Protein 6HHM (pdb70)

B-factor: mean 22.9, std 10.53, range [8.53, 79.62]

Sequence (459 aa):
SQPNVLVFYVDDLRAELGCYGSKTAITPNIDKLATEGVQFNKAYVQQAICAPSRMSTLTGLRPETLGIYSIFTPLRSVHKDVVSVPQLFKENGYKTVSIGKVYHHGTDDKNNQWTNYFTKEPNTYNKPENIALLEQFKKEGKKANGPAFENNADVADEAYKDGRAAKYAVETLKKLKNDKFIMFVGFSKPHLPFNAPKKYWDLYDKNNFEIPERKKPENMYRLALTNNWGELKGYHGIPNDVEEYLDDNLTRDLIHGYHASISYVDAQVGKVMEALEALGLRKNTTVIFMSDHGYKIGEYGAWCKHSNEEIDVRVPLIVSRETSYKGRVAGKTSDALVENVDIFPTLVELCGLEGPKTDGKSILQVIDRPNTPWDQVATAVYARGKNIMGCCTATDGEWRYTEWRDAKTQDILGAELYEHKNSLLSFKNLSGNTKYKKKEEARMKGLLETQFPRNQGPFLQHDTP

Structure (mmCIF, N/CA/C/O backbone):
data_6HHM
#
_entry.id   6HHM
#
_cell.length_a   47.733
_cell.length_b   66.153
_cell.length_c   141.798
_cell.angle_alpha   90.00
_cell.angle_b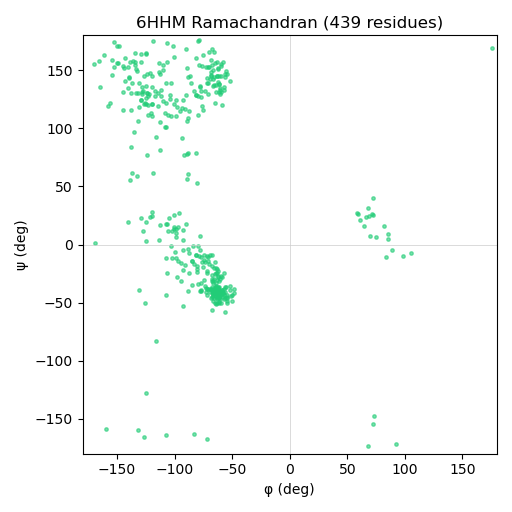eta   90.00
_cell.angle_gamma   90.00
#
_symmetry.space_group_name_H-M   'P 21 21 21'
#
loop_
_entity.id
_entity.type
_entity.pdbx_description
1 polymer Arylsulfatase
2 non-polymer 'CALCIUM ION'
3 water water
#
loop_
_atom_site.group_PDB
_atom_site.id
_atom_site.type_symbol
_atom_site.label_atom_id
_atom_site.label_alt_id
_atom_site.label_comp_id
_atom_site.label_asym_id
_atom_site.label_entity_id
_atom_site.label_seq_id
_atom_site.pdbx_PDB_ins_code
_atom_site.Cartn_x
_atom_site.Cartn_y
_atom_site.Cartn_z
_atom_site.occupancy
_atom_site.B_iso_or_equiv
_atom_site.auth_seq_id
_atom_site.auth_comp_id
_atom_site.auth_asym_id
_atom_site.auth_atom_id
_atom_site.pdbx_PDB_model_num
ATOM 1 N N . SER A 1 15 ? -8.651 -19.721 1.232 1.00 47.67 25 SER A N 1
ATOM 2 C CA . SER A 1 15 ? -9.541 -19.303 0.157 1.00 47.14 25 SER A CA 1
ATOM 3 C C . SER A 1 15 ? -8.914 -18.172 -0.657 1.00 42.18 25 SER A C 1
ATOM 4 O O . SER A 1 15 ? -8.896 -17.009 -0.236 1.00 43.59 25 SER A O 1
ATOM 11 N N . GLN A 1 16 ? -8.367 -18.528 -1.818 1.00 36.84 26 GLN A N 1
ATOM 12 C CA . GLN A 1 16 ? -7.959 -17.541 -2.803 1.00 32.70 26 GLN A CA 1
ATOM 13 C C . GLN A 1 16 ? -9.073 -17.438 -3.824 1.00 28.02 26 GLN A C 1
ATOM 14 O O . GLN A 1 16 ? -9.393 -18.451 -4.469 1.00 32.34 26 GLN A O 1
ATOM 28 N N . PRO A 1 17 ? -9.703 -16.290 -3.997 1.00 26.15 27 PRO A N 1
ATOM 29 C CA . PRO A 1 17 ? -10.771 -16.191 -4.993 1.00 23.39 27 PRO A CA 1
ATOM 30 C C . PRO A 1 17 ? -10.228 -15.995 -6.401 1.00 20.49 27 PRO A C 1
ATOM 31 O O . PRO A 1 17 ? -9.090 -15.565 -6.627 1.00 22.98 27 PRO A O 1
ATOM 42 N N . ASN A 1 18 ? -11.089 -16.306 -7.359 1.00 20.43 28 ASN A N 1
ATOM 43 C CA . ASN A 1 18 ? -10.898 -15.837 -8.715 1.00 20.16 28 ASN A CA 1
ATOM 44 C C . ASN A 1 18 ? -11.256 -14.357 -8.787 1.00 20.04 28 ASN A C 1
ATOM 45 O O . ASN A 1 18 ? -11.951 -13.811 -7.907 1.00 19.23 28 ASN A O 1
ATOM 56 N N . VAL A 1 19 ? -10.801 -13.703 -9.856 1.00 19.26 29 VAL A N 1
ATOM 57 C CA . VAL A 1 19 ? -11.103 -12.300 -10.084 1.00 17.51 29 VAL A CA 1
ATOM 58 C C . VAL A 1 19 ? -11.583 -12.128 -11.513 1.00 15.94 29 VAL A C 1
ATOM 59 O O . VAL A 1 19 ? -10.910 -12.574 -12.445 1.00 16.93 29 VAL A O 1
ATOM 72 N N . LEU A 1 20 ? -12.714 -11.446 -11.683 1.00 16.34 30 LEU A N 1
ATOM 73 C CA . LEU A 1 20 ? -13.229 -11.059 -12.988 1.00 15.21 30 LEU A CA 1
ATOM 74 C C . LEU A 1 20 ? -13.309 -9.545 -13.012 1.00 14.43 30 LEU A C 1
ATOM 75 O O . LEU A 1 20 ? -13.979 -8.955 -12.157 1.00 15.63 30 LEU A O 1
ATOM 91 N N . VAL A 1 21 ? -12.599 -8.922 -13.948 1.00 15.02 31 VAL A N 1
ATOM 92 C CA . VAL A 1 21 ? -12.570 -7.474 -14.089 1.00 14.49 31 VAL A CA 1
ATOM 93 C C . VAL A 1 21 ? -13.212 -7.104 -15.413 1.00 13.79 31 VAL A C 1
ATOM 94 O O . VAL A 1 21 ? -12.690 -7.465 -16.479 1.00 15.25 31 VAL A O 1
ATOM 107 N N . PHE A 1 22 ? -14.292 -6.325 -15.365 1.00 13.82 32 PHE A N 1
ATOM 108 C CA . PHE A 1 22 ? -14.823 -5.638 -16.536 1.00 13.77 32 PHE A CA 1
ATOM 109 C C . PHE A 1 22 ? -14.087 -4.318 -16.631 1.00 12.85 32 PHE A C 1
ATOM 110 O O . PHE A 1 22 ? -14.182 -3.495 -15.724 1.00 14.12 32 PHE A O 1
ATOM 127 N N . TYR A 1 23 ? -13.308 -4.159 -17.687 1.00 12.63 33 TYR A N 1
ATOM 128 C CA . TYR A 1 23 ? -12.499 -2.965 -17.876 1.00 12.63 33 TYR A CA 1
ATOM 129 C C . TYR A 1 23 ? -13.075 -2.239 -19.066 1.00 12.71 33 TYR A C 1
ATOM 130 O O . TYR A 1 23 ? -12.911 -2.699 -20.193 1.00 14.68 33 TYR A O 1
ATOM 148 N N . VAL A 1 24 ? -13.792 -1.138 -18.842 1.00 12.08 34 VAL A N 1
ATOM 149 C CA . VAL A 1 24 ? -14.557 -0.495 -19.902 1.00 12.68 34 VAL A CA 1
ATOM 150 C C . VAL A 1 24 ? -13.815 0.756 -20.353 1.00 12.40 34 VAL A C 1
ATOM 151 O O . VAL A 1 24 ? -13.438 1.606 -19.540 1.00 13.75 34 VAL A O 1
ATOM 164 N N . ASP A 1 25 ? -13.608 0.865 -21.660 1.00 12.15 35 ASP A N 1
ATOM 165 C CA . ASP A 1 25 ? -12.816 1.961 -22.221 1.00 11.10 35 ASP A CA 1
ATOM 166 C C . ASP A 1 25 ? -13.648 3.231 -22.348 1.00 11.41 35 ASP A C 1
ATOM 167 O O . ASP A 1 25 ? -14.760 3.219 -22.906 1.00 11.86 35 ASP A O 1
ATOM 176 N N . ASP A 1 26 ? -13.111 4.323 -21.813 1.00 10.80 36 ASP A N 1
ATOM 177 C CA . ASP A 1 26 ? -13.618 5.670 -22.066 1.00 10.61 36 ASP A CA 1
ATOM 178 C C . ASP A 1 26 ? -14.963 5.914 -21.386 1.00 11.11 36 ASP A C 1
ATOM 179 O O . ASP A 1 26 ? -15.740 6.774 -21.818 1.00 11.45 36 ASP A O 1
ATOM 188 N N . LEU A 1 27 ? -15.224 5.187 -20.292 1.00 11.23 37 LEU A N 1
ATOM 189 C CA . LEU A 1 27 ? -16.491 5.243 -19.572 1.00 11.39 37 LEU A CA 1
ATOM 190 C C . LEU A 1 27 ? -16.392 6.164 -18.350 1.00 11.07 37 LEU A C 1
ATOM 191 O O . LEU A 1 27 ? -15.756 5.832 -17.344 1.00 11.22 37 LEU A O 1
ATOM 207 N N . ARG A 1 28 ? -17.060 7.297 -18.407 1.00 11.67 38 ARG A N 1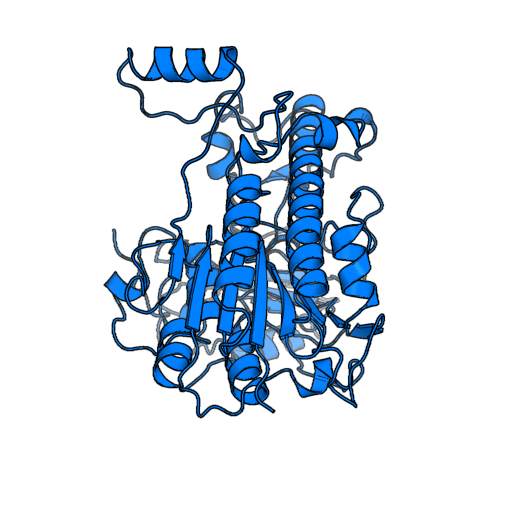
ATOM 208 C CA . ARG A 1 28 ? -17.339 8.033 -17.176 1.00 12.03 38 ARG A CA 1
ATOM 209 C C . ARG A 1 28 ? -18.511 7.363 -16.465 1.00 11.82 38 ARG A C 1
ATOM 210 O O . ARG A 1 28 ? -19.063 6.392 -16.963 1.00 12.54 38 ARG A O 1
ATOM 231 N N . ALA A 1 29 ? -18.864 7.844 -15.276 1.00 12.47 39 ALA A N 1
ATOM 232 C CA . ALA A 1 29 ? -19.891 7.182 -14.471 1.00 12.83 39 ALA A CA 1
ATOM 233 C C . ALA A 1 29 ? -21.302 7.543 -14.937 1.00 13.42 39 ALA A C 1
ATOM 234 O O . ALA A 1 29 ? -22.178 7.884 -14.131 1.00 14.50 39 ALA A O 1
ATOM 241 N N . GLU A 1 30 ? -21.570 7.369 -16.241 1.00 13.29 40 GLU A N 1
ATOM 242 C CA . GLU A 1 30 ? -22.876 7.661 -16.844 1.00 13.21 40 GLU A CA 1
ATOM 243 C C . GLU A 1 30 ? -23.679 6.372 -16.785 1.00 13.48 40 GLU A C 1
ATOM 244 O O . GLU A 1 30 ? -23.862 5.649 -17.773 1.00 14.46 40 GLU A O 1
ATOM 256 N N . LEU A 1 31 ? -24.170 6.097 -15.573 1.00 13.78 41 LEU A N 1
ATOM 257 C CA . LEU A 1 31 ? -24.767 4.829 -15.177 1.00 13.74 41 LEU A CA 1
ATOM 258 C C . LEU A 1 31 ? -25.924 5.117 -14.238 1.00 14.63 41 LEU A C 1
ATOM 259 O O . LEU A 1 31 ? -25.842 6.036 -13.418 1.00 14.32 41 LEU A O 1
ATOM 275 N N . GLY A 1 32 ? -27.021 4.358 -14.373 1.00 14.87 42 GLY A N 1
ATOM 276 C CA . GLY A 1 32 ? -28.165 4.564 -13.480 1.00 15.78 42 GLY A CA 1
ATOM 277 C C . GLY A 1 32 ? -27.777 4.562 -12.017 1.00 15.31 42 GLY A C 1
ATOM 278 O O . GLY A 1 32 ? -28.209 5.418 -11.246 1.00 16.25 42 GLY A O 1
ATOM 282 N N . CYS A 1 33 ? -26.940 3.619 -11.610 1.00 14.73 43 CYS A N 1
ATOM 283 C CA . CYS A 1 33 ? -26.579 3.508 -10.203 1.00 15.64 43 CYS A CA 1
ATOM 284 C C . CYS A 1 33 ? -25.741 4.679 -9.705 1.00 15.27 43 CYS A C 1
ATOM 285 O O . CYS A 1 33 ? -25.660 4.871 -8.487 1.00 16.47 43 CYS A O 1
ATOM 293 N N . TYR A 1 34 ? -25.127 5.443 -10.599 1.00 14.13 44 TYR A N 1
ATOM 294 C CA . TYR A 1 34 ? -24.411 6.651 -10.247 1.00 14.42 44 TYR A CA 1
ATOM 295 C C . TYR A 1 34 ? -25.301 7.877 -10.345 1.00 15.94 44 TYR A C 1
ATOM 296 O O . TYR A 1 34 ? -24.821 9.004 -10.239 1.00 17.85 44 TYR A O 1
ATOM 314 N N . GLY A 1 35 ? -26.602 7.673 -10.467 1.00 15.90 45 GLY A N 1
ATOM 315 C CA . GLY A 1 35 ? -27.541 8.780 -10.499 1.00 17.10 45 GLY A CA 1
ATOM 316 C C . GLY A 1 35 ? -27.761 9.396 -11.856 1.00 17.14 45 GLY A C 1
ATOM 317 O O . GLY A 1 35 ? -28.467 10.407 -11.958 1.00 19.01 45 GLY A O 1
ATOM 321 N N . SER A 1 36 ? -27.248 8.793 -12.924 1.00 16.95 46 SER A N 1
ATOM 322 C CA . SER A 1 36 ? -27.556 9.310 -14.238 1.00 15.40 46 SER A CA 1
ATOM 323 C C . SER A 1 36 ? -29.061 9.232 -14.458 1.00 16.51 46 SER A C 1
ATOM 324 O O . SER A 1 36 ? -29.665 8.178 -14.260 1.00 16.98 46 SER A O 1
ATOM 332 N N . LYS A 1 37 ? -29.654 10.322 -14.911 1.00 15.86 47 LYS A N 1
ATOM 333 C CA . LYS A 1 37 ? -31.067 10.309 -15.246 1.00 16.74 47 LYS A CA 1
ATOM 334 C C . LYS 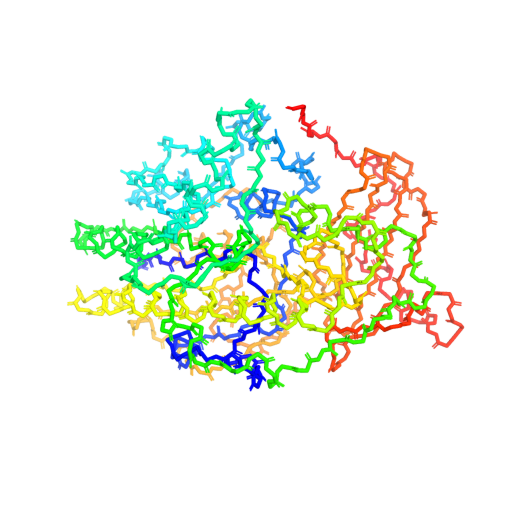A 1 37 ? -31.302 9.890 -16.677 1.00 16.42 47 LYS A C 1
ATOM 335 O O . LYS A 1 37 ? -32.469 9.780 -17.102 1.00 16.85 47 LYS A O 1
ATOM 354 N N . THR A 1 38 ? -30.220 9.672 -17.429 1.00 16.10 48 THR A N 1
ATOM 355 C CA . THR A 1 38 ? -30.348 9.296 -18.835 1.00 16.16 48 THR A CA 1
ATOM 356 C C . THR A 1 38 ? -30.007 7.843 -19.096 1.00 15.71 48 THR A C 1
ATOM 357 O O . THR A 1 38 ? -30.694 7.192 -19.873 1.00 17.37 48 THR A O 1
ATOM 368 N N . ALA A 1 39 ? -28.928 7.330 -18.504 1.00 16.04 49 ALA A N 1
ATOM 369 C CA . ALA A 1 39 ? -28.401 6.032 -18.921 1.00 14.90 49 ALA A CA 1
ATOM 370 C C . ALA A 1 39 ? -29.300 4.886 -18.473 1.00 15.49 49 ALA A C 1
ATOM 371 O O . ALA A 1 39 ? -29.749 4.839 -17.326 1.00 18.32 49 ALA A O 1
ATOM 378 N N . ILE A 1 40 ? -29.472 3.914 -19.355 1.00 15.50 50 ILE A N 1
ATOM 379 C CA . ILE A 1 40 ? -30.248 2.705 -19.090 1.00 16.19 50 ILE A CA 1
ATOM 380 C C . ILE A 1 40 ? -29.256 1.544 -18.953 1.00 15.88 50 ILE A C 1
ATOM 381 O O . ILE A 1 40 ? -28.716 1.040 -19.951 1.00 15.30 50 ILE A O 1
ATOM 397 N N . THR A 1 41 ? -28.970 1.154 -17.714 1.00 15.22 51 THR A N 1
ATOM 398 C CA . THR A 1 41 ? -27.861 0.247 -17.410 1.00 15.73 51 THR A CA 1
ATOM 399 C C . THR A 1 41 ? -28.277 -0.799 -16.385 1.00 15.79 51 THR A C 1
ATOM 400 O O . THR A 1 41 ? -27.749 -0.836 -15.272 1.00 16.01 51 THR A O 1
ATOM 411 N N . PRO A 1 42 ? -29.270 -1.633 -16.719 1.00 17.07 52 PRO A N 1
ATOM 412 C CA . PRO A 1 42 ? -29.812 -2.556 -15.698 1.00 18.75 52 PRO A CA 1
ATOM 413 C C . PRO A 1 42 ? -28.790 -3.553 -15.156 1.00 16.25 52 PRO A C 1
ATOM 414 O O . PRO A 1 42 ? -28.802 -3.881 -13.961 1.00 17.86 52 PRO A O 1
ATOM 425 N N . ASN A 1 43 ? -27.877 -4.049 -16.003 1.00 16.74 53 ASN A N 1
ATOM 426 C CA . ASN A 1 43 ? -26.981 -5.101 -15.539 1.00 17.85 53 ASN A CA 1
ATOM 427 C C . ASN A 1 43 ? -25.872 -4.555 -14.657 1.00 16.49 53 ASN A C 1
ATOM 428 O O . ASN A 1 43 ? -25.525 -5.158 -13.626 1.00 17.41 53 ASN A O 1
ATOM 439 N N . ILE A 1 44 ? -25.329 -3.397 -15.021 1.00 15.40 54 ILE A N 1
ATOM 440 C CA . ILE A 1 44 ? -24.333 -2.774 -14.168 1.00 15.21 54 ILE A CA 1
ATOM 441 C C . ILE A 1 44 ? -24.972 -2.310 -12.873 1.00 15.27 54 ILE A C 1
ATOM 442 O O . ILE A 1 44 ? -24.390 -2.452 -11.791 1.00 16.26 54 ILE A O 1
ATOM 458 N N . ASP A 1 45 ? -26.202 -1.788 -12.949 1.00 15.48 55 ASP A N 1
ATOM 459 C CA . ASP A 1 45 ? -26.904 -1.389 -11.735 1.00 16.28 55 ASP A CA 1
ATOM 460 C C . ASP A 1 45 ? -27.092 -2.592 -10.815 1.00 16.67 55 ASP A C 1
ATOM 461 O O . ASP A 1 45 ? -26.966 -2.479 -9.587 1.00 18.72 55 ASP A O 1
ATOM 470 N N . LYS A 1 46 ? -27.430 -3.747 -11.375 1.00 18.19 56 LYS A N 1
ATOM 471 C CA . LYS A 1 46 ? -27.593 -4.942 -10.550 1.00 18.87 56 LYS A CA 1
ATOM 472 C C . LYS A 1 46 ? -26.283 -5.312 -9.873 1.00 18.01 56 LYS A C 1
ATOM 473 O O . LYS A 1 46 ? -26.249 -5.648 -8.675 1.00 18.70 56 LYS A O 1
ATOM 492 N N . LEU A 1 47 ? -25.189 -5.254 -10.621 1.00 18.05 57 LEU A N 1
ATOM 493 C CA . LEU A 1 47 ? -23.897 -5.504 -9.995 1.00 18.07 57 LEU A CA 1
ATOM 494 C C . LEU A 1 47 ? -23.647 -4.558 -8.821 1.00 17.26 57 LEU A C 1
ATOM 495 O O . LEU A 1 47 ? -23.173 -4.990 -7.764 1.00 17.69 57 LEU A O 1
ATOM 511 N N . ALA A 1 48 ? -24.007 -3.284 -8.964 1.00 17.04 58 ALA A N 1
ATOM 512 C CA . ALA A 1 48 ? -23.846 -2.358 -7.843 1.00 17.19 58 ALA A CA 1
ATOM 513 C C . ALA A 1 48 ? -24.695 -2.770 -6.637 1.00 18.44 58 ALA A C 1
ATOM 514 O O . ALA A 1 48 ? -24.245 -2.644 -5.498 1.00 18.21 58 ALA A O 1
ATOM 521 N N . THR A 1 49 ? -25.916 -3.279 -6.860 1.00 17.35 59 THR A N 1
ATOM 522 C CA . THR A 1 49 ? -26.740 -3.759 -5.746 1.00 18.95 59 THR A CA 1
ATOM 523 C C . THR A 1 49 ? -26.118 -4.960 -5.063 1.00 19.25 59 THR A C 1
ATOM 524 O O . THR A 1 49 ? -26.497 -5.264 -3.926 1.00 20.94 59 THR A O 1
ATOM 535 N N . GLU A 1 50 ? -25.139 -5.592 -5.697 1.00 18.49 60 GLU A N 1
ATOM 536 C CA . GLU A 1 50 ? -24.439 -6.749 -5.149 1.00 18.47 60 GLU A CA 1
ATOM 537 C C . GLU A 1 50 ? -23.026 -6.437 -4.643 1.00 20.30 60 GLU A C 1
ATOM 538 O O . GLU A 1 50 ? -22.253 -7.369 -4.379 1.00 20.03 60 GLU A O 1
ATOM 550 N N . GLY A 1 51 ? -22.657 -5.171 -4.513 1.00 17.95 61 GLY A N 1
ATOM 551 C CA . GLY A 1 51 ? -21.302 -4.834 -4.132 1.00 17.68 61 GLY A CA 1
ATOM 552 C C . GLY A 1 51 ? -21.223 -3.437 -3.580 1.00 17.13 61 GLY A C 1
ATOM 553 O O . GLY A 1 51 ? -22.216 -2.879 -3.109 1.00 17.97 61 GLY A O 1
ATOM 557 N N . VAL A 1 52 ? -20.020 -2.891 -3.629 1.00 16.62 62 VAL A N 1
ATOM 558 C CA . VAL A 1 52 ? -19.708 -1.574 -3.117 1.00 16.00 62 VAL A CA 1
ATOM 559 C C . VAL A 1 52 ? -19.390 -0.684 -4.307 1.00 14.14 62 VAL A C 1
ATOM 560 O O . VAL A 1 52 ? -18.514 -1.004 -5.135 1.00 15.25 62 VAL A O 1
ATOM 573 N N . GLN A 1 53 ? -20.065 0.446 -4.368 1.00 14.56 63 GLN A N 1
ATOM 574 C CA . GLN A 1 53 ? -19.896 1.429 -5.424 1.00 14.05 63 GLN A CA 1
ATOM 575 C C . GLN A 1 53 ? -19.083 2.586 -4.876 1.00 13.87 63 GLN A C 1
ATOM 576 O O . GLN A 1 53 ? -19.466 3.192 -3.868 1.00 14.66 63 GLN A O 1
ATOM 590 N N . PHE A 1 54 ? -17.990 2.895 -5.557 1.00 13.29 64 PHE A N 1
ATOM 591 C CA . PHE A 1 54 ? -17.101 3.978 -5.174 1.00 12.90 64 PHE A CA 1
ATOM 592 C C . PHE A 1 54 ? -17.464 5.229 -5.944 1.00 12.78 64 PHE A C 1
ATOM 593 O O . PHE A 1 54 ? -17.344 5.281 -7.185 1.00 12.97 64 PHE A O 1
ATOM 610 N N . ASN A 1 55 ? -17.926 6.246 -5.216 1.00 12.81 65 ASN A N 1
ATOM 611 C CA . ASN A 1 55 ? -18.343 7.499 -5.817 1.00 12.99 65 ASN A CA 1
ATOM 612 C C . ASN A 1 55 ? -17.221 8.510 -5.996 1.00 13.13 65 ASN A C 1
ATOM 613 O O . ASN A 1 55 ? -17.448 9.521 -6.667 1.00 13.65 65 ASN A O 1
ATOM 624 N N . LYS A 1 56 ? -16.031 8.233 -5.462 1.00 12.58 66 LYS A N 1
ATOM 625 C CA . LYS A 1 56 ? -14.872 9.120 -5.587 1.00 12.60 66 LYS A CA 1
ATOM 626 C C . LYS A 1 56 ? -13.650 8.306 -5.989 1.00 12.06 66 LYS A C 1
ATOM 627 O O . LYS A 1 56 ? -12.627 8.304 -5.288 1.00 12.93 66 LYS A O 1
ATOM 646 N N . ALA A 1 57 ? -13.756 7.628 -7.138 1.00 12.01 67 ALA A N 1
ATOM 647 C CA . ALA A 1 57 ? -12.644 6.895 -7.732 1.00 12.17 67 ALA A CA 1
ATOM 648 C C . ALA A 1 57 ? -12.068 7.683 -8.895 1.00 11.15 67 ALA A C 1
ATOM 649 O O . ALA A 1 57 ? -12.811 8.249 -9.711 1.00 11.57 67 ALA A O 1
ATOM 656 N N . TYR A 1 58 ? -10.728 7.690 -8.990 1.00 11.64 68 TYR A N 1
ATOM 657 C CA . TYR A 1 58 ? -10.009 8.550 -9.921 1.00 11.20 68 TYR A CA 1
ATOM 658 C C . TYR A 1 58 ? -8.837 7.854 -10.590 1.00 11.71 68 TYR A C 1
ATOM 659 O O . TYR A 1 58 ? -8.103 7.071 -9.966 1.00 12.45 68 TYR A O 1
ATOM 677 N N . VAL A 1 59 ? -8.633 8.188 -11.858 1.00 11.03 69 VAL A N 1
ATOM 678 C CA . VAL A 1 59 ? -7.521 7.669 -12.638 1.00 10.76 69 VAL A CA 1
ATOM 679 C C . VAL A 1 59 ? -6.303 8.562 -12.517 1.00 11.53 69 VAL A C 1
ATOM 680 O O . VAL A 1 59 ? -6.375 9.699 -12.051 1.00 11.48 69 VAL A O 1
ATOM 693 N N . GLN A 1 60 ? -5.159 8.048 -12.989 1.00 11.30 70 GLN A N 1
ATOM 694 C CA . GLN A 1 60 ? -3.874 8.730 -12.822 1.00 11.26 70 GLN A CA 1
ATOM 695 C C . GLN A 1 60 ? -3.433 9.521 -14.049 1.00 11.52 70 GLN A C 1
ATOM 696 O O . GLN A 1 60 ? -2.515 10.337 -13.939 1.00 11.90 70 GLN A O 1
ATOM 710 N N . GLN A 1 61 ? -4.088 9.329 -15.189 1.00 11.16 71 GLN A N 1
ATOM 711 C CA . GLN A 1 61 ? -3.974 10.164 -16.371 1.00 11.30 71 GLN A CA 1
ATOM 712 C C . GLN A 1 61 ? -5.164 9.798 -17.271 1.00 10.71 71 GLN A C 1
ATOM 713 O O . GLN A 1 61 ? -5.433 8.620 -17.489 1.00 11.83 71 GLN A O 1
ATOM 727 N N . ALA A 1 62 ? -5.813 10.813 -17.821 1.00 11.04 72 ALA A N 1
ATOM 728 C CA . ALA A 1 62 ? -7.025 10.604 -18.616 1.00 11.54 72 ALA A CA 1
ATOM 729 C C . ALA A 1 62 ? -6.722 10.352 -20.098 1.00 11.87 72 ALA A C 1
ATOM 730 O O . ALA A 1 62 ? -7.136 11.092 -20.994 1.00 12.67 72 ALA A O 1
ATOM 737 N N . ILE A 1 63 ? -5.976 9.274 -20.348 1.00 12.49 73 ILE A N 1
ATOM 738 C CA . ILE A 1 63 ? -5.791 8.732 -21.691 1.00 11.98 73 ILE A CA 1
ATOM 739 C C . ILE A 1 63 ? -5.483 7.258 -21.554 1.00 12.54 73 ILE A C 1
ATOM 740 O O . ILE A 1 63 ? -4.984 6.811 -20.514 1.00 14.28 73 ILE A O 1
ATOM 756 N N . CYS A 1 64 ? -5.713 6.488 -22.631 1.00 12.92 74 CYS A N 1
ATOM 757 C CA . CYS A 1 64 ? -5.813 5.048 -22.464 1.00 13.85 74 CYS A CA 1
ATOM 758 C C . CYS A 1 64 ? -4.502 4.409 -22.055 1.00 12.17 74 CYS A C 1
ATOM 759 O O . CYS A 1 64 ? -4.455 3.671 -21.071 1.00 13.14 74 CYS A O 1
ATOM 766 N N . ALA A 1 65 ? -3.422 4.610 -22.846 1.00 12.99 75 ALA A N 1
ATOM 767 C CA . ALA A 1 65 ? -2.221 3.802 -22.635 1.00 12.79 75 ALA A CA 1
ATOM 768 C C . ALA A 1 65 ? -1.596 4.060 -21.275 1.00 12.45 75 ALA A C 1
ATOM 769 O O . ALA A 1 65 ? -1.348 3.081 -20.553 1.00 12.75 75 ALA A O 1
ATOM 776 N N . PRO A 1 66 ? -1.336 5.300 -20.871 1.00 12.38 76 PRO A N 1
ATOM 777 C CA . PRO A 1 66 ? -0.743 5.513 -19.538 1.00 12.63 76 PRO A CA 1
ATOM 778 C C . PRO A 1 66 ? -1.654 5.018 -18.429 1.00 11.96 76 PRO A C 1
ATOM 779 O O . PRO A 1 66 ? -1.182 4.428 -17.447 1.00 12.74 76 PRO A O 1
ATOM 790 N N . SER A 1 67 ? -2.968 5.255 -18.535 1.00 11.63 77 SER A N 1
ATOM 791 C CA . SER A 1 67 ? -3.865 4.843 -17.466 1.00 11.89 77 SER A CA 1
ATOM 792 C C . SER A 1 67 ? -3.825 3.346 -17.281 1.00 12.25 77 SER A C 1
ATOM 793 O O . SER A 1 67 ? -3.762 2.830 -16.151 1.00 11.86 77 SER A O 1
ATOM 801 N N . ARG A 1 68 ? -3.872 2.609 -18.394 1.00 12.07 78 ARG A N 1
ATOM 802 C CA . ARG A 1 68 ? -3.945 1.165 -18.308 1.00 12.00 78 ARG A CA 1
ATOM 803 C C . ARG A 1 68 ? -2.630 0.568 -17.841 1.00 12.17 78 ARG A C 1
ATOM 804 O O . ARG A 1 68 ? -2.638 -0.347 -17.010 1.00 12.31 78 ARG A O 1
ATOM 825 N N . MET A 1 69 ? -1.486 1.036 -18.368 1.00 12.28 79 MET A N 1
ATOM 826 C CA . MET A 1 69 ? -0.221 0.468 -17.880 1.00 12.66 79 MET A CA 1
ATOM 827 C C . MET A 1 69 ? 0.019 0.861 -16.427 1.00 13.07 79 MET A C 1
ATOM 828 O O . MET A 1 69 ? 0.615 0.095 -15.669 1.00 13.56 79 MET A O 1
ATOM 842 N N . SER A 1 70 ? -0.443 2.037 -16.013 1.00 12.82 80 SER A N 1
ATOM 843 C CA . SER A 1 70 ? -0.334 2.401 -14.608 1.00 12.45 80 SER A CA 1
ATOM 844 C C . SER A 1 70 ? -1.150 1.451 -13.742 1.00 12.59 80 SER A C 1
ATOM 845 O O . SER A 1 70 ? -0.664 0.933 -12.726 1.00 13.82 80 SER A O 1
ATOM 853 N N . THR A 1 71 ? -2.387 1.164 -14.154 1.00 12.39 81 THR A N 1
ATOM 854 C CA . THR A 1 71 ? -3.220 0.259 -13.389 1.00 12.28 81 THR A CA 1
ATOM 855 C C . THR A 1 71 ? -2.631 -1.140 -13.364 1.00 13.45 81 THR A C 1
ATOM 856 O O . THR A 1 71 ? -2.654 -1.816 -12.341 1.00 14.21 81 THR A O 1
ATOM 867 N N . LEU A 1 72 ? -2.122 -1.613 -14.508 1.00 13.13 82 LEU A N 1
ATOM 868 C CA . LEU A 1 72 ? -1.628 -2.975 -14.615 1.00 13.92 82 LEU A CA 1
ATOM 869 C C . LEU A 1 72 ? -0.261 -3.173 -13.962 1.00 14.43 82 LEU A C 1
ATOM 870 O O . LEU A 1 72 ? 0.132 -4.318 -13.727 1.00 15.70 82 LEU A O 1
ATOM 886 N N . THR A 1 73 ? 0.460 -2.091 -13.661 1.00 13.97 83 THR A N 1
ATOM 887 C CA . THR A 1 73 ? 1.711 -2.171 -12.924 1.00 14.25 83 THR A CA 1
ATOM 888 C C . THR A 1 73 ? 1.596 -1.654 -11.497 1.00 14.60 83 THR A C 1
ATOM 889 O O . THR A 1 73 ? 2.532 -1.867 -10.708 1.00 14.66 83 THR A O 1
ATOM 900 N N . GLY A 1 74 ? 0.503 -0.983 -11.132 1.00 14.13 84 GLY A N 1
ATOM 901 C CA . GLY A 1 74 ? 0.447 -0.385 -9.811 1.00 14.32 84 GLY A CA 1
ATOM 902 C C . GLY A 1 74 ? 1.431 0.729 -9.605 1.00 13.94 84 GLY A C 1
ATOM 903 O O . GLY A 1 74 ? 1.749 1.037 -8.450 1.00 14.18 84 GLY A O 1
ATOM 907 N N . LEU A 1 75 ? 1.879 1.362 -10.675 1.00 14.28 85 LEU A N 1
ATOM 908 C CA . LEU A 1 75 ? 2.813 2.482 -10.646 1.00 14.19 85 LEU A CA 1
ATOM 909 C C . LEU A 1 75 ? 2.171 3.656 -11.368 1.00 13.22 85 LEU A C 1
ATOM 910 O O . LEU A 1 75 ? 1.429 3.456 -12.333 1.00 13.74 85 LEU A O 1
ATOM 926 N N . ARG A 1 76 ? 2.453 4.853 -10.935 1.00 13.19 86 ARG A N 1
ATOM 927 C CA . ARG A 1 76 ? 1.878 6.033 -11.567 1.00 13.37 86 ARG A CA 1
ATOM 928 C C . ARG A 1 76 ? 2.565 6.366 -12.898 1.00 13.54 86 ARG A C 1
ATOM 929 O O . ARG A 1 76 ? 3.755 6.061 -13.102 1.00 13.67 86 ARG A O 1
ATOM 950 N N . PRO A 1 77 ? 1.857 7.040 -13.819 1.00 13.13 87 PRO A N 1
ATOM 951 C CA . PRO A 1 77 ? 2.496 7.473 -15.080 1.00 13.70 87 PRO A CA 1
ATOM 952 C C . PRO A 1 77 ? 3.783 8.241 -14.880 1.00 14.80 87 PRO A C 1
ATOM 953 O O . PRO A 1 77 ? 4.744 8.031 -15.635 1.00 15.26 87 PRO A O 1
ATOM 964 N N . GLU A 1 78 ? 3.864 9.105 -13.877 1.00 14.79 88 GLU A N 1
ATOM 965 C CA . GLU A 1 78 ? 5.082 9.867 -13.648 1.00 15.97 88 GLU A CA 1
ATOM 966 C C . GLU A 1 78 ? 6.211 9.025 -13.063 1.00 16.35 88 GLU A C 1
ATOM 967 O O . GLU A 1 78 ? 7.375 9.447 -13.107 1.00 17.12 88 GLU A O 1
ATOM 979 N N . THR A 1 79 ? 5.924 7.834 -12.550 1.00 15.44 89 THR A N 1
ATOM 980 C CA . THR A 1 79 ? 6.983 6.889 -12.222 1.00 16.52 89 THR A CA 1
ATOM 981 C C . THR A 1 79 ? 7.510 6.224 -13.483 1.00 15.48 89 THR A C 1
ATOM 982 O O . THR A 1 79 ? 8.711 5.972 -13.605 1.00 16.75 89 THR A O 1
ATOM 993 N N . LEU A 1 80 ? 6.626 5.901 -14.418 1.00 15.52 90 LEU A N 1
ATOM 994 C CA . LEU A 1 80 ? 7.028 5.267 -15.679 1.00 16.62 90 LEU A CA 1
ATOM 995 C C . LEU A 1 80 ? 7.564 6.249 -16.718 1.00 16.49 90 LEU A C 1
ATOM 996 O O . LEU A 1 80 ? 8.255 5.824 -17.653 1.00 17.58 90 LEU A O 1
ATOM 1012 N N . GLY A 1 81 ? 7.244 7.522 -16.609 1.00 16.34 91 GLY A N 1
ATOM 1013 C CA . GLY A 1 81 ? 7.589 8.530 -17.582 1.00 16.18 91 GLY A CA 1
ATOM 1014 C C . GLY A 1 81 ? 6.871 8.404 -18.914 1.00 16.35 91 GLY A C 1
ATOM 1015 O O . GLY A 1 81 ? 7.368 8.908 -19.919 1.00 17.88 91 GLY A O 1
ATOM 1019 N N . ILE A 1 82 ? 5.692 7.779 -18.951 1.00 15.28 92 ILE A N 1
ATOM 1020 C CA . ILE A 1 82 ? 4.954 7.555 -20.192 1.00 16.52 92 ILE A CA 1
ATOM 1021 C C . ILE A 1 82 ? 3.606 8.249 -20.061 1.00 14.77 92 ILE A C 1
ATOM 1022 O O . ILE A 1 82 ? 2.774 7.884 -19.206 1.00 15.87 92 ILE A O 1
ATOM 1038 N N . TYR A 1 83 ? 3.417 9.284 -20.866 1.00 14.61 93 TYR A N 1
ATOM 1039 C CA . TYR A 1 83 ? 2.251 10.150 -20.794 1.00 15.06 93 TYR A CA 1
ATOM 1040 C C . TYR A 1 83 ? 1.508 10.260 -22.110 1.00 16.26 93 TYR A C 1
ATOM 1041 O O . TYR A 1 83 ? 0.556 11.038 -22.202 1.00 17.48 93 TYR A O 1
ATOM 1059 N N . SER A 1 84 ? 1.931 9.538 -23.151 1.00 16.16 94 SER A N 1
ATOM 1060 C CA . SER A 1 84 ? 1.228 9.562 -24.431 1.00 17.46 94 SER A CA 1
ATOM 1061 C C . SER A 1 84 ? 0.903 8.138 -24.839 1.00 17.56 94 SER A C 1
ATOM 1062 O O . SER A 1 84 ? 0.945 7.201 -24.026 1.00 19.26 94 SER A O 1
ATOM 1070 N N . ILE A 1 85 ? 0.540 7.975 -26.112 1.00 19.63 95 ILE A N 1
ATOM 1071 C CA . ILE A 1 85 ? -0.193 6.800 -26.603 1.00 20.31 95 ILE A CA 1
ATOM 1072 C C . ILE A 1 85 ? 0.604 5.936 -27.563 1.00 20.83 95 ILE A C 1
ATOM 1073 O O . ILE A 1 85 ? 0.075 4.933 -28.060 1.00 21.88 95 ILE A O 1
ATOM 1089 N N . PHE A 1 86 ? 1.866 6.256 -27.810 1.00 20.10 96 PHE A N 1
ATOM 1090 C CA . PHE A 1 86 ? 2.633 5.600 -28.853 1.00 20.38 96 PHE A CA 1
ATOM 1091 C C . PHE A 1 86 ? 3.767 4.755 -28.298 1.00 19.17 96 PHE A C 1
ATOM 1092 O O . PHE A 1 86 ? 4.685 4.390 -29.051 1.00 22.62 96 PHE A O 1
ATOM 1109 N N . THR A 1 87 ? 3.725 4.433 -27.006 1.00 20.72 97 THR A N 1
ATOM 1110 C CA . THR A 1 87 ? 4.847 3.788 -26.327 1.00 18.97 97 THR A CA 1
ATOM 1111 C C . THR A 1 87 ? 4.338 2.645 -25.447 1.00 18.83 97 THR A C 1
ATOM 1112 O O . THR A 1 87 ? 3.911 2.854 -24.297 1.00 19.34 97 THR A O 1
ATOM 1123 N N . PRO A 1 88 ? 4.384 1.419 -25.940 1.00 19.25 98 PRO A N 1
ATOM 1124 C CA . PRO A 1 88 ? 4.030 0.270 -25.097 1.00 18.86 98 PRO A CA 1
ATOM 1125 C C . PRO A 1 88 ? 4.886 0.239 -23.840 1.00 18.46 98 PRO A C 1
ATOM 1126 O O . PRO A 1 88 ? 6.064 0.614 -23.867 1.00 20.55 98 PRO A O 1
ATOM 1137 N N . LEU A 1 89 ? 4.299 -0.233 -22.733 1.00 18.25 99 LEU A N 1
ATOM 1138 C CA . LEU A 1 89 ? 5.048 -0.341 -21.485 1.00 17.66 99 LEU A CA 1
ATOM 1139 C C . LEU A 1 89 ? 6.364 -1.063 -21.727 1.00 19.52 99 LEU A C 1
ATOM 1140 O O . LEU A 1 89 ? 7.431 -0.616 -21.288 1.00 19.23 99 LEU A O 1
ATOM 1156 N N . ARG A 1 90 ? 6.288 -2.196 -22.404 1.00 19.51 100 ARG A N 1
ATOM 1157 C CA . ARG A 1 90 ? 7.435 -3.060 -22.564 1.00 20.38 100 ARG A CA 1
ATOM 1158 C C . ARG A 1 90 ? 8.402 -2.589 -23.653 1.00 20.02 100 ARG A C 1
ATOM 1159 O O . ARG A 1 90 ? 9.417 -3.244 -23.902 1.00 24.27 100 ARG A O 1
ATOM 1180 N N . SER A 1 91 ? 8.108 -1.491 -24.340 1.00 22.04 101 SER A N 1
ATOM 1181 C CA . SER A 1 91 ? 9.106 -0.915 -25.230 1.00 22.29 101 SER A CA 1
ATOM 1182 C C . SER A 1 91 ? 10.118 -0.056 -24.481 1.00 20.62 101 SER A C 1
ATOM 1183 O O . SER A 1 91 ? 11.104 0.381 -25.081 1.00 24.97 101 SER A O 1
ATOM 1191 N N . VAL A 1 92 ? 9.878 0.219 -23.194 1.00 23.86 102 VAL A N 1
ATOM 1192 C CA . VAL A 1 92 ? 10.771 1.005 -22.350 1.00 21.51 102 VAL A CA 1
ATOM 1193 C C . VAL A 1 92 ? 11.138 0.233 -21.086 1.00 19.74 102 VAL A C 1
ATOM 1194 O O . VAL A 1 92 ? 12.312 0.186 -20.720 1.00 23.09 102 VAL A O 1
ATOM 1207 N N . HIS A 1 93 ? 10.133 -0.314 -20.373 1.00 21.30 103 HIS A N 1
ATOM 1208 C CA . HIS A 1 93 ? 10.280 -0.887 -19.017 1.00 20.96 103 HIS A CA 1
ATOM 1209 C C . HIS A 1 93 ? 9.976 -2.376 -19.053 1.00 22.86 103 HIS A C 1
ATOM 1210 O O . HIS A 1 93 ? 8.828 -2.805 -18.907 1.00 24.36 103 HIS A O 1
ATOM 1224 N N . LYS A 1 94 ? 11.005 -3.189 -19.240 1.00 24.21 104 LYS A N 1
ATOM 1225 C CA . LYS A 1 94 ? 10.768 -4.614 -19.425 1.00 25.39 104 LYS A CA 1
ATOM 1226 C C . LYS A 1 94 ? 10.647 -5.378 -18.117 1.00 26.71 104 LYS A C 1
ATOM 1227 O O . LYS A 1 94 ? 10.144 -6.505 -18.133 1.00 28.88 104 LYS A O 1
ATOM 1246 N N . ASP A 1 95 ? 11.038 -4.777 -16.987 1.00 25.53 105 ASP A N 1
ATOM 1247 C CA . ASP A 1 95 ? 11.170 -5.499 -15.731 1.00 25.13 105 ASP A CA 1
ATOM 1248 C C . ASP A 1 95 ? 10.099 -5.224 -14.682 1.00 27.44 105 ASP A C 1
ATOM 1249 O O . ASP A 1 95 ? 9.886 -6.081 -13.815 1.00 29.42 105 ASP A O 1
ATOM 1258 N N . VAL A 1 96 ? 9.438 -4.069 -14.711 1.00 22.50 106 VAL A N 1
ATOM 1259 C CA . VAL A 1 96 ? 8.423 -3.807 -13.696 1.00 22.25 106 VAL A CA 1
ATOM 1260 C C . VAL A 1 96 ? 7.387 -4.907 -13.746 1.00 20.59 106 VAL A C 1
ATOM 1261 O O . VAL A 1 96 ? 6.908 -5.288 -14.823 1.00 22.71 106 VAL A O 1
ATOM 1274 N N . VAL A 1 97 ? 7.015 -5.398 -12.578 1.00 20.75 107 VAL A N 1
ATOM 1275 C CA . VAL A 1 97 ? 6.118 -6.543 -12.460 1.00 20.10 107 VAL A CA 1
ATOM 1276 C C . VAL A 1 97 ? 4.665 -6.097 -12.614 1.00 18.91 107 VAL A C 1
ATOM 1277 O O . VAL A 1 97 ? 4.194 -5.193 -11.919 1.00 20.31 107 VAL A O 1
ATOM 1290 N N . SER A 1 98 ? 3.934 -6.766 -13.501 1.00 18.53 108 SER A N 1
ATOM 1291 C CA . SER A 1 98 ? 2.553 -6.425 -13.794 1.00 17.58 108 SER A CA 1
ATOM 1292 C C . SER A 1 98 ? 1.590 -7.441 -13.193 1.00 15.56 108 SER A C 1
ATOM 1293 O O . SER A 1 98 ? 1.960 -8.525 -12.741 1.00 17.06 108 SER A O 1
ATOM 1301 N N . VAL A 1 99 ? 0.296 -7.109 -13.301 1.00 15.79 109 VAL A N 1
ATOM 1302 C CA . VAL A 1 99 ? -0.777 -7.990 -12.826 1.00 15.80 109 VAL A CA 1
ATOM 1303 C C . VAL A 1 99 ? -0.682 -9.371 -13.470 1.00 17.24 109 VAL A C 1
ATOM 1304 O O . VAL A 1 99 ? -0.649 -10.379 -12.752 1.00 18.30 109 VAL A O 1
ATOM 1317 N N . PRO A 1 100 ? -0.716 -9.502 -14.806 1.00 16.78 110 PRO A N 1
ATOM 1318 C CA . PRO A 1 100 ? -0.666 -10.863 -15.366 1.00 17.28 110 PRO A CA 1
ATOM 1319 C C . PRO A 1 100 ? 0.620 -11.584 -15.015 1.00 18.94 110 PRO A C 1
ATOM 1320 O O . PRO A 1 100 ? 0.582 -12.789 -14.776 1.00 19.20 110 PRO A O 1
ATOM 1331 N N . GLN A 1 101 ? 1.755 -10.887 -14.991 1.00 18.76 111 GLN A N 1
ATOM 1332 C CA . GLN A 1 101 ? 3.017 -11.551 -14.663 1.00 19.19 111 GLN A CA 1
ATOM 1333 C C . GLN A 1 101 ? 2.965 -12.140 -13.256 1.00 19.12 111 GLN A C 1
ATOM 1334 O O . GLN A 1 101 ? 3.283 -13.316 -13.027 1.00 21.19 111 GLN A O 1
ATOM 1348 N N . LEU A 1 102 ? 2.534 -11.323 -12.296 1.00 19.59 112 LEU A N 1
ATOM 1349 C CA . LEU A 1 102 ? 2.524 -11.769 -10.908 1.00 19.31 112 LEU A CA 1
ATOM 1350 C C . LEU A 1 102 ? 1.515 -12.899 -10.721 1.00 19.76 112 LEU A C 1
ATOM 1351 O O . LEU A 1 102 ? 1.815 -13.925 -10.081 1.00 21.40 112 LEU A O 1
ATOM 1367 N N . PHE A 1 103 ? 0.326 -12.748 -11.303 1.00 19.09 113 PHE A N 1
ATOM 1368 C CA . PHE A 1 103 ? -0.680 -13.787 -11.125 1.00 19.09 113 PHE A CA 1
ATOM 1369 C C . PHE A 1 103 ? -0.263 -15.092 -11.806 1.00 19.94 113 PHE A C 1
ATOM 1370 O O . PHE A 1 103 ? -0.448 -16.175 -11.242 1.00 19.97 113 PHE A O 1
ATOM 1387 N N . LYS A 1 104 ? 0.312 -15.027 -13.009 1.00 19.34 114 LYS A N 1
ATOM 1388 C CA . LYS A 1 104 ? 0.735 -16.251 -13.686 1.00 21.96 114 LYS A CA 1
ATOM 1389 C C . LYS A 1 104 ? 1.808 -16.961 -12.875 1.00 22.62 114 LYS A C 1
ATOM 1390 O O . LYS A 1 104 ? 1.779 -18.187 -12.756 1.00 23.70 114 LYS A O 1
ATOM 1409 N N . GLU A 1 105 ? 2.761 -16.199 -12.313 1.00 21.96 115 GLU A N 1
ATOM 1410 C CA . GLU A 1 105 ? 3.829 -16.793 -11.496 1.00 25.29 115 GLU A CA 1
ATOM 1411 C C . GLU A 1 105 ? 3.285 -17.445 -10.240 1.00 23.52 115 GLU A C 1
ATOM 1412 O O . GLU A 1 105 ? 3.969 -18.284 -9.629 1.00 25.33 115 GLU A O 1
ATOM 1424 N N . ASN A 1 106 ? 2.118 -16.986 -9.788 1.00 23.64 116 ASN A N 1
ATOM 1425 C CA . ASN A 1 106 ? 1.477 -17.515 -8.590 1.00 24.21 116 ASN A CA 1
ATOM 1426 C C . ASN A 1 106 ? 0.362 -18.505 -8.897 1.00 25.14 116 ASN A C 1
ATOM 1427 O O . ASN A 1 106 ? -0.554 -18.681 -8.087 1.00 29.07 116 ASN A O 1
ATOM 1438 N N . GLY A 1 107 ? 0.416 -19.162 -10.050 1.00 24.27 117 GLY A N 1
ATOM 1439 C CA . GLY A 1 107 ? -0.445 -20.291 -10.288 1.00 22.97 117 GLY A CA 1
ATOM 1440 C C . GLY A 1 107 ? -1.830 -19.988 -10.808 1.00 24.96 117 GLY A C 1
ATOM 1441 O O . GLY A 1 107 ? -2.635 -20.921 -10.948 1.00 25.79 117 GLY A O 1
ATOM 1445 N N . TYR A 1 108 ? -2.138 -18.740 -11.098 1.00 22.29 118 TYR A N 1
ATOM 1446 C CA . TYR A 1 108 ? -3.429 -18.393 -11.678 1.00 21.30 118 TYR A CA 1
ATOM 1447 C C . TYR A 1 108 ? -3.380 -18.508 -13.196 1.00 22.40 118 TYR A C 1
ATOM 1448 O O . TYR A 1 108 ? -2.376 -18.186 -13.832 1.00 22.44 118 TYR A O 1
ATOM 1466 N N . LYS A 1 109 ? -4.495 -18.924 -13.776 1.00 21.97 119 LYS A N 1
ATOM 1467 C CA . LYS A 1 109 ? -4.733 -18.660 -15.188 1.00 21.04 119 LYS A CA 1
ATOM 1468 C C . LYS A 1 109 ? -4.957 -17.157 -15.344 1.00 19.70 119 LYS A C 1
ATOM 1469 O O . LYS A 1 109 ? -5.532 -16.509 -14.469 1.00 20.68 119 LYS A O 1
ATOM 1488 N N . THR A 1 110 ? -4.450 -16.590 -16.435 1.00 19.59 120 THR A N 1
ATOM 1489 C CA . THR A 1 110 ? -4.494 -15.151 -16.675 1.00 18.12 120 THR A CA 1
ATOM 1490 C C . THR A 1 110 ? -5.118 -14.917 -18.045 1.00 16.82 120 THR A C 1
ATOM 1491 O O . THR A 1 110 ? -4.611 -15.407 -19.072 1.00 18.39 120 THR A O 1
ATOM 1502 N N . VAL A 1 111 ? -6.222 -14.187 -18.074 1.00 15.86 121 VAL A N 1
ATOM 1503 C CA . VAL A 1 111 ? -7.020 -14.073 -19.276 1.00 16.12 121 VAL A CA 1
ATOM 1504 C C . VAL A 1 111 ? -7.135 -12.613 -19.645 1.00 15.62 121 VAL A C 1
ATOM 1505 O O . VAL A 1 111 ? -7.551 -11.786 -18.824 1.00 16.12 121 VAL A O 1
ATOM 1518 N N . SER A 1 112 ? -6.832 -12.310 -20.910 1.00 16.14 122 SER A N 1
ATOM 1519 C CA . SER A 1 112 ? -7.018 -10.977 -21.470 1.00 14.47 122 SER A CA 1
ATOM 1520 C C . SER A 1 112 ? -7.913 -11.119 -22.687 1.00 14.36 122 SER A C 1
ATOM 1521 O O . SER A 1 112 ? -7.550 -11.805 -23.645 1.00 15.45 122 SER A O 1
ATOM 1529 N N . ILE A 1 113 ? -9.061 -10.448 -22.643 1.00 13.88 123 ILE A N 1
ATOM 1530 C CA . ILE A 1 113 ? -10.030 -10.407 -23.718 1.00 13.73 123 ILE A CA 1
ATOM 1531 C C . ILE A 1 113 ? -10.269 -8.948 -24.024 1.00 13.44 123 ILE A C 1
ATOM 1532 O O . ILE A 1 113 ? -10.446 -8.136 -23.117 1.00 14.06 123 ILE A O 1
ATOM 1548 N N . GLY A 1 114 ? -10.314 -8.623 -25.314 1.00 14.31 124 GLY A N 1
ATOM 1549 C CA . GLY A 1 114 ? -10.641 -7.240 -25.630 1.00 14.41 124 GLY A CA 1
ATOM 1550 C C . GLY A 1 114 ? -9.499 -6.285 -25.312 1.00 13.58 124 GLY A C 1
ATOM 1551 O O . GLY A 1 114 ? -8.330 -6.654 -25.311 1.00 14.38 124 GLY A O 1
ATOM 1555 N N . LYS A 1 115 ? -9.824 -5.028 -25.053 1.00 13.02 125 LYS A N 1
ATOM 1556 C CA . LYS A 1 115 ? -8.819 -4.005 -24.798 1.00 12.84 125 LYS A CA 1
ATOM 1557 C C . LYS A 1 115 ? -8.485 -3.964 -23.311 1.00 11.97 125 LYS A C 1
ATOM 1558 O O . LYS A 1 115 ? -9.308 -3.544 -22.479 1.00 12.53 125 LYS A O 1
ATOM 1577 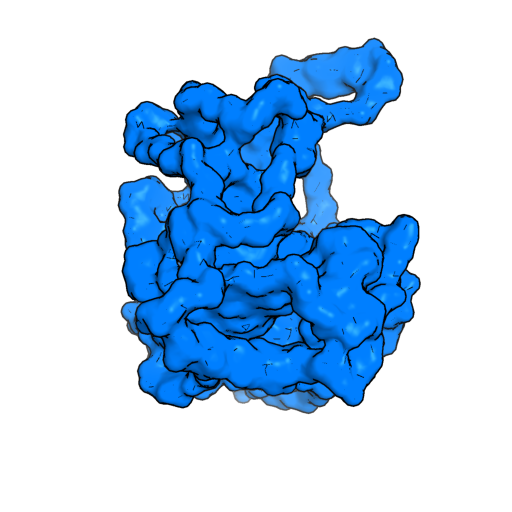N N . VAL A 1 116 ? -7.278 -4.437 -22.974 1.00 12.20 126 VAL A N 1
ATOM 1578 C CA . VAL A 1 116 ? -6.779 -4.476 -21.596 1.00 12.48 126 VAL A CA 1
ATOM 1579 C C . VAL A 1 116 ? -5.571 -3.547 -21.543 1.00 12.66 126 VAL A C 1
ATOM 1580 O O . VAL A 1 116 ? -5.734 -2.366 -21.242 1.00 13.17 126 VAL A O 1
ATOM 1593 N N . TYR A 1 117 ? -4.380 -4.001 -21.934 1.00 13.01 127 TYR A N 1
ATOM 1594 C CA . TYR A 1 117 ? -3.348 -3.031 -22.295 1.00 13.05 127 TYR A CA 1
ATOM 1595 C C . TYR A 1 117 ? -3.764 -2.319 -23.581 1.00 14.45 127 TYR A C 1
ATOM 1596 O O . TYR A 1 117 ? -4.374 -2.916 -24.476 1.00 15.00 127 TYR A O 1
ATOM 1614 N N . HIS A 1 118 ? -3.433 -1.032 -23.699 1.00 14.02 128 HIS A N 1
ATOM 1615 C CA . HIS A 1 118 ? -3.731 -0.322 -24.949 1.00 14.98 128 HIS A CA 1
ATOM 1616 C C . HIS A 1 118 ? -2.994 -0.939 -26.111 1.00 17.25 128 HIS A C 1
ATOM 1617 O O . HIS A 1 118 ? -3.528 -1.000 -27.227 1.00 18.16 128 HIS A O 1
ATOM 1631 N N . HIS A 1 119 ? -1.770 -1.405 -25.875 1.00 16.00 129 HIS A N 1
ATOM 1632 C CA . HIS A 1 119 ? -0.933 -2.072 -26.875 1.00 17.79 129 HIS A CA 1
ATOM 1633 C C . HIS A 1 119 ? -0.946 -3.554 -26.532 1.00 18.72 129 HIS A C 1
ATOM 1634 O O . HIS A 1 119 ? -0.403 -3.964 -25.506 1.00 18.62 129 HIS A O 1
ATOM 1648 N N . GLY A 1 120 ? -1.574 -4.359 -27.388 1.00 19.52 130 GLY A N 1
ATOM 1649 C CA . GLY A 1 120 ? -1.751 -5.766 -27.097 1.00 18.93 130 GLY A CA 1
ATOM 1650 C C . GLY A 1 120 ? -0.466 -6.540 -26.987 1.00 18.82 130 GLY A C 1
ATOM 1651 O O . GLY A 1 120 ? -0.461 -7.641 -26.423 1.00 19.22 130 GLY A O 1
ATOM 1655 N N . THR A 1 121 ? 0.623 -6.023 -27.561 1.00 18.56 131 THR A N 1
ATOM 1656 C CA . THR A 1 121 ? 1.910 -6.681 -27.404 1.00 19.13 131 THR A CA 1
ATOM 1657 C C . THR A 1 121 ? 2.393 -6.674 -25.957 1.00 18.87 131 THR A C 1
ATOM 1658 O O . THR A 1 121 ? 3.155 -7.552 -25.564 1.00 19.67 131 THR A O 1
ATOM 1669 N N . ASP A 1 122 ? 1.960 -5.723 -25.132 1.00 17.49 132 ASP A N 1
ATOM 1670 C CA . ASP A 1 122 ? 2.473 -5.649 -23.765 1.00 17.63 132 ASP A CA 1
ATOM 1671 C C . ASP A 1 122 ? 2.053 -6.878 -22.965 1.00 17.04 132 ASP A C 1
ATOM 1672 O O . ASP A 1 122 ? 0.861 -7.141 -22.782 1.00 18.36 132 ASP A O 1
ATOM 1681 N N . ASP A 1 123 ? 3.032 -7.610 -22.441 1.00 18.84 133 ASP A N 1
ATOM 1682 C CA . ASP A 1 123 ? 2.791 -8.797 -21.617 1.00 18.12 133 ASP A CA 1
ATOM 1683 C C . ASP A 1 123 ? 2.008 -9.882 -22.349 1.00 23.16 133 ASP A C 1
ATOM 1684 O O . ASP A 1 123 ? 1.360 -10.724 -21.723 1.00 20.04 133 ASP A O 1
ATOM 1693 N N . LYS A 1 124 ? 2.086 -9.922 -23.680 1.00 21.18 134 LYS A N 1
ATOM 1694 C CA . LYS A 1 124 ? 1.290 -10.906 -24.397 1.00 24.45 134 LYS A CA 1
ATOM 1695 C C . LYS A 1 124 ? 1.567 -12.315 -23.888 1.00 23.56 134 LYS A C 1
ATOM 1696 O O . LYS A 1 124 ? 0.641 -13.125 -23.769 1.00 24.15 134 LYS A O 1
ATOM 1715 N N A ASN A 1 125 ? 2.834 -12.619 -23.573 0.45 23.57 135 ASN A N 1
ATOM 1716 N N B ASN A 1 125 ? 2.828 -12.628 -23.583 0.55 23.58 135 ASN A N 1
ATOM 1717 C CA A ASN A 1 125 ? 3.241 -13.941 -23.106 0.45 27.57 135 ASN A CA 1
ATOM 1718 C CA B ASN A 1 125 ? 3.193 -13.965 -23.124 0.55 27.57 135 ASN A CA 1
ATOM 1719 C C A ASN A 1 125 ? 2.870 -14.214 -21.657 0.45 25.60 135 ASN A C 1
ATOM 1720 C C B ASN A 1 125 ? 2.890 -14.209 -21.652 0.55 25.60 135 ASN A C 1
ATOM 1721 O O A ASN A 1 125 ? 3.073 -15.337 -21.190 0.45 26.45 135 ASN A O 1
ATOM 1722 O O B ASN A 1 125 ? 3.156 -15.309 -21.164 0.55 26.45 135 ASN A O 1
ATOM 1743 N N . GLN A 1 126 ? 2.365 -13.226 -20.931 1.00 22.87 136 GLN A N 1
ATOM 1744 C CA . GLN A 1 126 ? 1.994 -13.422 -19.534 1.00 21.72 136 GLN A CA 1
ATOM 1745 C C . GLN A 1 126 ? 0.548 -13.845 -19.388 1.00 20.18 136 GLN A C 1
ATOM 1746 O O . GLN A 1 126 ? 0.094 -14.067 -18.259 1.00 20.83 136 GLN A O 1
ATOM 1760 N N . TRP A 1 127 ? -0.191 -13.932 -20.497 1.00 19.99 137 TRP A N 1
ATOM 1761 C CA . TRP A 1 127 ? -1.585 -14.355 -20.486 1.00 18.66 137 TRP A CA 1
ATOM 1762 C C . TRP A 1 127 ? -1.624 -15.820 -20.865 1.00 20.17 137 TRP A C 1
ATOM 1763 O O . TRP A 1 127 ? -1.097 -16.194 -21.917 1.00 22.88 137 TRP A O 1
ATOM 1784 N N . THR A 1 128 ? -2.219 -16.661 -20.015 1.00 19.47 138 THR A N 1
ATOM 1785 C CA . THR A 1 128 ? -2.433 -18.052 -20.401 1.00 20.74 138 THR A CA 1
ATOM 1786 C C . THR A 1 128 ? -3.527 -18.174 -21.447 1.00 20.23 138 THR A C 1
ATOM 1787 O O . THR A 1 128 ? -3.553 -19.157 -22.195 1.00 21.18 138 THR A O 1
ATOM 1798 N N . ASN A 1 129 ? -4.446 -17.210 -21.498 1.00 19.47 139 ASN A N 1
ATOM 1799 C CA . ASN A 1 129 ? -5.543 -17.237 -22.453 1.00 19.47 139 ASN A CA 1
ATOM 1800 C C . ASN A 1 129 ? -5.710 -15.823 -22.991 1.00 19.66 139 ASN A C 1
ATOM 1801 O O . ASN A 1 129 ? -6.013 -14.911 -22.225 1.00 19.50 139 ASN A O 1
ATOM 1812 N N . TYR A 1 130 ? -5.478 -15.633 -24.282 1.00 18.64 140 TYR A N 1
ATOM 1813 C CA . TYR A 1 130 ? -5.381 -14.305 -24.865 1.00 18.46 140 TYR A CA 1
ATOM 1814 C C . TYR A 1 130 ? -6.293 -14.227 -26.081 1.00 18.53 140 TYR A C 1
ATOM 1815 O O . TYR A 1 130 ? -6.146 -15.021 -27.007 1.00 20.17 140 TYR A O 1
ATOM 1833 N N . PHE A 1 131 ? -7.205 -13.255 -26.087 1.00 16.92 141 PHE A N 1
ATOM 1834 C CA . PHE A 1 131 ? -8.044 -12.946 -27.236 1.00 17.02 141 PHE A CA 1
ATOM 1835 C C . PHE A 1 131 ? -7.791 -11.477 -27.544 1.00 16.68 141 PHE A C 1
ATOM 1836 O O . PHE A 1 131 ? -8.165 -10.592 -26.760 1.00 16.19 141 PHE A O 1
ATOM 1853 N N . THR A 1 132 ? -7.150 -11.222 -28.685 1.00 17.42 142 THR A N 1
ATOM 1854 C CA . THR A 1 132 ? -6.738 -9.865 -29.007 1.00 17.53 142 THR A CA 1
ATOM 1855 C C . THR A 1 132 ? -7.921 -8.917 -29.084 1.00 16.32 142 THR A C 1
ATOM 1856 O O . THR A 1 132 ? -9.009 -9.272 -29.550 1.00 17.05 142 THR A O 1
ATOM 1867 N N . LYS A 1 133 ? -7.691 -7.688 -28.664 1.00 15.98 143 LYS A N 1
ATOM 1868 C CA . LYS A 1 133 ? -8.580 -6.606 -29.040 1.00 16.91 143 LYS A CA 1
ATOM 1869 C C . LYS A 1 133 ? -8.696 -6.590 -30.559 1.00 16.19 143 LYS A C 1
ATOM 1870 O O . LYS A 1 133 ? -7.738 -6.887 -31.283 1.00 16.77 143 LYS A O 1
ATOM 1889 N N . GLU A 1 134 ? -9.865 -6.220 -31.054 1.00 16.07 144 GLU A N 1
ATOM 1890 C CA . GLU A 1 134 ? -10.199 -6.305 -32.458 1.00 16.82 144 GLU A CA 1
ATOM 1891 C C . GLU A 1 134 ? -10.379 -4.921 -33.045 1.00 17.58 144 GLU A C 1
ATOM 1892 O O . GLU A 1 134 ? -10.680 -3.965 -32.326 1.00 18.45 144 GLU A O 1
ATOM 1904 N N . PRO A 1 135 ? -10.205 -4.776 -34.364 1.00 17.45 145 PRO A N 1
ATOM 1905 C CA . PRO A 1 135 ? -10.431 -3.486 -35.013 1.00 17.39 145 PRO A CA 1
ATOM 1906 C C . PRO A 1 135 ? -11.896 -3.088 -34.945 1.00 18.38 145 PRO A C 1
ATOM 1907 O O . PRO A 1 135 ? -12.788 -3.889 -34.672 1.00 19.14 145 PRO A O 1
ATOM 1918 N N . ASN A 1 136 ? -12.135 -1.827 -35.242 1.00 18.14 146 ASN A N 1
ATOM 1919 C CA . ASN A 1 136 ? -13.506 -1.350 -35.368 1.00 18.13 146 ASN A CA 1
ATOM 1920 C C . ASN A 1 136 ? -14.204 -1.990 -36.567 1.00 18.60 146 ASN A C 1
ATOM 1921 O O . ASN A 1 136 ? -13.570 -2.334 -37.560 1.00 19.09 146 ASN A O 1
ATOM 1932 N N . THR A 1 137 ? -15.527 -2.142 -36.457 1.00 19.99 147 THR A N 1
ATOM 1933 C CA . THR A 1 137 ? -16.366 -2.658 -37.535 1.00 22.11 147 THR A CA 1
ATOM 1934 C C . THR A 1 137 ? -17.460 -1.652 -37.834 1.00 19.48 147 THR A C 1
ATOM 1935 O O . THR A 1 137 ? -18.138 -1.179 -36.917 1.00 18.79 147 THR A O 1
ATOM 1946 N N . TYR A 1 138 ? -17.616 -1.335 -39.109 1.00 17.84 148 TYR A N 1
ATOM 1947 C CA . TYR A 1 138 ? -18.785 -0.632 -39.629 1.00 18.51 148 TYR A CA 1
ATOM 1948 C C . TYR A 1 138 ? -19.613 -1.642 -40.411 1.00 19.47 148 TYR A C 1
ATOM 1949 O O . TYR A 1 138 ? -19.130 -2.243 -41.376 1.00 21.86 148 TYR A O 1
ATOM 1967 N N . ASN A 1 139 ? -20.863 -1.820 -40.004 1.00 19.44 149 ASN A N 1
ATOM 1968 C CA . ASN A 1 139 ? -21.748 -2.812 -40.603 1.00 19.79 149 ASN A CA 1
ATOM 1969 C C . ASN A 1 139 ? -22.760 -2.235 -41.567 1.00 22.70 149 ASN A C 1
ATOM 1970 O O . ASN A 1 139 ? -23.435 -3.006 -42.262 1.00 24.13 149 ASN A O 1
ATOM 1981 N N . LYS A 1 140 ? -22.920 -0.942 -41.617 1.00 22.79 150 LYS A N 1
ATOM 1982 C CA . LYS A 1 140 ? -23.864 -0.388 -42.577 1.00 24.08 150 LYS A CA 1
ATOM 1983 C C . LYS A 1 140 ? -23.220 -0.344 -43.956 1.00 27.98 150 LYS A C 1
ATOM 1984 O O . LYS A 1 140 ? -22.108 0.177 -44.097 1.00 26.57 150 LYS A O 1
ATOM 2003 N N . PRO A 1 141 ? -23.875 -0.904 -44.992 1.00 29.25 151 PRO A N 1
ATOM 2004 C CA . PRO A 1 141 ? -23.289 -0.858 -46.347 1.00 30.25 151 PRO A CA 1
ATOM 2005 C C . PRO A 1 141 ? -22.793 0.518 -46.775 1.00 30.27 151 PRO A C 1
ATOM 2006 O O . PRO A 1 141 ? -21.749 0.603 -47.433 1.00 31.65 151 PRO A O 1
ATOM 2017 N N . GLU A 1 142 ? -23.503 1.593 -46.429 1.00 29.19 152 GLU A N 1
ATOM 2018 C CA . GLU A 1 142 ? -23.028 2.938 -46.748 1.00 31.73 152 GLU A CA 1
ATOM 2019 C C . GLU A 1 142 ? -21.654 3.228 -46.141 1.00 32.31 152 GLU A C 1
ATOM 2020 O O . GLU A 1 142 ? -20.794 3.853 -46.775 1.00 32.04 152 GLU A O 1
ATOM 2032 N N . ASN A 1 143 ? -21.433 2.819 -44.898 1.00 27.14 153 ASN A N 1
ATOM 2033 C CA . ASN A 1 143 ? -20.140 3.089 -44.275 1.00 27.42 153 ASN A CA 1
ATOM 2034 C C . ASN A 1 143 ? -19.064 2.191 -44.876 1.00 30.06 153 ASN A C 1
ATOM 2035 O O . ASN A 1 143 ? -17.926 2.629 -45.080 1.00 28.25 153 ASN A O 1
ATOM 2046 N N . ILE A 1 144 ? -19.424 0.941 -45.186 1.00 29.03 154 ILE A N 1
ATOM 2047 C CA . ILE A 1 144 ? -18.534 0.018 -45.888 1.00 32.81 154 ILE A CA 1
ATOM 2048 C C . ILE A 1 144 ? -18.122 0.606 -47.237 1.00 32.30 154 ILE A C 1
ATOM 2049 O O . ILE A 1 144 ? -16.953 0.544 -47.633 1.00 38.24 154 ILE A O 1
ATOM 2065 N N . ALA A 1 145 ? -19.057 1.263 -47.905 1.00 31.01 155 ALA A N 1
ATOM 2066 C CA . ALA A 1 145 ? -18.792 1.851 -49.217 1.00 37.03 155 ALA A CA 1
ATOM 2067 C C . ALA A 1 145 ? -17.911 3.080 -49.095 1.00 39.13 155 ALA A C 1
ATOM 2068 O O . ALA A 1 145 ? -17.023 3.303 -49.924 1.00 41.46 155 ALA A O 1
ATOM 2075 N N . LEU A 1 146 ? -18.166 3.913 -48.085 1.00 37.05 156 LEU A N 1
ATOM 2076 C CA . LEU A 1 146 ? -17.285 5.041 -47.823 1.00 35.45 156 LEU A CA 1
ATOM 2077 C C . LEU A 1 146 ? -15.852 4.562 -47.663 1.00 36.37 156 LEU A C 1
ATOM 2078 O O . LEU A 1 146 ? -14.924 5.110 -48.274 1.00 40.68 156 LEU A O 1
ATOM 2094 N N . LEU A 1 147 ? -15.652 3.531 -46.839 1.00 34.02 157 LEU A N 1
ATOM 2095 C CA . LEU A 1 147 ? -14.304 3.040 -46.590 1.00 37.54 157 LEU A CA 1
ATOM 2096 C C . LEU A 1 147 ? -13.713 2.420 -47.849 1.00 43.85 157 LEU A C 1
ATOM 2097 O O . LEU A 1 147 ? -12.499 2.507 -48.074 1.00 45.10 157 LEU A O 1
ATOM 2113 N N . GLU A 1 148 ? -14.561 1.828 -48.690 1.00 42.25 158 GLU A N 1
ATOM 2114 C CA . GLU A 1 148 ? -14.085 1.263 -49.949 1.00 48.87 158 GLU A CA 1
ATOM 2115 C C . GLU A 1 148 ? -13.626 2.368 -50.888 1.00 51.48 158 GLU A C 1
ATOM 2116 O O . GLU A 1 148 ? -12.599 2.232 -51.568 1.00 53.21 158 GLU A O 1
ATOM 2128 N N . GLN A 1 149 ? -14.379 3.469 -50.936 1.00 51.20 159 GLN A N 1
ATOM 2129 C CA . GLN A 1 149 ? -14.020 4.602 -51.778 1.00 52.00 159 GLN A CA 1
ATOM 2130 C C . GLN A 1 149 ? -12.759 5.276 -51.268 1.00 52.02 159 GLN A C 1
ATOM 2131 O O . GLN A 1 149 ? -12.004 5.853 -52.060 1.00 50.17 159 GLN A O 1
ATOM 2145 N N . PHE A 1 150 ? -12.523 5.212 -49.952 1.00 49.83 160 PHE A N 1
ATOM 2146 C CA . PHE A 1 150 ? -11.237 5.621 -49.389 1.00 53.35 160 PHE A CA 1
ATOM 2147 C C . PHE A 1 150 ? -10.106 4.730 -49.892 1.00 57.25 160 PHE A C 1
ATOM 2148 O O . PHE A 1 150 ? -9.062 5.226 -50.330 1.00 60.07 160 PHE A O 1
ATOM 2165 N N . LYS A 1 151 ? -10.283 3.406 -49.798 1.00 58.75 161 LYS A N 1
ATOM 2166 C CA . LYS A 1 151 ? -9.209 2.487 -50.173 1.00 59.96 161 LYS A CA 1
ATOM 2167 C C . LYS A 1 151 ? -8.862 2.633 -51.650 1.00 59.98 161 LYS A C 1
ATOM 2168 O O . LYS A 1 151 ? -7.682 2.605 -52.027 1.00 59.99 161 LYS A O 1
ATOM 2187 N N . LYS A 1 152 ? -9.880 2.799 -52.497 1.00 59.33 162 LYS A N 1
ATOM 2188 C CA . LYS A 1 152 ? -9.690 3.125 -53.913 1.00 59.98 162 LYS A CA 1
ATOM 2189 C C . LYS A 1 152 ? -9.647 4.642 -54.107 1.00 59.99 162 LYS A C 1
ATOM 2190 O O . LYS A 1 152 ? -10.421 5.236 -54.855 1.00 60.00 162 LYS A O 1
ATOM 2209 N N . GLU A 1 153 ? -8.713 5.253 -53.383 1.00 59.99 163 GLU A N 1
ATOM 2210 C CA . GLU A 1 153 ? -8.428 6.684 -53.414 1.00 59.99 163 GLU A CA 1
ATOM 2211 C C . GLU A 1 153 ? -7.128 6.923 -52.656 1.00 59.99 163 GLU A C 1
ATOM 2212 O O . GLU A 1 153 ? -6.678 8.065 -52.525 1.00 60.00 163 GLU A O 1
ATOM 2224 N N . GLY A 1 154 ? -6.521 5.840 -52.161 1.00 59.99 164 GLY A N 1
ATOM 2225 C CA . GLY A 1 154 ? -5.308 5.883 -51.379 1.00 59.99 164 GLY A CA 1
ATOM 2226 C C . GLY A 1 154 ? -5.424 6.480 -49.997 1.00 59.99 164 GLY A C 1
ATOM 2227 O O . GLY A 1 154 ? -4.391 6.665 -49.344 1.00 60.00 164 GLY A O 1
ATOM 2231 N N . LYS A 1 155 ? -6.626 6.787 -49.507 1.00 59.99 165 LYS A N 1
ATOM 2232 C CA . LYS A 1 155 ? -6.731 7.428 -48.201 1.00 59.99 165 LYS A CA 1
ATOM 2233 C C . LYS A 1 155 ? -6.851 6.385 -47.100 1.00 59.99 165 LYS A C 1
ATOM 2234 O O . LYS A 1 155 ? -7.688 5.481 -47.180 1.00 59.99 165 LYS A O 1
ATOM 2253 N N . LYS A 1 156 ? -5.999 6.513 -46.085 1.00 59.99 166 LYS A N 1
ATOM 2254 C CA . LYS A 1 156 ? -6.282 5.997 -44.749 1.00 59.99 166 LYS A CA 1
ATOM 2255 C C . LYS A 1 156 ? -7.008 7.102 -43.975 1.00 59.70 166 LYS A C 1
ATOM 2256 O O . LYS A 1 156 ? -6.394 8.104 -43.586 1.00 59.99 166 LYS A O 1
ATOM 2275 N N . ALA A 1 157 ? -8.319 6.936 -43.773 1.00 51.63 167 ALA A N 1
ATOM 2276 C CA . ALA A 1 157 ? -9.128 7.891 -43.020 1.00 47.35 167 ALA A CA 1
ATOM 2277 C C . ALA A 1 157 ? -10.187 7.140 -42.218 1.00 41.52 167 ALA A C 1
ATOM 2278 O O . ALA A 1 157 ? -10.597 6.039 -42.591 1.00 39.46 167 ALA A O 1
ATOM 2285 N N . ASN A 1 158 ? -10.608 7.723 -41.091 1.00 36.16 168 ASN A N 1
ATOM 2286 C CA . ASN A 1 158 ? -11.655 7.096 -40.286 1.00 33.00 168 ASN A CA 1
ATOM 2287 C C . ASN A 1 158 ? -13.026 7.168 -40.982 1.00 24.98 168 ASN A C 1
ATOM 2288 O O . ASN A 1 158 ? -13.303 8.075 -41.760 1.00 25.93 168 ASN A O 1
ATOM 2299 N N . GLY A 1 159 ? -13.898 6.201 -40.677 1.00 21.00 169 GLY A N 1
ATOM 2300 C CA . GLY A 1 159 ? -15.323 6.303 -40.960 1.00 19.32 169 GLY A CA 1
ATOM 2301 C C . GLY A 1 159 ? -16.007 7.296 -40.036 1.00 16.36 169 GLY A C 1
ATOM 2302 O O . GLY A 1 159 ? -15.346 8.072 -39.349 1.00 16.17 169 GLY A O 1
ATOM 2306 N N . PRO A 1 160 ? -17.345 7.305 -39.999 1.00 16.13 170 PRO A N 1
ATOM 2307 C CA . PRO A 1 160 ? -18.064 8.258 -39.141 1.00 16.11 170 PRO A CA 1
ATOM 2308 C C . PRO A 1 160 ? -17.854 7.957 -37.661 1.00 13.94 170 PRO A C 1
ATOM 2309 O O . PRO A 1 160 ? -17.389 6.890 -37.255 1.00 14.52 170 PRO A O 1
ATOM 2320 N N . ALA A 1 161 ? -18.271 8.915 -36.851 1.00 14.42 171 ALA A N 1
ATOM 2321 C CA . ALA A 1 161 ? -18.037 8.830 -35.406 1.00 14.20 171 ALA A CA 1
ATOM 2322 C C . ALA A 1 161 ? -18.979 7.903 -34.662 1.00 13.04 171 ALA A C 1
ATOM 2323 O O . ALA A 1 161 ? -18.797 7.727 -33.452 1.00 13.75 171 ALA A O 1
ATOM 2330 N N . PHE A 1 162 ? -19.972 7.339 -35.335 1.00 14.21 172 PHE A N 1
ATOM 2331 C CA . PHE A 1 162 ? -20.972 6.504 -34.691 1.00 14.32 172 PHE A CA 1
ATOM 2332 C C . PHE A 1 162 ? -21.654 5.677 -35.768 1.00 15.68 172 PHE A C 1
ATOM 2333 O O . PHE A 1 162 ? -21.531 5.960 -36.961 1.00 15.97 172 PHE A O 1
ATOM 2350 N N . GLU A 1 163 ? -22.343 4.626 -35.332 1.00 14.67 173 GLU A N 1
ATOM 2351 C CA . GLU A 1 163 ? -23.095 3.782 -36.244 1.00 14.43 173 GLU A CA 1
ATOM 2352 C C . GLU A 1 163 ? -24.168 3.058 -35.449 1.00 15.04 173 GLU A C 1
ATOM 2353 O O . GLU A 1 163 ? -23.919 2.607 -34.321 1.00 14.46 173 GLU A O 1
ATOM 2365 N N A ASN A 1 164 ? -25.331 2.828 -36.085 0.53 15.72 174 ASN A N 1
ATOM 2366 N N B ASN A 1 164 ? -25.348 3.010 -36.042 0.47 15.35 174 ASN A N 1
ATOM 2367 C CA A ASN A 1 164 ? -26.497 2.200 -35.438 0.53 15.66 174 ASN A CA 1
ATOM 2368 C CA B ASN A 1 164 ? -26.503 2.275 -35.541 0.47 15.28 174 ASN A CA 1
ATOM 2369 C C A ASN A 1 164 ? -27.095 1.062 -36.273 0.53 17.34 174 ASN A C 1
ATOM 2370 C C B ASN A 1 164 ? -26.817 1.367 -36.718 0.47 15.46 174 ASN A C 1
ATOM 2371 O O A ASN A 1 164 ? -28.289 0.951 -36.457 0.53 17.27 174 ASN A O 1
ATOM 2372 O O B ASN A 1 164 ? -27.317 1.862 -37.742 0.47 16.43 174 ASN A O 1
ATOM 2393 N N . ALA A 1 165 ? -26.310 0.112 -36.656 1.00 17.94 175 ALA A N 1
ATOM 2394 C CA . ALA A 1 165 ? -26.748 -0.942 -37.558 1.00 18.41 175 ALA A CA 1
ATOM 2395 C C . ALA A 1 165 ? -27.702 -1.896 -36.856 1.00 15.84 175 ALA A C 1
ATOM 2396 O O . ALA A 1 165 ? -27.568 -2.184 -35.661 1.00 15.42 175 ALA A O 1
ATOM 2404 N N . ASP A 1 166 ? -28.655 -2.421 -37.627 1.00 15.86 176 ASP A N 1
ATOM 2405 C CA . ASP A 1 166 ? -29.707 -3.291 -37.094 1.00 15.89 176 ASP A CA 1
ATOM 2406 C C . ASP A 1 166 ? -29.218 -4.736 -37.151 1.00 14.80 176 ASP A C 1
ATOM 2407 O O . ASP A 1 166 ? -29.556 -5.516 -38.051 1.00 15.41 176 ASP A O 1
ATOM 2416 N N . VAL A 1 167 ? -28.353 -5.056 -36.177 1.00 15.02 177 VAL A N 1
ATOM 2417 C CA . VAL A 1 167 ? -27.518 -6.241 -36.229 1.00 14.47 177 VAL A CA 1
ATOM 2418 C C . VAL A 1 167 ? -27.449 -6.917 -34.859 1.00 13.97 177 VAL A C 1
ATOM 2419 O O . VAL A 1 167 ? -27.630 -6.288 -33.817 1.00 14.96 177 VAL A O 1
ATOM 2432 N N . ALA A 1 168 ? -27.142 -8.209 -34.878 1.00 15.03 178 ALA A N 1
ATOM 2433 C CA . ALA A 1 168 ? -26.875 -8.964 -33.665 1.00 14.71 178 ALA A CA 1
ATOM 2434 C C . ALA A 1 168 ? -25.691 -8.377 -32.894 1.00 14.36 178 ALA A C 1
ATOM 2435 O O . ALA A 1 168 ? -24.774 -7.758 -33.449 1.00 15.44 178 ALA A O 1
ATOM 2442 N N . ASP A 1 169 ? -25.689 -8.642 -31.589 1.00 14.77 179 ASP A N 1
ATOM 2443 C CA . ASP A 1 169 ? -24.663 -8.097 -30.707 1.00 15.54 179 ASP A CA 1
ATOM 2444 C C . ASP A 1 169 ? -23.251 -8.457 -31.156 1.00 15.27 179 ASP A C 1
ATOM 2445 O O . ASP A 1 169 ? -22.315 -7.667 -30.960 1.00 15.99 179 ASP A O 1
ATOM 2454 N N . GLU A 1 170 ? -23.052 -9.665 -31.691 1.00 15.72 180 GLU A N 1
ATOM 2455 C CA . GLU A 1 170 ? -21.706 -10.086 -32.068 1.00 16.14 180 GLU A CA 1
ATOM 2456 C C . GLU A 1 170 ? -21.233 -9.482 -33.370 1.00 15.22 180 GLU A C 1
ATOM 2457 O O . GLU A 1 170 ? -20.125 -9.824 -33.809 1.00 15.78 180 GLU A O 1
ATOM 2469 N N . ALA A 1 171 ? -21.987 -8.554 -33.954 1.00 14.72 181 ALA A N 1
ATOM 2470 C CA . ALA A 1 171 ? -21.548 -7.831 -35.135 1.00 14.95 181 ALA A CA 1
ATOM 2471 C C . ALA A 1 171 ? -20.575 -6.705 -34.814 1.00 15.11 181 ALA A C 1
ATOM 2472 O O . ALA A 1 171 ? -19.995 -6.131 -35.740 1.00 16.54 181 ALA A O 1
ATOM 2479 N N . TYR A 1 172 ? -20.394 -6.385 -33.541 1.00 14.85 182 TYR A N 1
ATOM 2480 C CA . TYR A 1 172 ? -19.370 -5.444 -33.092 1.00 13.33 182 TYR A CA 1
ATOM 2481 C C . TYR A 1 172 ? -18.510 -6.137 -32.038 1.00 14.13 182 TYR A C 1
ATOM 2482 O O . TYR A 1 172 ? -18.845 -7.218 -31.548 1.00 14.76 182 TYR A O 1
ATOM 2500 N N . LYS A 1 173 ? -17.327 -5.557 -31.763 1.00 13.49 183 LYS A N 1
ATOM 2501 C CA . LYS A 1 173 ? -16.300 -6.304 -31.043 1.00 13.91 183 LYS A CA 1
ATOM 2502 C C . LYS A 1 173 ? -16.679 -6.654 -29.612 1.00 13.23 183 LYS A C 1
ATOM 2503 O O . LYS A 1 173 ? -16.197 -7.669 -29.092 1.00 14.34 183 LYS A O 1
ATOM 2522 N N . ASP A 1 174 ? -17.510 -5.839 -28.943 1.00 13.08 184 ASP A N 1
ATOM 2523 C CA . ASP A 1 174 ? -17.791 -6.139 -27.541 1.00 13.52 184 ASP A CA 1
ATOM 2524 C C . ASP A 1 174 ? -18.720 -7.320 -27.372 1.00 13.42 184 ASP A C 1
ATOM 2525 O O . ASP A 1 174 ? -18.609 -8.047 -26.386 1.00 14.40 184 ASP A O 1
ATOM 2534 N N . GLY A 1 175 ? -19.634 -7.555 -28.320 1.00 14.06 185 GLY A N 1
ATOM 2535 C CA . GLY A 1 175 ? -20.433 -8.769 -28.236 1.00 14.98 185 GLY A CA 1
ATOM 2536 C C . GLY A 1 175 ? -19.554 -9.995 -28.399 1.00 14.53 185 GLY A C 1
ATOM 2537 O O . GLY A 1 175 ? -19.760 -11.033 -27.763 1.00 15.45 185 GLY A O 1
ATOM 2541 N N . ARG A 1 176 ? -18.549 -9.886 -29.261 1.00 14.45 186 ARG A N 1
ATOM 2542 C CA . ARG A 1 176 ? -17.589 -10.978 -29.422 1.00 15.01 186 ARG A CA 1
ATOM 2543 C C . ARG A 1 176 ? -16.764 -11.176 -28.153 1.00 15.30 186 ARG A C 1
ATOM 2544 O O . ARG A 1 176 ? -16.541 -12.307 -27.723 1.00 16.51 186 ARG A O 1
ATOM 2565 N N . ALA A 1 177 ? -16.329 -10.089 -27.530 1.00 14.51 187 ALA A N 1
ATOM 2566 C CA . ALA A 1 177 ? -15.598 -10.216 -26.281 1.00 14.49 187 ALA A CA 1
ATOM 2567 C C . ALA A 1 177 ? -16.428 -10.924 -25.225 1.00 15.00 187 ALA A C 1
ATOM 2568 O O . ALA A 1 177 ? -15.900 -11.761 -24.483 1.00 15.85 187 ALA A O 1
ATOM 2575 N N . ALA A 1 178 ? -17.730 -10.609 -25.144 1.00 15.33 188 ALA A N 1
ATOM 2576 C CA . ALA A 1 178 ? -18.570 -11.309 -24.181 1.00 15.94 188 ALA A CA 1
ATOM 2577 C C . ALA A 1 178 ? -18.607 -12.800 -24.478 1.00 17.04 188 ALA A C 1
ATOM 2578 O O . ALA A 1 178 ? -18.549 -13.625 -23.556 1.00 17.68 188 ALA A O 1
ATOM 2585 N N . LYS A 1 179 ? -18.743 -13.162 -25.764 1.00 16.91 189 LYS A N 1
ATOM 2586 C CA . LYS A 1 179 ? -18.723 -14.570 -26.150 1.00 19.07 189 LYS A CA 1
ATOM 2587 C C . LYS A 1 179 ? -17.418 -15.241 -25.715 1.00 17.76 189 LYS A C 1
ATOM 2588 O O . LYS A 1 179 ? -17.423 -16.345 -25.166 1.00 18.74 189 LYS A O 1
ATOM 2607 N N . TYR A 1 180 ? -16.281 -14.590 -25.948 1.00 17.34 190 TYR A N 1
ATOM 2608 C CA . TYR A 1 180 ? -15.020 -15.204 -25.545 1.00 17.28 190 TYR A CA 1
ATOM 2609 C C . TYR A 1 180 ? -14.956 -15.373 -24.037 1.00 17.47 190 TYR A C 1
ATOM 2610 O O . TYR A 1 180 ? -14.439 -16.374 -23.533 1.00 18.51 190 TYR A O 1
ATOM 2628 N N . ALA A 1 181 ? -15.477 -14.395 -23.297 1.00 16.72 191 ALA A N 1
ATOM 2629 C CA . ALA A 1 181 ? -15.455 -14.489 -21.837 1.00 16.48 191 ALA A CA 1
ATOM 2630 C C . ALA A 1 181 ? -16.311 -15.655 -21.348 1.00 17.81 191 ALA A C 1
ATOM 2631 O O . ALA A 1 181 ? -15.892 -16.440 -20.488 1.00 18.01 191 ALA A O 1
ATOM 2638 N N . VAL A 1 182 ? -17.513 -15.806 -21.910 1.00 17.72 192 VAL A N 1
ATOM 2639 C CA . VAL A 1 182 ? -18.414 -16.892 -21.517 1.00 19.68 192 VAL A CA 1
ATOM 2640 C C . VAL A 1 182 ? -17.766 -18.243 -21.802 1.00 20.00 192 VAL A C 1
ATOM 2641 O O . VAL A 1 182 ? -17.767 -19.163 -20.960 1.00 20.87 192 VAL A O 1
ATOM 2654 N N . GLU A 1 183 ? -17.184 -18.379 -22.997 1.00 20.01 193 GLU A N 1
ATOM 2655 C CA . GLU A 1 183 ? -16.550 -19.645 -23.352 1.00 21.75 193 GLU A CA 1
ATOM 2656 C C . GLU A 1 183 ? -15.361 -19.958 -22.446 1.00 20.70 193 GLU A C 1
ATOM 2657 O O . GLU A 1 183 ? -15.126 -21.122 -22.069 1.00 22.67 193 GLU A O 1
ATOM 2669 N N . THR A 1 184 ? -14.577 -18.930 -22.113 1.00 20.18 194 THR A N 1
ATOM 2670 C CA . THR A 1 184 ? -13.368 -19.143 -21.320 1.00 20.14 194 THR A CA 1
ATOM 2671 C C . THR A 1 184 ? -13.703 -19.439 -19.865 1.00 20.89 194 THR A C 1
ATOM 2672 O O . THR A 1 184 ? -13.030 -20.258 -19.229 1.00 21.30 194 THR A O 1
ATOM 2683 N N . LEU A 1 185 ? -14.749 -18.803 -19.330 1.00 20.14 195 LEU A N 1
ATOM 2684 C CA . LEU A 1 185 ? -15.221 -19.156 -17.993 1.00 21.45 195 LEU A CA 1
ATOM 2685 C C . LEU A 1 185 ? -15.593 -20.630 -17.922 1.00 21.99 195 LEU A C 1
ATOM 2686 O O . LEU A 1 185 ? -15.259 -21.310 -16.941 1.00 23.14 195 LEU A O 1
ATOM 2702 N N . LYS A 1 186 ? -16.262 -21.154 -18.966 1.00 23.59 196 LYS A N 1
ATOM 2703 C CA . LYS A 1 186 ? -16.572 -22.586 -18.970 1.00 25.81 196 LYS A CA 1
ATOM 2704 C C . LYS A 1 186 ? -15.287 -23.410 -18.983 1.00 25.66 196 LYS A C 1
ATOM 2705 O O . LYS A 1 186 ? -15.137 -24.378 -18.217 1.00 28.10 196 LYS A O 1
ATOM 2724 N N . LYS A 1 187 ? -14.322 -23.015 -19.824 1.00 26.52 197 LYS A N 1
ATOM 2725 C CA . LYS A 1 187 ? -13.083 -23.789 -19.956 1.00 26.98 197 LYS A CA 1
ATOM 2726 C C . LYS A 1 187 ? -12.287 -23.810 -18.653 1.00 27.87 197 LYS A C 1
ATOM 2727 O O . LYS A 1 187 ? -11.668 -24.822 -18.305 1.00 29.69 197 LYS A O 1
ATOM 2746 N N . LEU A 1 188 ? -12.286 -22.700 -17.924 1.00 27.40 198 LEU A N 1
ATOM 2747 C CA . LEU A 1 188 ? -11.444 -22.494 -16.745 1.00 28.94 198 LEU A CA 1
ATOM 2748 C C . LEU A 1 188 ? -12.182 -22.690 -15.417 1.00 32.32 198 LEU A C 1
ATOM 2749 O O . LEU A 1 188 ? -11.662 -22.302 -14.359 1.00 33.52 198 LEU A O 1
ATOM 2765 N N . LYS A 1 189 ? -13.362 -23.309 -15.435 1.00 33.13 199 LYS A N 1
ATOM 2766 C CA . LYS A 1 189 ? -14.233 -23.261 -14.264 1.00 32.73 199 LYS A CA 1
ATOM 2767 C C . LYS A 1 189 ? -13.610 -23.914 -13.034 1.00 32.13 199 LYS A C 1
ATOM 2768 O O . LYS A 1 189 ? -13.961 -23.543 -11.907 1.00 37.93 199 LYS A O 1
ATOM 2787 N N . ASN A 1 190 ? -12.711 -24.891 -13.200 1.00 32.61 200 ASN A N 1
ATOM 2788 C CA . ASN A 1 190 ? -12.115 -25.534 -12.031 1.00 31.57 200 ASN A CA 1
ATOM 2789 C C . ASN A 1 190 ? -10.701 -25.054 -11.708 1.00 35.86 200 ASN A C 1
ATOM 2790 O O . ASN A 1 190 ? -10.025 -25.678 -10.878 1.00 39.24 200 ASN A O 1
ATOM 2801 N N . ASP A 1 191 ? -10.242 -23.974 -12.329 1.00 28.84 201 ASP A N 1
ATOM 2802 C CA . ASP A 1 191 ? -8.915 -23.418 -12.103 1.00 31.28 201 ASP A CA 1
ATOM 2803 C C . ASP A 1 191 ? -9.030 -22.046 -11.451 1.00 26.47 201 ASP A C 1
ATOM 2804 O O . ASP A 1 191 ? -9.970 -21.299 -11.727 1.00 31.45 201 ASP A O 1
ATOM 2813 N N . LYS A 1 192 ? -8.044 -21.699 -10.624 1.00 25.78 202 LYS A N 1
ATOM 2814 C CA . LYS A 1 192 ? -7.919 -20.325 -10.145 1.00 25.96 202 LYS A CA 1
ATOM 2815 C C . LYS A 1 192 ? -7.627 -19.410 -11.331 1.00 23.79 202 LYS A C 1
ATOM 2816 O O . LYS A 1 192 ? -6.715 -19.686 -12.111 1.00 24.01 202 LYS A O 1
ATOM 2835 N N . PHE A 1 193 ? -8.355 -18.302 -11.447 1.00 21.28 203 PHE A N 1
ATOM 2836 C CA . PHE A 1 193 ? -8.153 -17.446 -12.610 1.00 20.16 203 PHE A CA 1
ATOM 2837 C C . PHE A 1 193 ? -8.326 -15.972 -12.261 1.00 19.84 203 PHE A C 1
ATOM 2838 O O . PHE A 1 193 ? -9.054 -15.612 -11.327 1.00 20.19 203 PHE A O 1
ATOM 2855 N N . ILE A 1 194 ? -7.650 -15.126 -13.038 1.00 18.58 204 ILE A N 1
ATOM 2856 C CA . ILE A 1 194 ? -7.952 -13.705 -13.123 1.00 16.76 204 ILE A CA 1
ATOM 2857 C C . ILE A 1 194 ? -8.231 -13.391 -14.596 1.00 16.66 204 ILE A C 1
ATOM 2858 O O . ILE A 1 194 ? -7.435 -13.746 -15.474 1.00 16.72 204 ILE A O 1
ATOM 2874 N N . MET A 1 195 ? -9.370 -12.755 -14.862 1.00 16.04 205 MET A N 1
ATOM 2875 C CA . MET A 1 195 ? -9.833 -12.504 -16.219 1.00 16.05 205 MET A CA 1
ATOM 2876 C C . MET A 1 195 ? -10.183 -11.043 -16.377 1.00 14.91 205 MET A C 1
ATOM 2877 O O . MET A 1 195 ? -10.997 -10.521 -15.609 1.00 16.08 205 MET A O 1
ATOM 2891 N N . PHE A 1 196 ? -9.571 -10.397 -17.361 1.00 14.97 206 PHE A N 1
ATOM 2892 C CA . PHE A 1 196 ? -9.908 -9.053 -17.777 1.00 13.16 206 PHE A CA 1
ATOM 2893 C C . PHE A 1 196 ? -10.761 -9.134 -19.029 1.00 14.18 206 PHE A C 1
ATOM 2894 O O . PHE A 1 196 ? -10.307 -9.674 -20.054 1.00 14.69 206 PHE A O 1
ATOM 2911 N N . VAL A 1 197 ? -11.983 -8.588 -18.947 1.00 13.67 207 VAL A N 1
ATOM 2912 C CA . VAL A 1 197 ? -12.866 -8.477 -20.102 1.00 13.74 207 VAL A CA 1
ATOM 2913 C C . VAL A 1 197 ? -12.892 -7.009 -20.467 1.00 13.72 207 VAL A C 1
ATOM 2914 O O . VAL A 1 197 ? -13.515 -6.199 -19.773 1.00 13.70 207 VAL A O 1
ATOM 2927 N N . GLY A 1 198 ? -12.137 -6.646 -21.501 1.00 13.49 208 GLY A N 1
ATOM 2928 C CA . GLY A 1 198 ? -11.953 -5.275 -21.881 1.00 12.79 208 GLY A CA 1
ATOM 2929 C C . GLY A 1 198 ? -12.925 -4.830 -22.935 1.00 12.64 208 GLY A C 1
ATOM 2930 O O . GLY A 1 198 ? -12.661 -4.960 -24.138 1.00 13.99 208 GLY A O 1
ATOM 2934 N N . PHE A 1 199 ? -14.054 -4.284 -22.500 1.00 12.56 209 PHE A N 1
ATOM 2935 C CA . PHE A 1 199 ? -15.060 -3.765 -23.413 1.00 12.64 209 PHE A CA 1
ATOM 2936 C C . PHE A 1 199 ? -14.592 -2.416 -23.933 1.00 12.57 209 PHE A C 1
ATOM 2937 O O . PHE A 1 199 ? -14.122 -1.568 -23.169 1.00 13.39 209 PHE A O 1
ATOM 2954 N N . SER A 1 200 ? -14.675 -2.246 -25.254 1.00 11.86 210 SER A N 1
ATOM 2955 C CA . SER A 1 200 ? -14.117 -1.084 -25.938 1.00 12.25 210 SER A CA 1
ATOM 2956 C C . SER A 1 200 ? -15.057 0.102 -26.028 1.00 12.28 210 SER A C 1
ATOM 2957 O O . SER A 1 200 ? -14.632 1.253 -25.957 1.00 12.63 210 SER A O 1
ATOM 2965 N N . LYS A 1 201 ? -16.346 -0.128 -26.285 1.00 12.48 211 LYS A N 1
ATOM 2966 C CA . LYS A 1 201 ? -17.290 0.984 -26.230 1.00 11.58 211 LYS A CA 1
ATOM 2967 C C . LYS A 1 201 ? -17.417 1.423 -24.761 1.00 12.09 211 LYS A C 1
ATOM 2968 O O . LYS A 1 201 ? -17.358 0.585 -23.857 1.00 12.84 211 LYS A O 1
ATOM 2987 N N . PRO A 1 202 ? -17.608 2.724 -24.498 1.00 11.78 212 PRO A N 1
ATOM 2988 C CA . PRO A 1 202 ? -17.971 3.768 -25.453 1.00 11.73 212 PRO A CA 1
ATOM 2989 C C . PRO A 1 202 ? -16.824 4.606 -26.045 1.00 11.32 212 PRO A C 1
ATOM 2990 O O . PRO A 1 202 ? -17.047 5.731 -26.444 1.00 13.50 212 PRO A O 1
ATOM 3001 N N . HIS A 1 203 ? -15.607 4.065 -26.144 1.00 11.39 213 HIS A N 1
ATOM 3002 C CA . HIS A 1 203 ? -14.594 4.717 -26.983 1.00 11.44 213 HIS A CA 1
ATOM 3003 C C . HIS A 1 203 ? -15.142 4.866 -28.404 1.00 11.54 213 HIS A C 1
ATOM 3004 O O . HIS A 1 203 ? -15.887 4.006 -28.898 1.00 12.11 213 HIS A O 1
ATOM 3018 N N . LEU A 1 204 ? -14.782 5.968 -29.051 1.00 11.68 214 LEU A N 1
ATOM 3019 C CA . LEU A 1 204 ? -15.173 6.197 -30.427 1.00 11.68 214 LEU A CA 1
ATOM 3020 C C . LEU A 1 204 ? -14.646 5.098 -31.342 1.00 11.69 214 LEU A C 1
ATOM 3021 O O . LEU A 1 204 ? -13.589 4.523 -31.097 1.00 12.20 214 LEU A O 1
ATOM 3037 N N . PRO A 1 205 ? -15.322 4.846 -32.469 1.00 12.19 215 PRO A N 1
ATOM 3038 C CA . PRO A 1 205 ? -16.638 5.393 -32.858 1.00 12.00 215 PRO A CA 1
ATOM 3039 C C . PRO A 1 205 ? -17.720 4.738 -32.008 1.00 11.82 215 PRO A C 1
ATOM 3040 O O . PRO A 1 205 ? -17.575 3.606 -31.560 1.00 12.53 215 PRO A O 1
ATOM 3051 N N . PHE A 1 206 ? -18.818 5.460 -31.803 1.00 11.99 216 PHE A N 1
ATOM 3052 C CA . PHE A 1 206 ? -19.927 4.963 -30.990 1.00 12.21 216 PHE A CA 1
ATOM 3053 C C . PHE A 1 206 ? -20.771 4.035 -31.867 1.00 12.98 216 PHE A C 1
ATOM 3054 O O . PHE A 1 206 ? -21.827 4.402 -32.411 1.00 13.50 216 PHE A O 1
ATOM 3071 N N . ASN A 1 207 ? -20.281 2.814 -32.027 1.00 12.51 217 ASN A N 1
ATOM 3072 C CA . ASN A 1 207 ? -20.853 1.832 -32.938 1.00 13.58 217 ASN A CA 1
ATOM 3073 C C . ASN A 1 207 ? -21.522 0.766 -32.085 1.00 13.61 217 ASN A C 1
ATOM 3074 O O . ASN A 1 207 ? -20.861 0.031 -31.348 1.00 14.64 217 ASN A O 1
ATOM 3085 N N . ALA A 1 208 ? -22.844 0.702 -32.168 1.00 13.63 218 ALA A N 1
ATOM 3086 C CA . ALA A 1 208 ? -23.610 -0.201 -31.328 1.00 14.57 218 ALA A CA 1
ATOM 3087 C C . ALA A 1 208 ? -24.893 -0.574 -32.046 1.00 13.56 218 ALA A C 1
ATOM 3088 O O . ALA A 1 208 ? -25.395 0.202 -32.869 1.00 14.50 218 ALA A O 1
ATOM 3095 N N . PRO A 1 209 ? -25.443 -1.748 -31.759 1.00 13.58 219 PRO A N 1
ATOM 3096 C CA . PRO A 1 209 ? -26.656 -2.158 -32.466 1.00 13.95 219 PRO A CA 1
ATOM 3097 C C . PRO A 1 209 ? -27.830 -1.229 -32.220 1.00 13.94 219 PRO A C 1
ATOM 3098 O O . PRO A 1 209 ? -27.979 -0.628 -31.163 1.00 14.72 219 PRO A O 1
ATOM 3109 N N . LYS A 1 210 ? -28.695 -1.199 -33.224 1.00 15.18 220 LYS A N 1
ATOM 3110 C CA . LYS A 1 210 ? -29.902 -0.382 -33.243 1.00 16.96 220 LYS A CA 1
ATOM 3111 C C . LYS A 1 210 ? -30.730 -0.505 -31.974 1.00 15.64 220 LYS A C 1
ATOM 3112 O O . LYS A 1 210 ? -31.276 0.498 -31.501 1.00 15.96 220 LYS A O 1
ATOM 3131 N N . LYS A 1 211 ? -30.886 -1.708 -31.434 1.00 16.56 221 LYS A N 1
ATOM 3132 C CA . LYS A 1 211 ? -31.800 -1.834 -30.300 1.00 17.50 221 LYS A CA 1
ATOM 3133 C C . LYS A 1 211 ? -31.340 -1.013 -29.105 1.00 16.68 221 LYS A C 1
ATOM 3134 O O . LYS A 1 211 ? -32.151 -0.663 -28.262 1.00 18.08 221 LYS A O 1
ATOM 3153 N N . TYR A 1 212 ? -30.053 -0.689 -29.027 1.00 14.72 222 TYR A N 1
ATOM 3154 C CA . TYR A 1 212 ? -29.554 0.113 -27.904 1.00 14.90 222 TYR A CA 1
ATOM 3155 C C . TYR A 1 212 ? -29.736 1.594 -28.186 1.00 14.70 222 TYR A C 1
ATOM 3156 O O . TYR A 1 212 ? -30.067 2.360 -27.289 1.00 15.92 222 TYR A O 1
ATOM 3174 N N . TRP A 1 213 ? -29.586 2.005 -29.449 1.00 14.49 223 TRP A N 1
ATOM 3175 C CA . TRP A 1 213 ? -29.974 3.353 -29.828 1.00 14.71 223 TRP A CA 1
ATOM 3176 C C . TRP A 1 213 ? -31.452 3.590 -29.540 1.00 15.15 223 TRP A C 1
ATOM 3177 O O . TRP A 1 213 ? -31.845 4.689 -29.154 1.00 15.83 223 TRP A O 1
ATOM 3198 N N . ASP A 1 214 ? -32.286 2.586 -29.795 1.00 15.90 224 ASP A N 1
ATOM 3199 C CA . ASP A 1 214 ? -33.732 2.714 -29.663 1.00 17.05 224 ASP A CA 1
ATOM 3200 C C . ASP A 1 214 ? -34.185 2.850 -28.224 1.00 17.29 224 ASP A C 1
ATOM 3201 O O . ASP A 1 214 ? -35.359 3.135 -28.008 1.00 19.14 224 ASP A O 1
ATOM 3210 N N . LEU A 1 215 ? -33.311 2.661 -27.235 1.00 16.10 225 LEU A N 1
ATOM 3211 C CA . LEU A 1 215 ? -33.634 2.946 -25.851 1.00 16.70 225 LEU A CA 1
ATOM 3212 C C . LEU A 1 215 ? -33.711 4.436 -25.560 1.00 16.74 225 LEU A C 1
ATOM 3213 O O . LEU A 1 215 ? -34.170 4.794 -24.470 1.00 18.06 225 LEU A O 1
ATOM 3229 N N . TYR A 1 216 ? -33.295 5.312 -26.477 1.00 16.77 226 TYR A N 1
ATOM 3230 C CA . TYR A 1 216 ? -33.178 6.738 -26.212 1.00 16.59 226 TYR A CA 1
ATOM 3231 C C . TYR A 1 216 ? -33.770 7.538 -27.351 1.00 17.08 226 TYR A C 1
ATOM 3232 O O . TYR A 1 216 ? -33.765 7.085 -28.501 1.00 22.24 226 TYR A O 1
ATOM 3250 N N . ASP A 1 217 ? -34.203 8.755 -27.053 1.00 17.66 227 ASP A N 1
ATOM 3251 C CA . ASP A 1 217 ? -34.554 9.743 -28.063 1.00 19.02 227 ASP A CA 1
ATOM 3252 C C . ASP A 1 217 ? -33.486 10.818 -28.007 1.00 18.69 227 ASP A C 1
ATOM 3253 O O . ASP A 1 217 ? -33.253 11.402 -26.947 1.00 20.28 227 ASP A O 1
ATOM 3262 N N . LYS A 1 218 ? -32.825 11.077 -29.133 1.00 19.04 228 LYS A N 1
ATOM 3263 C CA . LYS A 1 218 ? -31.742 12.046 -29.091 1.00 20.63 228 LYS A CA 1
ATOM 3264 C C . LYS A 1 218 ? -32.223 13.404 -28.624 1.00 19.57 228 LYS A C 1
ATOM 3265 O O . LYS A 1 218 ? -31.449 14.173 -28.054 1.00 19.55 228 LYS A O 1
ATOM 3284 N N . ASN A 1 219 ? -33.496 13.719 -28.861 1.00 21.82 229 ASN A N 1
ATOM 3285 C CA . ASN A 1 219 ? -34.052 15.015 -28.495 1.00 22.77 229 ASN A CA 1
ATOM 3286 C C . ASN A 1 219 ? -34.286 15.165 -27.008 1.00 23.52 229 ASN A C 1
ATOM 3287 O O . ASN A 1 219 ? -34.539 16.286 -26.552 1.00 28.95 229 ASN A O 1
ATOM 3298 N N . ASN A 1 220 ? -34.230 14.079 -26.239 1.00 22.10 230 ASN A N 1
ATOM 3299 C CA . ASN A 1 220 ? -34.388 14.171 -24.792 1.00 22.96 230 ASN A CA 1
ATOM 3300 C C . ASN A 1 220 ? -33.116 14.614 -24.080 1.00 22.83 230 ASN A C 1
ATOM 3301 O O . ASN A 1 220 ? -33.186 15.023 -22.918 1.00 25.46 230 ASN A O 1
ATOM 3312 N N . PHE A 1 221 ? -31.952 14.502 -24.719 1.00 21.28 231 PHE A N 1
ATOM 3313 C CA . PHE A 1 221 ? -30.698 14.807 -24.048 1.00 20.05 231 PHE A CA 1
ATOM 3314 C C . PHE A 1 221 ? -30.576 16.302 -23.887 1.00 23.18 231 PHE A C 1
ATOM 3315 O O . PHE A 1 221 ? -30.776 17.065 -24.841 1.00 23.67 231 PHE A O 1
ATOM 3332 N N . GLU A 1 222 ? -30.231 16.713 -22.669 1.00 23.31 232 GLU A N 1
ATOM 3333 C CA . GLU A 1 222 ? -29.837 18.088 -22.431 1.00 24.27 232 GLU A CA 1
ATOM 3334 C C . GLU A 1 222 ? -28.479 18.311 -23.072 1.00 21.02 232 GLU A C 1
ATOM 3335 O O . GLU A 1 222 ? -27.585 17.451 -23.000 1.00 25.72 232 GLU A O 1
ATOM 3347 N N . ILE A 1 223 ? -28.315 19.464 -23.697 1.00 20.05 233 ILE A N 1
ATOM 3348 C CA . ILE A 1 223 ? -27.051 19.846 -24.309 1.00 20.91 233 ILE A CA 1
ATOM 3349 C C . ILE A 1 223 ? -26.223 20.644 -23.302 1.00 20.06 233 ILE A C 1
ATOM 3350 O O . ILE A 1 223 ? -26.668 21.713 -22.852 1.00 20.04 233 ILE A O 1
ATOM 3366 N N . PRO A 1 224 ? -25.002 20.229 -23.006 1.00 17.83 234 PRO A N 1
ATOM 3367 C CA . PRO A 1 224 ? -24.176 21.010 -22.079 1.00 15.65 234 PRO A CA 1
ATOM 3368 C C . PRO A 1 224 ? -23.870 22.402 -22.605 1.00 16.18 234 PRO A C 1
ATOM 3369 O O . PRO A 1 224 ? -23.768 22.635 -23.809 1.00 18.31 234 PRO A O 1
ATOM 3380 N N . GLU A 1 225 ? -23.687 23.347 -21.693 1.00 16.90 235 GLU A N 1
ATOM 3381 C CA . GLU A 1 225 ? -23.380 24.705 -22.105 1.00 18.49 235 GLU A CA 1
ATOM 3382 C C . GLU A 1 225 ? -22.065 24.778 -22.859 1.00 17.65 235 GLU A C 1
ATOM 3383 O O . GLU A 1 225 ? -21.070 24.150 -22.478 1.00 18.27 235 GLU A O 1
ATOM 3395 N N . ARG A 1 226 ? -22.053 25.595 -23.908 1.00 18.39 236 ARG A N 1
ATOM 3396 C CA . ARG A 1 226 ? -20.844 25.801 -24.702 1.00 18.84 236 ARG A CA 1
ATOM 3397 C C . ARG A 1 226 ? -20.079 26.947 -24.062 1.00 20.00 236 ARG A C 1
ATOM 3398 O O . ARG A 1 226 ? -20.116 28.092 -24.511 1.00 20.56 236 ARG A O 1
ATOM 3419 N N . LYS A 1 227 ? -19.391 26.611 -22.971 1.00 19.10 237 LYS A N 1
ATOM 3420 C CA . LYS A 1 227 ? -18.675 27.590 -22.156 1.00 19.95 237 LYS A CA 1
ATOM 3421 C C . LYS A 1 227 ? -17.413 26.946 -21.622 1.00 17.96 237 LYS A C 1
ATOM 3422 O O . LYS A 1 227 ? -17.488 25.871 -21.037 1.00 19.18 237 LYS A O 1
ATOM 3441 N N . LYS A 1 228 ? -16.292 27.623 -21.767 1.00 17.41 238 LYS A N 1
ATOM 3442 C CA . LYS A 1 228 ? -15.058 27.185 -21.147 1.00 17.35 238 LYS A CA 1
ATOM 3443 C C . LYS A 1 228 ? -14.948 27.777 -19.746 1.00 17.07 238 LYS A C 1
ATOM 3444 O O . LYS A 1 228 ? -15.466 28.874 -19.496 1.00 18.71 238 LYS A O 1
ATOM 3463 N N . PRO A 1 229 ? -14.258 27.127 -18.812 1.00 15.75 239 PRO A N 1
ATOM 3464 C CA . PRO A 1 229 ? -14.144 27.724 -17.474 1.00 17.16 239 PRO A CA 1
ATOM 3465 C C . PRO A 1 229 ? -13.447 29.079 -17.519 1.00 16.60 239 PRO A C 1
ATOM 3466 O O . PRO A 1 229 ? -12.431 29.257 -18.200 1.00 17.29 239 PRO A O 1
ATOM 3477 N N . GLU A 1 230 ? -14.022 30.040 -16.807 1.00 16.58 240 GLU A N 1
ATOM 3478 C CA . GLU A 1 230 ? -13.446 31.373 -16.748 1.00 18.18 240 GLU A CA 1
ATOM 3479 C C . GLU A 1 230 ? -12.034 31.300 -16.182 1.00 17.06 240 GLU A C 1
ATOM 3480 O O . GLU A 1 230 ? -11.800 30.681 -15.139 1.00 16.97 240 GLU A O 1
ATOM 3492 N N . ASN A 1 231 ? -11.093 31.957 -16.870 1.00 17.27 241 ASN A N 1
ATOM 3493 C CA . ASN A 1 231 ? -9.687 31.980 -16.483 1.00 17.10 241 ASN A CA 1
ATOM 3494 C C . ASN A 1 231 ? -9.062 30.599 -16.414 1.00 15.83 241 ASN A C 1
ATOM 3495 O O . ASN A 1 231 ? -8.052 30.404 -15.727 1.00 16.38 241 ASN A O 1
ATOM 3506 N N . MET A 1 232 ? -9.570 29.648 -17.180 1.00 15.59 242 MET A N 1
ATOM 3507 C CA . MET A 1 232 ? -8.872 28.381 -17.263 1.00 15.69 242 MET A CA 1
ATOM 3508 C C . MET A 1 232 ? -7.439 28.576 -17.759 1.00 15.64 242 MET A C 1
ATOM 3509 O O . MET A 1 232 ? -7.128 29.520 -18.491 1.00 17.74 242 MET A O 1
ATOM 3523 N N . TYR A 1 233 ? -6.574 27.611 -17.432 1.00 15.46 243 TYR A N 1
ATOM 3524 C CA . TYR A 1 233 ? -5.268 27.590 -18.084 1.00 15.62 243 TYR A CA 1
ATOM 3525 C C . TYR A 1 233 ? -5.467 27.368 -19.577 1.00 15.72 243 TYR A C 1
ATOM 3526 O O . TYR A 1 233 ? -6.347 26.634 -20.003 1.00 15.34 243 TYR A O 1
ATOM 3544 N N . ARG A 1 234 ? -4.617 27.986 -20.387 1.00 16.17 244 ARG A N 1
ATOM 3545 C CA . ARG A 1 234 ? -4.840 27.973 -21.828 1.00 17.41 244 ARG A CA 1
ATOM 3546 C C . ARG A 1 234 ? -4.849 26.564 -22.410 1.00 16.75 244 ARG A C 1
ATOM 3547 O O . ARG A 1 234 ? -5.522 26.341 -23.419 1.00 17.17 244 ARG A O 1
ATOM 3568 N N . LEU A 1 235 ? -4.116 25.608 -21.813 1.00 15.14 245 LEU A N 1
ATOM 3569 C CA . LEU A 1 235 ? -4.100 24.228 -22.294 1.00 15.38 245 LEU A CA 1
ATOM 3570 C C . LEU A 1 235 ? -4.907 23.274 -21.413 1.00 14.88 245 LEU A C 1
ATOM 3571 O O . LEU A 1 235 ? -4.697 22.067 -21.456 1.00 15.38 245 LEU A O 1
ATOM 3587 N N . ALA A 1 236 ? -5.862 23.786 -20.645 1.00 14.85 246 ALA A N 1
ATOM 3588 C CA . ALA A 1 236 ? -6.661 22.900 -19.790 1.00 13.72 246 ALA A CA 1
ATOM 3589 C C . ALA A 1 236 ? -7.427 21.886 -20.627 1.00 13.24 246 ALA A C 1
ATOM 3590 O O . ALA A 1 236 ? -7.548 20.726 -20.236 1.00 14.36 246 ALA A O 1
ATOM 3597 N N . LEU A 1 237 ? -7.965 22.320 -21.764 1.00 13.78 247 LEU A N 1
ATOM 3598 C CA . LEU A 1 237 ? -8.777 21.485 -22.641 1.00 13.81 247 LEU A CA 1
ATOM 3599 C C . LEU A 1 237 ? -8.137 21.376 -24.018 1.00 15.19 247 LEU A C 1
ATOM 3600 O O . LEU A 1 237 ? -7.517 22.321 -24.497 1.00 17.39 247 LEU A O 1
ATOM 3616 N N . THR A 1 238 ? -8.283 20.208 -24.645 1.00 15.13 248 THR A N 1
ATOM 3617 C CA . THR A 1 238 ? -7.832 20.052 -26.023 1.00 14.42 248 THR A CA 1
ATOM 3618 C C . THR A 1 238 ? -8.916 20.509 -26.987 1.00 14.42 248 THR A C 1
ATOM 3619 O O . THR A 1 238 ? -10.049 20.802 -26.594 1.00 16.20 248 THR A O 1
ATOM 3630 N N A ASN A 1 239 ? -8.551 20.539 -28.274 0.64 14.52 249 ASN A N 1
ATOM 3631 N N B ASN A 1 239 ? -8.550 20.543 -28.272 0.36 14.54 249 ASN A N 1
ATOM 3632 C CA A ASN A 1 239 ? -9.493 20.741 -29.367 0.64 15.38 249 ASN A CA 1
ATOM 3633 C CA B ASN A 1 239 ? -9.488 20.755 -29.363 0.36 15.39 249 ASN A CA 1
ATOM 3634 C C A ASN A 1 239 ? -10.027 19.425 -29.914 0.64 14.10 249 ASN A C 1
ATOM 3635 C C B ASN A 1 239 ? -10.037 19.439 -29.909 0.36 14.13 249 ASN A C 1
ATOM 3636 O O A ASN A 1 239 ? -10.540 19.384 -31.042 0.64 14.89 249 ASN A O 1
ATOM 3637 O O B ASN A 1 239 ? -10.539 19.407 -31.041 0.36 14.92 249 ASN A O 1
ATOM 3658 N N . TRP A 1 240 ? -9.977 18.366 -29.125 1.00 13.48 250 TRP A N 1
ATOM 3659 C CA . TRP A 1 240 ? -10.656 17.122 -29.438 1.00 13.16 250 TRP A CA 1
ATOM 3660 C C . TRP A 1 240 ? -10.321 16.636 -30.853 1.00 13.26 250 TRP A C 1
ATOM 3661 O O . TRP A 1 240 ? -11.188 16.180 -31.606 1.00 13.51 250 TRP A O 1
ATOM 3682 N N . GLY A 1 241 ? -9.019 16.632 -31.154 1.00 13.81 251 GLY A N 1
ATOM 3683 C CA . GLY A 1 241 ? -8.528 16.013 -32.382 1.00 13.86 251 GLY A CA 1
ATOM 3684 C C . GLY A 1 241 ? -9.003 14.590 -32.590 1.00 13.90 251 GLY A C 1
ATOM 3685 O O . GLY A 1 241 ? -9.252 14.167 -33.720 1.00 14.64 251 GLY A O 1
ATOM 3689 N N . GLU A 1 242 ? -9.134 13.823 -31.513 1.00 13.05 252 GLU A N 1
ATOM 3690 C CA . GLU A 1 242 ? -9.607 12.455 -31.660 1.00 12.66 252 GLU A CA 1
ATOM 3691 C C . GLU A 1 242 ? -10.929 12.423 -32.406 1.00 13.33 252 GLU A C 1
ATOM 3692 O O . GLU A 1 242 ? -11.116 11.645 -33.341 1.00 13.52 252 GLU A O 1
ATOM 3704 N N . LEU A 1 243 ? -11.889 13.241 -31.975 1.00 12.56 253 LEU A N 1
ATOM 3705 C CA . LEU A 1 243 ? -13.208 13.239 -32.623 1.00 12.20 253 LEU A CA 1
ATOM 3706 C C . LEU A 1 243 ? -13.133 13.874 -34.012 1.00 12.93 253 LEU A C 1
ATOM 3707 O O . LEU A 1 243 ? -13.812 13.433 -34.956 1.00 13.94 253 LEU A O 1
ATOM 3723 N N . LYS A 1 244 ? -12.334 14.941 -34.155 1.00 13.84 254 LYS A N 1
ATOM 3724 C CA . LYS A 1 244 ? -12.160 15.583 -35.457 1.00 14.86 254 LYS A CA 1
ATOM 3725 C C . LYS A 1 244 ? -11.661 14.620 -36.528 1.00 15.01 254 LYS A C 1
ATOM 3726 O O . LYS A 1 244 ? -11.896 14.860 -37.713 1.00 16.89 254 LYS A O 1
ATOM 3745 N N . GLY A 1 245 ? -10.981 13.540 -36.155 1.00 15.20 255 GLY A N 1
ATOM 3746 C CA . GLY A 1 245 ? -10.499 12.579 -37.137 1.00 16.70 255 GLY A CA 1
ATOM 3747 C C . GLY A 1 245 ? -11.562 11.737 -37.789 1.00 16.75 255 GLY A C 1
ATOM 3748 O O . GLY A 1 245 ? -11.256 11.082 -38.782 1.00 19.80 255 GLY A O 1
ATOM 3752 N N . TYR A 1 246 ? -12.789 11.757 -37.302 1.00 15.22 256 TYR A N 1
ATOM 3753 C CA . TYR A 1 246 ? -13.873 10.941 -37.849 1.00 14.14 256 TYR A CA 1
ATOM 3754 C C . TYR A 1 246 ? -14.585 11.659 -38.978 1.00 15.74 256 TYR A C 1
ATOM 3755 O O . TYR A 1 246 ? -14.755 12.873 -38.960 1.00 16.40 256 TYR A O 1
ATOM 3773 N N . HIS A 1 247 ? -14.994 10.885 -39.972 1.00 16.50 257 HIS A N 1
ATOM 3774 C CA . HIS A 1 247 ? -15.679 11.451 -41.119 1.00 17.61 257 HIS A CA 1
ATOM 3775 C C . HIS A 1 247 ? -16.971 12.120 -40.684 1.00 17.97 257 HIS A C 1
ATOM 3776 O O . HIS A 1 247 ? -17.711 11.593 -39.850 1.00 19.24 257 HIS A O 1
ATOM 3790 N N . GLY A 1 248 ? -17.245 13.291 -41.251 1.00 19.37 258 GLY A N 1
ATOM 3791 C CA . GLY A 1 248 ? -18.457 14.018 -40.955 1.00 20.08 258 GLY A CA 1
ATOM 3792 C C . GLY A 1 248 ? -18.374 14.970 -39.787 1.00 20.74 258 GLY A C 1
ATOM 3793 O O . GLY A 1 248 ? -19.333 15.691 -39.518 1.00 22.84 258 GLY A O 1
ATOM 3797 N N . ILE A 1 249 ? -17.267 15.014 -39.064 1.00 17.50 259 ILE A N 1
ATOM 3798 C CA . ILE A 1 249 ? -17.117 15.927 -37.935 1.00 16.61 259 ILE A CA 1
ATOM 3799 C C . ILE A 1 249 ? -16.443 17.191 -38.460 1.00 17.74 259 ILE A C 1
ATOM 3800 O O . ILE A 1 249 ? -15.314 17.110 -38.962 1.00 18.78 259 ILE A O 1
ATOM 3816 N N . PRO A 1 250 ? -17.081 18.354 -38.397 1.00 18.77 260 PRO A N 1
ATOM 3817 C CA . PRO A 1 250 ? -16.373 19.551 -38.863 1.00 20.12 260 PRO A CA 1
ATOM 3818 C C . PRO A 1 250 ? -15.160 19.816 -37.993 1.00 18.67 260 PRO A C 1
ATOM 3819 O O . PRO A 1 250 ? -15.212 19.675 -36.768 1.00 19.03 260 PRO A O 1
ATOM 3830 N N . ASN A 1 251 ? -14.051 20.170 -38.644 1.00 19.42 261 ASN A N 1
ATOM 3831 C CA . ASN A 1 251 ? -12.760 20.338 -37.991 1.00 18.50 261 ASN A CA 1
ATOM 3832 C C . ASN A 1 251 ? -12.388 21.790 -37.788 1.00 20.46 261 ASN A C 1
ATOM 3833 O O . ASN A 1 251 ? -11.315 22.061 -37.226 1.00 20.30 261 ASN A O 1
ATOM 3844 N N . ASP A 1 252 ? -13.234 22.717 -38.226 1.00 17.22 262 ASP A N 1
ATOM 3845 C CA . ASP A 1 252 ? -12.872 24.125 -38.300 1.00 17.53 262 ASP A CA 1
ATOM 3846 C C . ASP A 1 252 ? -13.760 25.009 -37.437 1.00 17.95 262 ASP A C 1
ATOM 3847 O O . ASP A 1 252 ? -13.899 26.216 -37.716 1.00 18.39 262 ASP A O 1
ATOM 3856 N N . VAL A 1 253 ? -14.357 24.434 -36.391 1.00 16.01 263 VAL A N 1
ATOM 3857 C CA . VAL A 1 253 ? -15.292 25.152 -35.534 1.00 16.12 263 VAL A CA 1
ATOM 3858 C C . VAL A 1 253 ? -15.006 24.885 -34.063 1.00 16.04 263 VAL A C 1
ATOM 3859 O O . VAL A 1 253 ? -14.610 23.789 -33.662 1.00 17.19 263 VAL A O 1
ATOM 3872 N N A GLU A 1 254 ? -15.250 25.908 -33.244 0.22 15.58 264 GLU A N 1
ATOM 3873 N N B GLU A 1 254 ? -15.256 25.908 -33.248 0.78 15.58 264 GLU A N 1
ATOM 3874 C CA A GLU A 1 254 ? -15.117 25.729 -31.806 0.22 16.32 264 GLU A CA 1
ATOM 3875 C CA B GLU A 1 254 ? -15.116 25.744 -31.810 0.78 16.32 264 GLU A CA 1
ATOM 3876 C C A GLU A 1 254 ? -16.176 24.775 -31.269 0.22 16.38 264 GLU A C 1
ATOM 3877 C C B GLU A 1 254 ? -16.159 24.781 -31.273 0.78 16.38 264 GLU A C 1
ATOM 3878 O O A GLU A 1 254 ? -15.876 23.925 -30.423 0.22 16.65 264 GLU A O 1
ATOM 3879 O O B GLU A 1 254 ? -15.840 23.932 -30.432 0.78 16.65 264 GLU A O 1
ATOM 3902 N N . TYR A 1 255 ? -17.418 24.894 -31.741 1.00 15.86 265 TYR A N 1
ATOM 3903 C CA . TYR A 1 255 ? -18.526 24.150 -31.166 1.00 15.65 265 TYR A CA 1
ATOM 3904 C C . TYR A 1 255 ? -19.350 23.436 -32.220 1.00 15.23 265 TYR A C 1
ATOM 3905 O O . TYR A 1 255 ? -19.649 23.997 -33.281 1.00 16.94 265 TYR A O 1
ATOM 3923 N N . LEU A 1 256 ? -19.737 22.206 -31.910 1.00 14.54 266 LEU A N 1
ATOM 3924 C CA . LEU A 1 256 ? -20.659 21.461 -32.750 1.00 14.85 266 LEU A CA 1
ATOM 3925 C C . LEU A 1 256 ? -22.097 21.908 -32.533 1.00 15.40 266 LEU A C 1
ATOM 3926 O O . LEU A 1 256 ? -22.463 22.432 -31.479 1.00 16.53 266 LEU A O 1
ATOM 3942 N N . ASP A 1 257 ? -22.907 21.693 -33.564 1.00 15.20 267 ASP A N 1
ATOM 3943 C CA . ASP A 1 257 ? -24.324 22.051 -33.549 1.00 15.80 267 ASP A CA 1
ATOM 3944 C C . ASP A 1 257 ? -25.110 21.146 -32.602 1.00 15.48 267 ASP A C 1
ATOM 3945 O O . ASP A 1 257 ? -24.660 20.073 -32.202 1.00 15.04 267 ASP A O 1
ATOM 3954 N N . ASP A 1 258 ? -26.336 21.566 -32.285 1.00 16.61 268 ASP A N 1
ATOM 3955 C CA . ASP A 1 258 ? -27.195 20.796 -31.392 1.00 16.60 268 ASP A CA 1
ATOM 3956 C C . ASP A 1 258 ? -27.474 19.392 -31.924 1.00 15.66 268 ASP A C 1
ATOM 3957 O O . ASP A 1 258 ? -27.452 18.424 -31.158 1.00 15.73 268 ASP A O 1
ATOM 3966 N N . ASN A 1 259 ? -27.765 19.255 -33.228 1.00 16.04 269 ASN A N 1
ATOM 3967 C CA . ASN A 1 259 ? -28.136 17.949 -33.747 1.00 16.42 269 ASN A CA 1
ATOM 3968 C C . ASN A 1 259 ? -26.982 16.961 -33.636 1.00 15.89 269 ASN A C 1
ATOM 3969 O O . ASN A 1 259 ? -27.174 15.828 -33.207 1.00 15.50 269 ASN A O 1
ATOM 3980 N N . LEU A 1 260 ? -25.796 17.350 -34.102 1.00 15.45 270 LEU A N 1
ATOM 3981 C CA . LEU A 1 260 ? -24.646 16.452 -34.028 1.00 14.76 270 LEU A CA 1
ATOM 3982 C C . LEU A 1 260 ? -24.243 16.203 -32.575 1.00 13.73 270 LEU A C 1
ATOM 3983 O O . LEU A 1 260 ? -23.900 15.081 -32.202 1.00 13.96 270 LEU A O 1
ATOM 3999 N N . THR A 1 261 ? -24.312 17.236 -31.741 1.00 13.43 271 THR A N 1
ATOM 4000 C CA . THR A 1 261 ? -24.049 17.030 -30.319 1.00 13.21 271 THR A CA 1
ATOM 4001 C C . THR A 1 261 ? -24.966 15.957 -29.754 1.00 12.88 271 THR A C 1
ATOM 4002 O O . THR A 1 261 ? -24.522 15.050 -29.030 1.00 13.45 271 THR A O 1
ATOM 4013 N N . ARG A 1 262 ? -26.253 16.036 -30.089 1.00 14.13 272 ARG A N 1
ATOM 4014 C CA . ARG A 1 262 ? -27.215 15.042 -29.624 1.00 13.93 272 ARG A CA 1
ATOM 4015 C C . ARG A 1 262 ? -26.935 13.665 -30.204 1.00 14.15 272 ARG A C 1
ATOM 4016 O O . ARG A 1 262 ? -27.072 12.674 -29.497 1.00 13.75 272 ARG A O 1
ATOM 4037 N N . ASP A 1 263 ? -26.557 13.579 -31.482 1.00 14.43 273 ASP A N 1
ATOM 4038 C CA . ASP A 1 263 ? -26.221 12.280 -32.056 1.00 14.59 273 ASP A CA 1
ATOM 4039 C C . ASP A 1 263 ? -25.071 11.639 -31.303 1.00 13.84 273 ASP A C 1
ATOM 4040 O O . ASP A 1 263 ? -25.071 10.431 -31.085 1.00 13.46 273 ASP A O 1
ATOM 4049 N N . LEU A 1 264 ? -24.054 12.442 -30.957 1.00 12.71 274 LEU A N 1
ATOM 4050 C CA . LEU A 1 264 ? -22.887 11.917 -30.230 1.00 12.65 274 LEU A CA 1
ATOM 4051 C C . LEU A 1 264 ? -23.270 11.503 -28.814 1.00 12.81 274 LEU A C 1
ATOM 4052 O O . LEU A 1 264 ? -22.868 10.442 -28.342 1.00 12.19 274 LEU A O 1
ATOM 4068 N N . ILE A 1 265 ? -24.026 12.348 -28.112 1.00 12.23 275 ILE A N 1
ATOM 4069 C CA . ILE A 1 265 ? -24.506 11.974 -26.781 1.00 12.12 275 ILE A CA 1
ATOM 4070 C C . ILE A 1 265 ? -25.313 10.683 -26.863 1.00 12.29 275 ILE A C 1
ATOM 4071 O O . ILE A 1 265 ? -25.172 9.767 -26.039 1.00 12.58 275 ILE A O 1
ATOM 4087 N N . HIS A 1 266 ? -26.169 10.589 -27.876 1.00 12.56 276 HIS A N 1
ATOM 4088 C CA . HIS A 1 266 ? -26.992 9.408 -28.098 1.00 13.06 276 HIS A CA 1
ATOM 4089 C C . HIS A 1 266 ? -26.129 8.177 -28.326 1.00 13.15 276 HIS A C 1
ATOM 4090 O O . HIS A 1 266 ? -26.360 7.133 -27.724 1.00 13.00 276 HIS A O 1
ATOM 4104 N N . GLY A 1 267 ? -25.114 8.289 -29.190 1.00 12.89 277 GLY A N 1
ATOM 4105 C CA . GLY A 1 267 ? -24.235 7.159 -29.438 1.00 12.48 277 GLY A CA 1
ATOM 4106 C C . GLY A 1 267 ? -23.464 6.721 -28.204 1.00 12.03 277 GLY A C 1
ATOM 4107 O O . GLY A 1 267 ? -23.278 5.530 -27.981 1.00 12.47 277 GLY A O 1
ATOM 4111 N N . TYR A 1 268 ? -23.003 7.683 -27.384 1.00 12.12 278 TYR A N 1
ATOM 4112 C CA . TYR A 1 268 ? -22.300 7.325 -26.152 1.00 11.32 278 TYR A CA 1
ATOM 4113 C C . TYR A 1 268 ? -23.226 6.527 -25.243 1.00 11.85 278 TYR A C 1
ATOM 4114 O O . TYR A 1 268 ? -22.843 5.483 -24.710 1.00 11.51 278 TYR A O 1
ATOM 4132 N N . HIS A 1 269 ? -24.490 6.985 -25.104 1.00 11.51 279 HIS A N 1
ATOM 4133 C CA . HIS A 1 269 ? -25.459 6.268 -24.274 1.00 12.01 279 HIS A CA 1
ATOM 4134 C C . HIS A 1 269 ? -25.827 4.912 -24.854 1.00 12.73 279 HIS A C 1
ATOM 4135 O O . HIS A 1 269 ? -25.929 3.926 -24.118 1.00 12.75 279 HIS A O 1
ATOM 4149 N N . ALA A 1 270 ? -26.036 4.830 -26.174 1.00 12.90 280 ALA A N 1
ATOM 4150 C CA . ALA A 1 270 ? -26.367 3.548 -26.798 1.00 13.20 280 ALA A CA 1
ATOM 4151 C C . ALA A 1 270 ? -25.233 2.562 -26.580 1.00 12.86 280 ALA A C 1
ATOM 4152 O O . ALA A 1 270 ? -25.442 1.379 -26.293 1.00 13.32 280 ALA A O 1
ATOM 4159 N N . SER A 1 271 ? -23.991 3.050 -26.722 1.00 12.11 281 SER A N 1
ATOM 4160 C CA . SER A 1 271 ? -22.810 2.218 -26.521 1.00 12.24 281 SER A CA 1
ATOM 4161 C C . SER A 1 271 ? -22.739 1.700 -25.092 1.00 12.51 281 SER A C 1
ATOM 4162 O O . SER A 1 271 ? -22.418 0.530 -24.855 1.00 13.08 281 SER A O 1
ATOM 4170 N N . ILE A 1 272 ? -23.030 2.566 -24.114 1.00 12.55 282 ILE A N 1
ATOM 4171 C CA . ILE A 1 272 ? -23.048 2.129 -22.717 1.00 12.49 282 ILE A CA 1
ATOM 4172 C C . ILE A 1 272 ? -24.091 1.046 -22.508 1.00 12.74 282 ILE A C 1
ATOM 4173 O O . ILE A 1 272 ? -23.832 0.044 -21.845 1.00 12.86 282 ILE A O 1
ATOM 4189 N N . SER A 1 273 ? -25.313 1.234 -23.052 1.00 12.12 283 SER A N 1
ATOM 4190 C CA . SER A 1 273 ? -26.349 0.212 -22.847 1.00 12.87 283 SER A CA 1
ATOM 4191 C C . SER A 1 273 ? -25.996 -1.097 -23.549 1.00 12.05 283 SER A C 1
ATOM 4192 O O . SER A 1 273 ? -26.298 -2.183 -23.059 1.00 13.50 283 SER A O 1
ATOM 4200 N N . TYR A 1 274 ? -25.310 -1.014 -24.692 1.00 13.02 284 TYR A N 1
ATOM 4201 C CA . TYR A 1 274 ? -24.811 -2.210 -25.371 1.00 12.86 284 TYR A CA 1
ATOM 4202 C C . TYR A 1 274 ? -23.823 -2.968 -24.495 1.00 12.49 284 TYR A C 1
ATOM 4203 O O . TYR A 1 274 ? -23.939 -4.179 -24.279 1.00 13.82 284 TYR A O 1
ATOM 4221 N N . VAL A 1 275 ? -22.826 -2.248 -23.964 1.00 12.98 285 VAL A N 1
ATOM 4222 C CA . VAL A 1 275 ? -21.868 -2.870 -23.057 1.00 12.73 285 VAL A CA 1
ATOM 4223 C C . VAL A 1 275 ? -22.557 -3.402 -21.805 1.00 13.26 285 VAL A C 1
ATOM 4224 O O . VAL A 1 275 ? -22.229 -4.486 -21.331 1.00 13.79 285 VAL A O 1
ATOM 4237 N N . ASP A 1 276 ? -23.544 -2.673 -21.271 1.00 13.06 286 ASP A N 1
ATOM 4238 C CA . ASP A 1 276 ? -24.303 -3.156 -20.118 1.00 13.46 286 ASP A CA 1
ATOM 4239 C C . ASP A 1 276 ? -24.892 -4.533 -20.410 1.00 14.17 286 ASP A C 1
ATOM 4240 O O . ASP A 1 276 ? -24.842 -5.442 -19.569 1.00 14.97 286 ASP A O 1
ATOM 4249 N N . ALA A 1 277 ? -25.476 -4.702 -21.608 1.00 13.90 287 ALA A N 1
ATOM 4250 C CA . ALA A 1 277 ? -26.051 -6.006 -21.963 1.00 15.11 287 ALA A CA 1
ATOM 4251 C C . ALA A 1 277 ? -24.968 -7.082 -22.039 1.00 15.44 287 ALA A C 1
ATOM 4252 O O . ALA A 1 277 ? -25.183 -8.251 -21.677 1.00 16.35 287 ALA A O 1
ATOM 4259 N N . GLN A 1 278 ? -23.776 -6.709 -22.509 1.00 14.63 288 GLN A N 1
ATOM 4260 C CA . GLN A 1 278 ? -22.679 -7.695 -22.583 1.00 15.18 288 GLN A CA 1
ATOM 4261 C C . GLN A 1 278 ? -22.172 -8.092 -21.184 1.00 15.06 288 GLN A C 1
ATOM 4262 O O . GLN A 1 278 ? -21.867 -9.271 -20.923 1.00 16.43 288 GLN A O 1
ATOM 4276 N N . VAL A 1 279 ? -22.104 -7.121 -20.260 1.00 14.92 289 VAL A N 1
ATOM 4277 C CA . VAL A 1 279 ? -21.821 -7.421 -18.852 1.00 15.70 289 VAL A CA 1
ATOM 4278 C C . VAL A 1 279 ? -22.820 -8.443 -18.340 1.00 16.58 289 VAL A C 1
ATOM 4279 O O . VAL A 1 279 ? -22.453 -9.433 -17.694 1.00 17.27 289 VAL A O 1
ATOM 4292 N N . GLY A 1 280 ? -24.114 -8.229 -18.649 1.00 15.81 290 GLY A N 1
ATOM 4293 C CA . GLY A 1 280 ? -25.136 -9.163 -18.191 1.00 16.98 290 GLY A CA 1
ATOM 4294 C C . GLY A 1 280 ? -24.891 -10.575 -18.686 1.00 17.08 290 GLY A C 1
ATOM 4295 O O . GLY A 1 280 ? -25.077 -11.541 -17.951 1.00 19.12 290 GLY A O 1
ATOM 4299 N N . LYS A 1 281 ? -24.472 -10.721 -19.953 1.00 18.34 291 LYS A N 1
ATOM 4300 C CA . LYS A 1 281 ? -24.210 -12.064 -20.488 1.00 18.46 291 LYS A CA 1
ATOM 4301 C C . LYS A 1 281 ? -23.069 -12.754 -19.737 1.00 18.20 291 LYS A C 1
ATOM 4302 O O . LYS A 1 281 ? -23.121 -13.964 -19.434 1.00 20.11 291 LYS A O 1
ATOM 4321 N N . VAL A 1 282 ? -22.012 -12.006 -19.438 1.00 17.48 292 VAL A N 1
ATOM 4322 C CA . VAL A 1 282 ? -20.886 -12.621 -18.746 1.00 17.72 292 VAL A CA 1
ATOM 4323 C C . VAL A 1 282 ? -21.266 -12.986 -17.316 1.00 17.75 292 VAL A C 1
ATOM 4324 O O . VAL A 1 282 ? -20.920 -14.069 -16.826 1.00 19.91 292 VAL A O 1
ATOM 4337 N N . MET A 1 283 ? -22.011 -12.103 -16.635 1.00 18.08 293 MET A N 1
ATOM 4338 C CA . MET A 1 283 ? -22.462 -12.398 -15.273 1.00 19.00 293 MET A CA 1
ATOM 4339 C C . MET A 1 283 ? -23.384 -13.614 -15.239 1.00 20.40 293 MET A C 1
ATOM 4340 O O . MET A 1 283 ? -23.301 -14.445 -14.323 1.00 21.48 293 MET A O 1
ATOM 4354 N N . GLU A 1 284 ? -24.244 -13.753 -16.250 1.00 20.04 294 GLU A N 1
ATOM 4355 C CA . GLU A 1 284 ? -25.126 -14.916 -16.326 1.00 21.41 294 GLU A CA 1
ATOM 4356 C C . GLU A 1 284 ? -24.315 -16.197 -16.420 1.00 21.07 294 GLU A C 1
ATOM 4357 O O . GLU A 1 284 ? -24.660 -17.212 -15.790 1.00 22.81 294 GLU A O 1
ATOM 4369 N N . ALA A 1 285 ? -23.240 -16.179 -17.218 1.00 22.13 295 ALA A N 1
ATOM 4370 C CA . ALA A 1 285 ? -22.400 -17.367 -17.302 1.00 21.21 295 ALA A CA 1
ATOM 4371 C C . ALA A 1 285 ? -21.685 -17.642 -15.990 1.00 21.28 295 ALA A C 1
ATOM 4372 O O . ALA A 1 285 ? -21.613 -18.792 -15.536 1.00 23.84 295 ALA A O 1
ATOM 4379 N N . LEU A 1 286 ? -21.150 -16.599 -15.363 1.00 21.14 296 LEU A N 1
ATOM 4380 C CA . LEU A 1 286 ? -20.497 -16.778 -14.075 1.00 22.89 296 LEU A CA 1
ATOM 4381 C C . LEU A 1 286 ? -21.440 -17.452 -13.081 1.00 24.00 296 LEU A C 1
ATOM 4382 O O . LEU A 1 286 ? -21.046 -18.385 -12.363 1.00 25.01 296 LEU A O 1
ATOM 4398 N N . GLU A 1 287 ? -22.708 -17.008 -13.051 1.00 23.44 297 GLU A N 1
ATOM 4399 C CA . GLU A 1 287 ? -23.696 -17.600 -12.152 1.00 24.51 297 GLU A CA 1
ATOM 4400 C C . GLU A 1 287 ? -24.001 -19.045 -12.537 1.00 25.10 297 GLU A C 1
ATOM 4401 O O . GLU A 1 287 ? -24.028 -19.937 -11.678 1.00 26.03 297 GLU A O 1
ATOM 4413 N N . ALA A 1 288 ? -24.266 -19.292 -13.823 1.00 24.34 298 ALA A N 1
ATOM 4414 C CA . ALA A 1 288 ? -24.670 -20.624 -14.266 1.00 25.32 298 ALA A CA 1
ATOM 4415 C C . ALA A 1 288 ? -23.587 -21.660 -13.995 1.00 25.71 298 ALA A C 1
ATOM 4416 O O . ALA A 1 288 ? -23.894 -22.837 -13.757 1.00 27.92 298 ALA A O 1
ATOM 4423 N N . LEU A 1 289 ? -22.318 -21.240 -14.045 1.00 25.97 299 LEU A N 1
ATOM 4424 C CA . LEU A 1 289 ? -21.183 -22.122 -13.828 1.00 24.15 299 LEU A CA 1
ATOM 4425 C C . LEU A 1 289 ? -20.854 -22.311 -12.358 1.00 24.55 299 LEU A C 1
ATOM 4426 O O . LEU A 1 289 ? -19.929 -23.069 -12.038 1.00 28.21 299 LEU A O 1
ATOM 4442 N N . GLY A 1 290 ? -21.589 -21.658 -11.462 1.00 24.09 300 GLY A N 1
ATOM 4443 C CA . GLY A 1 290 ? -21.325 -21.794 -10.044 1.00 25.74 300 GLY A CA 1
ATOM 4444 C C . GLY A 1 290 ? -20.063 -21.086 -9.597 1.00 27.03 300 GLY A C 1
ATOM 4445 O O . GLY A 1 290 ? -19.474 -21.474 -8.580 1.00 27.71 300 GLY A O 1
ATOM 4449 N N . LEU A 1 291 ? -19.640 -20.050 -10.328 1.00 24.10 301 LEU A N 1
ATOM 4450 C CA . LEU A 1 291 ? -18.391 -19.355 -10.033 1.00 25.19 301 LEU A CA 1
ATOM 4451 C C . LEU A 1 291 ? -18.581 -18.129 -9.148 1.00 23.45 301 LEU A C 1
ATOM 4452 O O . LEU A 1 291 ? -17.592 -17.606 -8.622 1.00 25.31 301 LEU A O 1
ATOM 4468 N N . ARG A 1 292 ? -19.806 -17.629 -8.999 1.00 24.38 302 ARG A N 1
ATOM 4469 C CA . ARG A 1 292 ? -19.986 -16.404 -8.228 1.00 25.08 302 ARG A CA 1
ATOM 4470 C C . ARG A 1 292 ? -19.563 -16.607 -6.775 1.00 25.13 302 ARG A C 1
ATOM 4471 O O . ARG A 1 292 ? -19.068 -15.669 -6.137 1.00 25.59 302 ARG A O 1
ATOM 4492 N N . LYS A 1 293 ? -19.715 -17.833 -6.248 1.00 23.88 303 LYS A N 1
ATOM 4493 C CA . LYS A 1 293 ? -19.360 -18.102 -4.861 1.00 25.30 303 LYS A CA 1
ATOM 4494 C C . LYS A 1 293 ? -17.894 -17.830 -4.570 1.00 25.26 303 LYS A C 1
ATOM 4495 O O . LYS A 1 293 ? -17.543 -17.487 -3.433 1.00 26.32 303 LYS A O 1
ATOM 4514 N N . ASN A 1 294 ? -17.023 -17.942 -5.576 1.00 23.67 304 ASN A N 1
ATOM 4515 C CA . ASN A 1 294 ? -15.596 -17.779 -5.332 1.00 24.00 304 ASN A CA 1
ATOM 4516 C C . ASN A 1 294 ? -14.933 -16.799 -6.288 1.00 21.50 304 ASN A C 1
ATOM 4517 O O . ASN A 1 294 ? -13.717 -16.867 -6.462 1.00 23.60 304 ASN A O 1
ATOM 4528 N N . THR A 1 295 ? -15.687 -15.887 -6.892 1.00 20.30 305 THR A N 1
ATOM 4529 C CA . THR A 1 295 ? -15.122 -14.896 -7.811 1.00 19.53 305 THR A CA 1
ATOM 4530 C C . THR A 1 295 ? -15.509 -13.503 -7.340 1.00 19.16 305 THR A C 1
ATOM 4531 O O . THR A 1 295 ? -16.704 -13.185 -7.243 1.00 19.27 305 THR A O 1
ATOM 4542 N N . THR A 1 296 ? -14.502 -12.677 -7.065 1.00 18.41 306 THR A N 1
ATOM 4543 C CA . THR A 1 296 ? -14.709 -11.244 -6.891 1.00 17.66 306 THR A CA 1
ATOM 4544 C C . THR A 1 296 ? -14.853 -10.614 -8.270 1.00 18.18 306 THR A C 1
ATOM 4545 O O . THR A 1 296 ? -14.103 -10.952 -9.189 1.00 17.53 306 THR A O 1
ATOM 4556 N N . VAL A 1 297 ? -15.827 -9.720 -8.417 1.00 17.31 307 VAL A N 1
ATOM 4557 C CA . VAL A 1 297 ? -16.075 -9.014 -9.672 1.00 16.56 307 VAL A CA 1
ATOM 4558 C C . VAL A 1 297 ? -15.789 -7.536 -9.465 1.00 15.97 307 VAL A C 1
ATOM 4559 O O . VAL A 1 297 ? -16.250 -6.925 -8.494 1.00 16.84 307 VAL A O 1
ATOM 4572 N N . ILE A 1 298 ? -15.009 -6.974 -10.375 1.00 15.19 308 ILE A N 1
ATOM 4573 C CA . ILE A 1 298 ? -14.676 -5.560 -10.397 1.00 14.77 308 ILE A CA 1
ATOM 4574 C C . ILE A 1 298 ? -15.170 -4.983 -11.713 1.00 14.57 308 ILE A C 1
ATOM 4575 O O . ILE A 1 298 ? -14.998 -5.599 -12.766 1.00 15.07 308 ILE A O 1
ATOM 4591 N N . PHE A 1 299 ? -15.799 -3.819 -11.640 1.00 13.25 309 PHE A N 1
ATOM 4592 C CA . PHE A 1 299 ? -16.230 -3.058 -12.811 1.00 13.34 309 PHE A CA 1
ATOM 4593 C C . PHE A 1 299 ? -15.501 -1.727 -12.738 1.00 12.27 309 PHE A C 1
ATOM 4594 O O . PHE A 1 299 ? -15.620 -1.017 -11.741 1.00 13.13 309 PHE A O 1
ATOM 4611 N N . MET A 1 300 ? -14.721 -1.416 -13.763 1.00 12.41 310 MET A N 1
ATOM 4612 C CA . MET A 1 300 ? -13.849 -0.254 -13.724 1.00 11.92 310 MET A CA 1
ATOM 4613 C C . MET A 1 300 ? -13.698 0.328 -15.122 1.00 12.21 310 MET A C 1
ATOM 4614 O O . MET A 1 300 ? -14.124 -0.270 -16.121 1.00 12.61 310 MET A O 1
ATOM 4628 N N . SER A 1 301 ? -13.081 1.507 -15.197 1.00 11.36 311 SER A N 1
ATOM 4629 C CA . SER A 1 301 ? -12.876 2.234 -16.449 1.00 11.06 311 SER A CA 1
ATOM 4630 C C . SER A 1 301 ? -11.459 2.781 -16.485 1.00 10.80 311 SER A C 1
ATOM 4631 O O . SER A 1 301 ? -10.858 3.029 -15.450 1.00 12.17 311 SER A O 1
ATOM 4639 N N . ASP A 1 302 ? -10.945 3.059 -17.680 1.00 10.79 312 ASP A N 1
ATOM 4640 C CA . ASP A 1 302 ? -9.627 3.682 -17.793 1.00 10.86 312 ASP A CA 1
ATOM 4641 C C . ASP A 1 302 ? -9.598 5.197 -17.638 1.00 10.82 312 ASP A C 1
ATOM 4642 O O . ASP A 1 302 ? -8.496 5.724 -17.409 1.00 11.47 312 ASP A O 1
ATOM 4651 N N . HIS A 1 303 ? -10.718 5.911 -17.740 1.00 11.10 313 HIS A N 1
ATOM 4652 C CA . HIS A 1 303 ? -10.761 7.353 -17.547 1.00 10.60 313 HIS A CA 1
ATOM 4653 C C . HIS A 1 303 ? -12.183 7.811 -17.849 1.00 10.68 313 HIS A C 1
ATOM 4654 O O . HIS A 1 303 ? -12.985 7.066 -18.417 1.00 10.87 313 HIS A O 1
ATOM 4668 N N . GLY A 1 304 ? -12.444 9.062 -17.502 1.00 10.59 314 GLY A N 1
ATOM 4669 C CA . GLY A 1 304 ? -13.692 9.714 -17.815 1.00 11.11 314 GLY A CA 1
ATOM 4670 C C . GLY A 1 304 ? -13.724 10.290 -19.214 1.00 10.57 314 GLY A C 1
ATOM 4671 O O . GLY A 1 304 ? -12.962 9.890 -20.102 1.00 11.21 314 GLY A O 1
ATOM 4675 N N . TYR A 1 305 ? -14.671 11.187 -19.451 1.00 10.73 315 TYR A N 1
ATOM 4676 C CA . TYR A 1 305 ? -14.969 11.561 -20.825 1.00 11.23 315 TYR A CA 1
ATOM 4677 C C . TYR A 1 305 ? -15.894 12.761 -20.850 1.00 10.74 315 TYR A C 1
ATOM 4678 O O . TYR A 1 305 ? -16.697 12.964 -19.942 1.00 11.46 315 TYR A O 1
ATOM 4696 N N . LYS A 1 306 ? -15.817 13.486 -21.968 1.00 10.98 316 LYS A N 1
ATOM 4697 C CA . LYS A 1 306 ? -16.700 14.596 -22.264 1.00 11.41 316 LYS A CA 1
ATOM 4698 C C . LYS A 1 306 ? -17.525 14.304 -23.514 1.00 12.16 316 LYS A C 1
ATOM 4699 O O . LYS A 1 306 ? -16.975 13.973 -24.587 1.00 12.29 316 LYS A O 1
ATOM 4718 N N . ILE A 1 307 ? -18.839 14.462 -23.383 1.00 11.78 317 ILE A N 1
ATOM 4719 C CA . ILE A 1 307 ? -19.774 14.393 -24.494 1.00 12.47 317 ILE A CA 1
ATOM 4720 C C . ILE A 1 307 ? -20.470 15.738 -24.587 1.00 12.45 317 ILE A C 1
ATOM 4721 O O . ILE A 1 307 ? -21.687 15.850 -24.396 1.00 12.98 317 ILE A O 1
ATOM 4737 N N . GLY A 1 308 ? -19.692 16.790 -24.834 1.00 12.94 318 GLY A N 1
ATOM 4738 C CA . GLY A 1 308 ? -20.189 18.134 -25.039 1.00 12.43 318 GLY A CA 1
ATOM 4739 C C . GLY A 1 308 ? -19.966 19.075 -23.870 1.00 13.20 318 GLY A C 1
ATOM 4740 O O . GLY A 1 308 ? -20.195 20.281 -24.009 1.00 13.44 318 GLY A O 1
ATOM 4744 N N . GLU A 1 309 ? -19.492 18.580 -22.725 1.00 12.73 319 GLU A N 1
ATOM 4745 C CA . GLU A 1 309 ? -19.232 19.455 -21.577 1.00 12.57 319 GLU A CA 1
ATOM 4746 C C . GLU A 1 309 ? -18.102 20.418 -21.923 1.00 12.52 319 GLU A C 1
ATOM 4747 O O . GLU A 1 309 ? -17.115 20.051 -22.575 1.00 12.95 319 GLU A O 1
ATOM 4759 N N . TYR A 1 310 ? -18.285 21.677 -21.530 1.00 13.00 320 TYR A N 1
ATOM 4760 C CA . TYR A 1 310 ? -17.407 22.774 -21.938 1.00 13.42 320 TYR A CA 1
ATOM 4761 C C . TYR A 1 310 ? -17.405 22.950 -23.448 1.00 13.81 320 TYR A C 1
ATOM 4762 O O . TYR A 1 310 ? -16.495 23.556 -24.023 1.00 15.03 320 TYR A O 1
ATOM 4780 N N . GLY A 1 311 ? -18.449 22.446 -24.108 1.00 12.83 321 GLY A N 1
ATOM 4781 C CA . GLY A 1 311 ? -18.476 22.392 -25.560 1.00 14.44 321 GLY A CA 1
ATOM 4782 C C . GLY A 1 311 ? -17.430 21.508 -26.176 1.00 13.91 321 GLY A C 1
ATOM 4783 O O . GLY A 1 311 ? -17.228 21.563 -27.392 1.00 13.62 321 GLY A O 1
ATOM 4787 N N . ALA A 1 312 ? -16.812 20.635 -25.382 1.00 13.13 322 ALA A N 1
ATOM 4788 C CA . ALA A 1 312 ? -15.668 19.837 -25.771 1.00 13.06 322 ALA A CA 1
ATOM 4789 C C . ALA A 1 312 ? -15.998 18.352 -25.699 1.00 12.65 322 ALA A C 1
ATOM 4790 O O . ALA A 1 312 ? -17.098 17.953 -25.288 1.00 12.96 322 ALA A O 1
ATOM 4797 N N . TRP A 1 313 ? -15.040 17.535 -26.137 1.00 12.03 323 TRP A N 1
ATOM 4798 C CA . TRP A 1 313 ? -15.275 16.129 -26.418 1.00 12.16 323 TRP A CA 1
ATOM 4799 C C . TRP A 1 313 ? -14.062 15.305 -26.016 1.00 12.00 323 TRP A C 1
ATOM 4800 O O . TRP A 1 313 ? -12.936 15.803 -25.923 1.00 12.81 323 TRP A O 1
ATOM 4821 N N . CYS A 1 314 ? -14.264 14.015 -25.840 1.00 11.83 324 CYS A N 1
ATOM 4822 C CA . CYS A 1 314 ? -13.183 13.052 -25.628 1.00 11.72 324 CYS A CA 1
ATOM 4823 C C . CYS A 1 314 ? -12.607 13.207 -24.217 1.00 11.48 324 CYS A C 1
ATOM 4824 O O . CYS A 1 314 ? -13.359 13.551 -23.289 1.00 11.91 324 CYS A O 1
ATOM 4832 N N . LYS A 1 315 ? -11.313 12.961 -24.014 1.00 11.31 325 LYS A N 1
ATOM 4833 C CA . LYS A 1 315 ? -10.734 12.914 -22.668 1.00 11.18 325 LYS A CA 1
ATOM 4834 C C . LYS A 1 315 ? -9.578 13.914 -22.657 1.00 11.42 325 LYS A C 1
ATOM 4835 O O . LYS A 1 315 ? -9.766 15.070 -23.019 1.00 12.30 325 LYS A O 1
ATOM 4854 N N . HIS A 1 316 ? -8.387 13.500 -22.245 1.00 11.59 326 HIS A N 1
ATOM 4855 C CA . HIS A 1 316 ? -7.163 14.255 -22.537 1.00 11.43 326 HIS A CA 1
ATOM 4856 C C . HIS A 1 316 ? -7.074 15.539 -21.725 1.00 11.42 326 HIS A C 1
ATOM 4857 O O . HIS A 1 316 ? -6.616 16.562 -22.218 1.00 13.11 326 HIS A O 1
ATOM 4871 N N . SER A 1 317 ? -7.465 15.478 -20.452 1.00 12.04 327 SER A N 1
ATOM 4872 C CA . SER A 1 317 ? -7.328 16.630 -19.575 1.00 11.85 327 SER A CA 1
ATOM 4873 C C . SER A 1 317 ? -7.192 16.181 -18.135 1.00 11.11 327 SER A C 1
ATOM 4874 O O . SER A 1 317 ? -7.327 15.007 -17.818 1.00 11.84 327 SER A O 1
ATOM 4882 N N . ASN A 1 318 ? -6.949 17.174 -17.282 1.00 11.60 328 ASN A N 1
ATOM 4883 C CA . ASN A 1 318 ? -6.978 17.021 -15.826 1.00 11.62 328 ASN A CA 1
ATOM 4884 C C . ASN A 1 318 ? -8.293 17.535 -15.227 1.00 11.54 328 ASN A C 1
ATOM 4885 O O . ASN A 1 318 ? -8.385 17.736 -14.011 1.00 12.49 328 ASN A O 1
ATOM 4896 N N . GLU A 1 319 ? -9.308 17.783 -16.046 1.00 11.86 329 GLU A N 1
ATOM 4897 C CA . GLU A 1 319 ? -10.603 18.202 -15.518 1.00 11.87 329 GLU A CA 1
ATOM 4898 C C . GLU A 1 319 ? -11.254 17.057 -14.751 1.00 11.78 329 GLU A C 1
ATOM 4899 O O . GLU A 1 319 ? -11.105 15.885 -15.104 1.00 11.74 329 GLU A O 1
ATOM 4911 N N . GLU A 1 320 ? -12.031 17.413 -13.711 1.00 11.65 330 GLU A N 1
ATOM 4912 C CA . GLU A 1 320 ? -12.728 16.418 -12.896 1.00 11.86 330 GLU A CA 1
ATOM 4913 C C . GLU A 1 320 ? -13.503 15.431 -13.757 1.00 11.35 330 GLU A C 1
ATOM 4914 O O . GLU A 1 320 ? -13.493 14.225 -13.503 1.00 11.92 330 GLU A O 1
ATOM 4926 N N . ILE A 1 321 ? -14.201 15.931 -14.789 1.00 11.42 331 ILE A N 1
ATOM 4927 C CA . ILE A 1 321 ? -15.051 15.073 -15.616 1.00 11.99 331 ILE A CA 1
ATOM 4928 C C . ILE A 1 321 ? -14.268 14.015 -16.360 1.00 11.82 331 ILE A C 1
ATOM 4929 O O . ILE A 1 321 ? -14.831 12.983 -16.744 1.00 11.91 331 ILE A O 1
ATOM 4945 N N . ASP A 1 322 ? -12.973 14.255 -16.613 1.00 11.13 332 ASP A N 1
ATOM 4946 C CA . ASP A 1 322 ? -12.104 13.314 -17.314 1.00 11.43 332 ASP A CA 1
ATOM 4947 C C . ASP A 1 322 ? -11.357 12.376 -16.383 1.00 11.45 332 ASP A C 1
ATOM 4948 O O . ASP A 1 322 ? -10.926 11.302 -16.836 1.00 11.83 332 ASP A O 1
ATOM 4957 N N . VAL A 1 323 ? -11.186 12.742 -15.108 1.00 11.21 333 VAL A N 1
ATOM 4958 C CA . VAL A 1 323 ? -10.368 11.955 -14.181 1.00 11.89 333 VAL A CA 1
ATOM 4959 C C . VAL A 1 323 ? -11.219 11.028 -13.311 1.00 11.42 333 VAL A C 1
ATOM 4960 O O . VAL A 1 323 ? -10.757 9.972 -12.873 1.00 11.66 333 VAL A O 1
ATOM 4973 N N . ARG A 1 324 ? -12.478 11.398 -13.049 1.00 11.18 334 ARG A N 1
ATOM 4974 C CA . ARG A 1 324 ? -13.373 10.597 -12.215 1.00 10.99 334 ARG A CA 1
ATOM 4975 C C . ARG A 1 324 ? -13.929 9.415 -13.008 1.00 10.91 334 ARG A C 1
ATOM 4976 O O . ARG A 1 324 ? -14.345 9.570 -14.170 1.00 11.93 334 ARG A O 1
ATOM 4997 N N . VAL A 1 325 ? -13.946 8.229 -12.402 1.00 10.84 335 VAL A N 1
ATOM 4998 C CA . VAL A 1 325 ? -14.424 7.021 -13.075 1.00 11.05 335 VAL A CA 1
ATOM 4999 C C . VAL A 1 325 ? -15.351 6.228 -12.176 1.00 11.31 335 VAL A C 1
ATOM 5000 O O . VAL A 1 325 ? -15.236 6.270 -10.948 1.00 11.57 335 VAL A O 1
ATOM 5013 N N . PRO A 1 326 ? -16.212 5.401 -12.767 1.00 11.71 336 PRO A N 1
ATOM 5014 C CA . PRO A 1 326 ? -16.949 4.423 -11.969 1.00 12.08 336 PRO A CA 1
ATOM 5015 C C . PRO A 1 326 ? -15.999 3.349 -11.479 1.00 11.31 336 PRO A C 1
ATOM 5016 O O . PRO A 1 326 ? -14.997 3.031 -12.129 1.00 12.38 336 PRO A O 1
ATOM 5027 N N . LEU A 1 327 ? -16.357 2.753 -10.343 1.00 12.03 337 LEU A N 1
ATOM 5028 C CA . LEU A 1 327 ? -15.630 1.606 -9.796 1.00 12.59 337 LEU A CA 1
ATOM 5029 C C . LEU A 1 327 ? -16.593 0.883 -8.866 1.00 12.62 337 LEU A C 1
ATOM 5030 O O . LEU A 1 327 ? -17.063 1.470 -7.885 1.00 13.01 337 LEU A O 1
ATOM 5046 N N . ILE A 1 328 ? -16.884 -0.379 -9.167 1.00 13.07 338 ILE A N 1
ATOM 5047 C CA . ILE A 1 328 ? -17.760 -1.205 -8.348 1.00 13.68 338 ILE A CA 1
ATOM 5048 C C . ILE A 1 328 ? -17.006 -2.481 -8.041 1.00 13.94 338 ILE A C 1
ATOM 5049 O O . ILE A 1 328 ? -16.402 -3.064 -8.943 1.00 14.00 338 ILE A O 1
ATOM 5065 N N . VAL A 1 329 ? -17.002 -2.895 -6.770 1.00 14.89 339 VAL A N 1
ATOM 5066 C CA . VAL A 1 329 ? -16.368 -4.139 -6.375 1.00 15.21 339 VAL A CA 1
ATOM 5067 C C . VAL A 1 329 ? -17.393 -4.997 -5.649 1.00 15.81 339 VAL A C 1
ATOM 5068 O O . VAL A 1 329 ? -17.983 -4.558 -4.658 1.00 16.45 339 VAL A O 1
ATOM 5081 N N . SER A 1 330 ? -17.567 -6.220 -6.109 1.00 16.79 340 SER A N 1
ATOM 5082 C CA . SER A 1 330 ? -18.482 -7.178 -5.503 1.00 17.34 340 SER A CA 1
ATOM 5083 C C . SER A 1 330 ? -17.664 -8.391 -5.056 1.00 18.44 340 SER A C 1
ATOM 5084 O O . SER A 1 330 ? -17.160 -9.150 -5.898 1.00 18.25 340 SER A O 1
ATOM 5092 N N . ARG A 1 331 ? -17.528 -8.585 -3.740 1.00 18.40 341 ARG A N 1
ATOM 5093 C CA . ARG A 1 331 ? -16.789 -9.734 -3.248 1.00 19.35 341 ARG A CA 1
ATOM 5094 C C . ARG A 1 331 ? -17.547 -11.013 -3.575 1.00 21.53 341 ARG A C 1
ATOM 5095 O O . ARG A 1 331 ? -18.778 -11.031 -3.704 1.00 20.61 341 ARG A O 1
ATOM 5116 N N . GLU A 1 332 ? -16.795 -12.097 -3.674 1.00 21.37 342 GLU A N 1
ATOM 5117 C CA . GLU A 1 332 ? -17.387 -13.397 -3.936 1.00 22.29 342 GLU A CA 1
ATOM 5118 C C . GLU A 1 332 ? -18.455 -13.699 -2.880 1.00 23.76 342 GLU A C 1
ATOM 5119 O O . GLU A 1 332 ? -18.364 -13.269 -1.720 1.00 23.92 342 GLU A O 1
ATOM 5131 N N . THR A 1 333 ? -19.483 -14.460 -3.282 1.00 23.95 343 THR A N 1
ATOM 5132 C CA . THR A 1 333 ? -20.656 -14.645 -2.434 1.00 27.63 343 THR A CA 1
ATOM 5133 C C . THR A 1 333 ? -20.363 -15.502 -1.210 1.00 28.92 343 THR A C 1
ATOM 5134 O O . THR A 1 333 ? -21.147 -15.463 -0.253 1.00 31.75 343 THR A O 1
ATOM 5145 N N . SER A 1 334 ? -19.251 -16.249 -1.188 1.00 27.95 344 SER A N 1
ATOM 5146 C CA . SER A 1 334 ? -18.886 -17.020 -0.003 1.00 30.36 344 SER A CA 1
ATOM 5147 C C . SER A 1 334 ? -18.183 -16.185 1.057 1.00 29.04 344 SER A C 1
ATOM 5148 O O . SER A 1 334 ? -18.011 -16.659 2.188 1.00 31.37 344 SER A O 1
ATOM 5156 N N . TYR A 1 335 ? -17.806 -14.955 0.756 1.00 29.20 345 TYR A N 1
ATOM 5157 C CA . TYR A 1 335 ? -17.053 -14.151 1.703 1.00 26.28 345 TYR A CA 1
ATOM 5158 C C . TYR A 1 335 ? -17.977 -13.633 2.800 1.00 25.03 345 TYR A C 1
ATOM 5159 O O . TYR A 1 335 ? -18.874 -12.825 2.542 1.00 27.67 345 TYR A O 1
ATOM 5177 N N . LYS A 1 336 ? -17.678 -14.018 4.039 1.00 25.74 346 LYS A N 1
ATOM 5178 C CA . LYS A 1 336 ? -18.580 -13.734 5.160 1.00 28.51 346 LYS A CA 1
ATOM 5179 C C . LYS A 1 336 ? -18.728 -12.242 5.424 1.00 30.95 346 LYS A C 1
ATOM 5180 O O . LYS A 1 336 ? -19.795 -11.786 5.852 1.00 35.76 346 LYS A O 1
ATOM 5199 N N . GLY A 1 337 ? -17.690 -11.464 5.190 1.00 30.91 347 GLY A N 1
ATOM 5200 C CA . GLY A 1 337 ? -17.808 -10.044 5.459 1.00 32.23 347 GLY A CA 1
ATOM 5201 C C . GLY A 1 337 ? -18.304 -9.196 4.302 1.00 29.76 347 GLY A C 1
ATOM 5202 O O . GLY A 1 337 ? -18.157 -7.976 4.340 1.00 32.69 347 GLY A O 1
ATOM 5206 N N . ARG A 1 338 ? -18.926 -9.791 3.285 1.00 28.32 348 ARG A N 1
ATOM 5207 C CA . ARG A 1 338 ? -19.203 -9.019 2.079 1.00 27.34 348 ARG A CA 1
ATOM 5208 C C . ARG A 1 338 ? -20.309 -7.984 2.280 1.00 25.47 348 ARG A C 1
ATOM 5209 O O . ARG A 1 338 ? -21.298 -8.229 2.976 1.00 27.33 348 ARG A O 1
ATOM 5230 N N . VAL A 1 339 ? -20.133 -6.832 1.629 1.00 24.15 349 VAL A N 1
ATOM 5231 C CA . VAL A 1 339 ? -21.072 -5.709 1.632 1.00 27.42 349 VAL A CA 1
ATOM 5232 C C . VAL A 1 339 ? -21.750 -5.659 0.268 1.00 23.65 349 VAL A C 1
ATOM 5233 O O . VAL A 1 339 ? -21.087 -5.822 -0.761 1.00 24.43 349 VAL A O 1
ATOM 5246 N N . ALA A 1 340 ? -23.059 -5.390 0.256 1.00 23.16 350 ALA A N 1
ATOM 5247 C CA . ALA A 1 340 ? -23.825 -5.307 -0.982 1.00 23.71 350 ALA A CA 1
ATOM 5248 C C . ALA A 1 340 ? -24.800 -4.147 -0.975 1.00 22.80 350 ALA A C 1
ATOM 5249 O O . ALA A 1 340 ? -25.602 -4.001 -0.047 1.00 23.94 350 ALA A O 1
ATOM 5256 N N . GLY A 1 341 ? -24.771 -3.366 -2.043 1.00 21.07 351 GLY A N 1
ATOM 5257 C CA . GLY A 1 341 ? -25.697 -2.279 -2.244 1.00 21.34 351 GLY A CA 1
ATOM 5258 C C . GLY A 1 341 ? -25.347 -1.010 -1.524 1.00 22.23 351 GLY A C 1
ATOM 5259 O O . GLY A 1 341 ? -26.206 -0.133 -1.396 1.00 25.18 351 GLY A O 1
ATOM 5263 N N . LYS A 1 342 ? -24.106 -0.873 -1.060 1.00 20.68 352 LYS A N 1
ATOM 5264 C CA . LYS A 1 342 ? -23.653 0.285 -0.317 1.00 19.54 352 LYS A CA 1
ATOM 5265 C C . LYS A 1 342 ? -22.679 1.090 -1.171 1.00 17.31 352 LYS A C 1
ATOM 5266 O O . LYS A 1 342 ? -22.098 0.576 -2.136 1.00 16.53 352 LYS A O 1
ATOM 5285 N N . THR A 1 343 ? -22.591 2.379 -0.891 1.00 16.47 353 THR A N 1
ATOM 5286 C CA . THR A 1 343 ? -21.636 3.261 -1.541 1.00 16.55 353 THR A CA 1
ATOM 5287 C C . THR A 1 343 ? -20.504 3.621 -0.582 1.00 16.18 353 THR A C 1
ATOM 5288 O O . THR A 1 343 ? -20.635 3.583 0.652 1.00 16.45 353 THR A O 1
ATOM 5299 N N . SER A 1 344 ? -19.379 4.003 -1.167 1.00 15.83 354 SER A N 1
ATOM 5300 C CA . SER A 1 344 ? -18.261 4.555 -0.429 1.00 15.85 354 SER A CA 1
ATOM 5301 C C . SER A 1 344 ? -17.868 5.867 -1.086 1.00 15.42 354 SER A C 1
ATOM 5302 O O . SER A 1 344 ? -17.746 5.943 -2.309 1.00 16.19 354 SER A O 1
ATOM 5310 N N . ASP A 1 345 ? -17.633 6.886 -0.277 1.00 15.40 355 ASP A N 1
ATOM 5311 C CA . ASP A 1 345 ? -17.060 8.153 -0.706 1.00 16.88 355 ASP A CA 1
ATOM 5312 C C . ASP A 1 345 ? -15.564 8.221 -0.408 1.00 15.30 355 ASP A C 1
ATOM 5313 O O . ASP A 1 345 ? -14.978 9.290 -0.516 1.00 16.72 355 ASP A O 1
ATOM 5322 N N . ALA A 1 346 ? -14.941 7.098 -0.076 1.00 14.63 356 ALA A N 1
ATOM 5323 C CA . ALA A 1 346 ? -13.494 7.083 0.122 1.00 14.09 356 ALA A CA 1
ATOM 5324 C C . ALA A 1 346 ? -12.771 7.475 -1.166 1.00 13.78 356 ALA A C 1
ATOM 5325 O O . ALA A 1 346 ? -13.116 7.026 -2.258 1.00 14.05 356 ALA A O 1
ATOM 5332 N N . LEU A 1 347 ? -11.735 8.291 -1.042 1.00 13.44 357 LEU A N 1
ATOM 5333 C CA . LEU A 1 347 ? -10.993 8.743 -2.212 1.00 14.42 357 LEU A CA 1
ATOM 5334 C C . LEU A 1 347 ? -10.045 7.631 -2.615 1.00 13.17 357 LEU A C 1
ATOM 5335 O O . LEU A 1 347 ? -9.072 7.356 -1.897 1.00 14.05 357 LEU A O 1
ATOM 5351 N N . VAL A 1 348 ? -10.312 7.012 -3.750 1.00 12.61 358 VAL A N 1
ATOM 5352 C CA . VAL A 1 348 ? -9.531 5.880 -4.203 1.00 12.51 358 VAL A CA 1
ATOM 5353 C C . VAL A 1 348 ? -9.076 6.105 -5.635 1.00 12.74 358 VAL A C 1
ATOM 5354 O O . VAL A 1 348 ? -9.599 6.965 -6.350 1.00 12.89 358 VAL A O 1
ATOM 5367 N N . GLU A 1 349 ? -8.087 5.303 -6.040 1.00 12.47 359 GLU A N 1
ATOM 5368 C CA . GLU A 1 349 ? -7.404 5.472 -7.309 1.00 12.28 359 GLU A CA 1
ATOM 5369 C C . GLU A 1 349 ? -7.306 4.143 -8.032 1.00 11.86 359 GLU A C 1
ATOM 5370 O O . GLU A 1 349 ? -7.134 3.093 -7.412 1.00 12.91 359 GLU A O 1
ATOM 5382 N N . ASN A 1 350 ? -7.309 4.200 -9.373 1.00 12.10 360 ASN A N 1
ATOM 5383 C CA . ASN A 1 350 ? -7.134 2.967 -10.134 1.00 12.20 360 ASN A CA 1
ATOM 5384 C C . ASN A 1 350 ? -5.781 2.318 -9.869 1.00 12.07 360 ASN A C 1
ATOM 5385 O O . ASN A 1 350 ? -5.671 1.104 -9.970 1.00 12.79 360 ASN A O 1
ATOM 5396 N N . VAL A 1 351 ? -4.762 3.100 -9.499 1.00 12.19 361 VAL A N 1
ATOM 5397 C CA . VAL A 1 351 ? -3.435 2.571 -9.153 1.00 12.75 361 VAL A CA 1
ATOM 5398 C C . VAL A 1 351 ? -3.477 1.758 -7.879 1.00 12.64 361 VAL A C 1
ATOM 5399 O O . VAL A 1 351 ? -2.488 1.088 -7.545 1.00 14.05 361 VAL A O 1
ATOM 5412 N N . ASP A 1 352 ? -4.606 1.777 -7.157 1.00 13.34 362 ASP A N 1
AT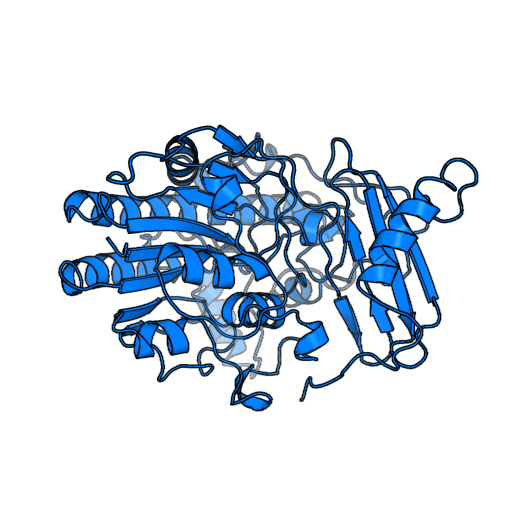OM 5413 C CA . ASP A 1 352 ? -4.814 0.953 -5.977 1.00 14.23 362 ASP A CA 1
ATOM 5414 C C . ASP A 1 352 ? -5.305 -0.441 -6.311 1.00 13.96 362 ASP A C 1
ATOM 5415 O O . ASP A 1 352 ? -5.260 -1.336 -5.454 1.00 14.74 362 ASP A O 1
ATOM 5424 N N . ILE A 1 353 ? -5.757 -0.670 -7.547 1.00 13.50 363 ILE A N 1
ATOM 5425 C CA . ILE A 1 353 ? -6.381 -1.957 -7.839 1.00 14.07 363 ILE A CA 1
ATOM 5426 C C . ILE A 1 353 ? -5.375 -3.105 -7.728 1.00 13.95 363 ILE A C 1
ATOM 5427 O O . ILE A 1 353 ? -5.700 -4.150 -7.152 1.00 14.36 363 ILE A O 1
ATOM 5443 N N . PHE A 1 354 ? -4.179 -2.952 -8.302 1.00 14.84 364 PHE A N 1
ATOM 5444 C CA . PHE A 1 354 ? -3.189 -4.032 -8.240 1.00 14.31 364 PHE A CA 1
ATOM 5445 C C . PHE A 1 354 ? -2.823 -4.385 -6.798 1.00 14.66 364 PHE A C 1
ATOM 5446 O O . PHE A 1 354 ? -2.975 -5.560 -6.428 1.00 15.58 364 PHE A O 1
ATOM 5463 N N . PRO A 1 355 ? -2.465 -3.445 -5.913 1.00 14.88 365 PRO A N 1
ATOM 5464 C CA . PRO A 1 355 ? -2.134 -3.878 -4.544 1.00 16.44 365 PRO A CA 1
ATOM 5465 C C . PRO A 1 355 ? -3.343 -4.416 -3.809 1.00 15.72 365 PRO A C 1
ATOM 5466 O O . PRO A 1 355 ? -3.193 -5.265 -2.920 1.00 16.88 365 PRO A O 1
ATOM 5477 N N . THR A 1 356 ? -4.555 -3.970 -4.196 1.00 15.85 366 THR A N 1
ATOM 5478 C CA . THR A 1 356 ? -5.773 -4.565 -3.641 1.00 15.33 366 THR A CA 1
ATOM 5479 C C . THR A 1 356 ? -5.884 -6.034 -4.027 1.00 16.56 366 THR A C 1
ATOM 5480 O O . THR A 1 356 ? -6.153 -6.899 -3.182 1.00 17.80 366 THR A O 1
ATOM 5491 N N . LEU A 1 357 ? -5.656 -6.339 -5.311 1.00 16.48 367 LEU A N 1
ATOM 5492 C CA . LEU A 1 357 ? -5.713 -7.722 -5.761 1.00 17.96 367 LEU A CA 1
ATOM 5493 C C . LEU A 1 357 ? -4.652 -8.557 -5.082 1.00 18.23 367 LEU A C 1
ATOM 5494 O O . LEU A 1 357 ? -4.900 -9.737 -4.775 1.00 19.86 367 LEU A O 1
ATOM 5510 N N . VAL A 1 358 ? -3.461 -7.966 -4.866 1.00 17.11 368 VAL A N 1
ATOM 5511 C CA . VAL A 1 358 ? -2.390 -8.689 -4.182 1.00 19.04 368 VAL A CA 1
ATOM 5512 C C . VAL A 1 358 ? -2.880 -9.138 -2.816 1.00 19.22 368 VAL A C 1
ATOM 5513 O O . VAL A 1 358 ? -2.719 -10.305 -2.426 1.00 20.34 368 VAL A O 1
ATOM 5526 N N . GLU A 1 359 ? -3.514 -8.218 -2.070 1.00 18.69 369 GLU A N 1
ATOM 5527 C CA . GLU A 1 359 ? -3.946 -8.557 -0.726 1.00 21.06 369 GLU A CA 1
ATOM 5528 C C . GLU A 1 359 ? -5.109 -9.525 -0.783 1.00 20.92 369 GLU A C 1
ATOM 5529 O O . GLU A 1 359 ? -5.167 -10.494 0.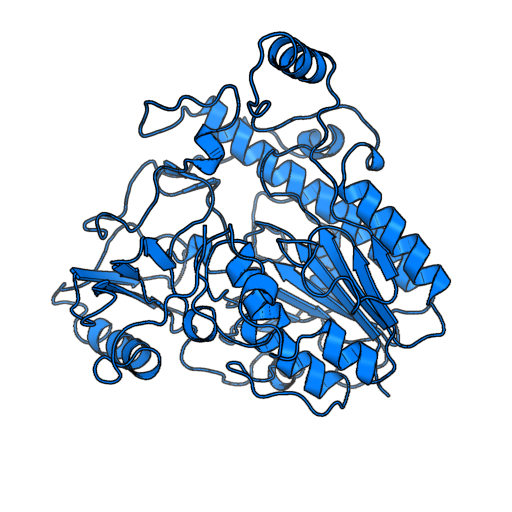000 1.00 23.10 369 GLU A O 1
ATOM 5541 N N . LEU A 1 360 ? -6.010 -9.316 -1.753 1.00 20.25 370 LEU A N 1
ATOM 5542 C CA . LEU A 1 360 ? -7.203 -10.147 -1.835 1.00 20.53 370 LEU A CA 1
ATOM 5543 C C . LEU A 1 360 ? -6.842 -11.593 -2.076 1.00 22.62 370 LEU A C 1
ATOM 5544 O O . LEU A 1 360 ? -7.465 -12.498 -1.517 1.00 23.78 370 LEU A O 1
ATOM 5560 N N . CYS A 1 361 ? -5.843 -11.832 -2.921 1.00 23.04 371 CYS A N 1
ATOM 5561 C CA . CYS A 1 361 ? -5.468 -13.176 -3.338 1.00 23.19 371 CYS A CA 1
ATOM 5562 C C . CYS A 1 361 ? -4.269 -13.720 -2.564 1.00 23.58 371 CYS A C 1
ATOM 5563 O O . CYS A 1 361 ? -3.734 -14.768 -2.930 1.00 24.72 371 CYS A O 1
ATOM 5571 N N . GLY A 1 362 ? -3.844 -13.043 -1.498 1.00 23.26 372 GLY A N 1
ATOM 5572 C CA . GLY A 1 362 ? -2.819 -13.592 -0.626 1.00 23.83 372 GLY A CA 1
ATOM 5573 C C . GLY A 1 362 ? -1.446 -13.708 -1.251 1.00 25.37 372 GLY A C 1
ATOM 5574 O O . GLY A 1 362 ? -0.688 -14.622 -0.901 1.00 26.39 372 GLY A O 1
ATOM 5578 N N . LEU A 1 363 ? -1.097 -12.808 -2.163 1.00 23.89 373 LEU A N 1
ATOM 5579 C CA . LEU A 1 363 ? 0.184 -12.863 -2.852 1.00 24.23 373 LEU A CA 1
ATOM 5580 C C . LEU A 1 363 ? 1.183 -11.875 -2.250 1.00 23.77 373 LEU A C 1
ATOM 5581 O O . LEU A 1 363 ? 0.822 -10.939 -1.531 1.00 27.30 373 LEU A O 1
ATOM 5597 N N . GLU A 1 364 ? 2.463 -12.113 -2.538 1.00 24.61 374 GLU A N 1
ATOM 5598 C CA . GLU A 1 364 ? 3.515 -11.139 -2.266 1.00 25.87 374 GLU A CA 1
ATOM 5599 C C . GLU A 1 364 ? 3.677 -10.275 -3.506 1.00 25.18 374 GLU A C 1
ATOM 5600 O O . GLU A 1 364 ? 4.077 -10.781 -4.556 1.00 27.91 374 GLU A O 1
ATOM 5612 N N . GLY A 1 365 ? 3.398 -8.980 -3.384 1.00 23.48 375 GLY A N 1
ATOM 5613 C CA . GLY A 1 365 ? 3.428 -8.119 -4.543 1.00 23.70 375 GLY A CA 1
ATOM 5614 C C . GLY A 1 365 ? 4.669 -7.266 -4.666 1.00 20.68 375 GLY A C 1
ATOM 5615 O O . GLY A 1 365 ? 5.486 -7.183 -3.742 1.00 22.07 375 GLY A O 1
ATOM 5619 N N . PRO A 1 366 ? 4.820 -6.612 -5.815 1.00 20.61 376 PRO A N 1
ATOM 5620 C CA . PRO A 1 366 ? 5.963 -5.733 -6.058 1.00 20.36 376 PRO A CA 1
ATOM 5621 C C . PRO A 1 366 ? 5.761 -4.379 -5.391 1.00 18.69 376 PRO A C 1
ATOM 5622 O O . PRO A 1 366 ? 4.705 -4.058 -4.859 1.00 20.05 376 PRO A O 1
ATOM 5633 N N . LYS A 1 367 ? 6.805 -3.562 -5.473 1.00 19.39 377 LYS A N 1
ATOM 5634 C CA . LYS A 1 367 ? 6.720 -2.164 -5.099 1.00 19.67 377 LYS A CA 1
ATOM 5635 C C . LYS A 1 367 ? 5.537 -1.526 -5.826 1.00 18.23 377 LYS A C 1
ATOM 5636 O O . LYS A 1 367 ? 5.288 -1.809 -7.007 1.00 17.27 377 LYS A O 1
ATOM 5655 N N . THR A 1 368 ? 4.810 -0.653 -5.128 1.00 17.93 378 THR A N 1
ATOM 5656 C CA . THR A 1 368 ? 3.634 -0.021 -5.712 1.00 16.29 378 THR A CA 1
ATOM 5657 C C . THR A 1 368 ? 3.563 1.442 -5.294 1.00 16.73 378 THR A C 1
ATOM 5658 O O . THR A 1 368 ? 4.045 1.829 -4.229 1.00 17.13 378 THR A O 1
ATOM 5669 N N . ASP A 1 369 ? 2.937 2.243 -6.151 1.00 16.38 379 ASP A N 1
ATOM 5670 C CA . ASP A 1 369 ? 2.594 3.625 -5.846 1.00 15.68 379 ASP A CA 1
ATOM 5671 C C . ASP A 1 369 ? 1.191 3.790 -5.272 1.00 16.49 379 ASP A C 1
ATOM 5672 O O . ASP A 1 369 ? 0.801 4.915 -4.940 1.00 17.83 379 ASP A O 1
ATOM 5681 N N . GLY A 1 370 ? 0.410 2.711 -5.209 1.00 16.16 380 GLY A N 1
ATOM 5682 C CA . GLY A 1 370 ? -0.921 2.736 -4.647 1.00 17.07 380 GLY A CA 1
ATOM 5683 C C . GLY A 1 370 ? -0.939 2.028 -3.312 1.00 16.94 380 GLY A C 1
ATOM 5684 O O . GLY A 1 370 ? 0.101 1.796 -2.695 1.00 18.82 380 GLY A O 1
ATOM 5688 N N . LYS A 1 371 ? -2.131 1.695 -2.856 1.00 16.47 381 LYS A N 1
ATOM 5689 C CA . LYS A 1 371 ? -2.333 0.976 -1.616 1.00 17.37 381 LYS A CA 1
ATOM 5690 C C . LYS A 1 371 ? -3.586 0.136 -1.754 1.00 16.87 381 LYS A C 1
ATOM 5691 O O . LYS A 1 371 ? -4.495 0.464 -2.510 1.00 18.13 381 LYS A O 1
ATOM 5710 N N . SER A 1 372 ? -3.672 -0.913 -0.975 1.00 16.00 382 SER A N 1
ATOM 5711 C CA . SER A 1 372 ? -4.852 -1.745 -0.990 1.00 17.06 382 SER A CA 1
ATOM 5712 C C . SER A 1 372 ? -6.070 -0.990 -0.453 1.00 16.46 382 SER A C 1
ATOM 5713 O O . SER A 1 372 ? -5.985 -0.331 0.589 1.00 16.88 382 SER A O 1
ATOM 5721 N N . ILE A 1 373 ? -7.219 -1.129 -1.128 1.00 16.64 383 ILE A N 1
ATOM 5722 C CA . ILE A 1 373 ? -8.497 -0.603 -0.637 1.00 15.63 383 ILE A CA 1
ATOM 5723 C C . ILE A 1 373 ? -9.415 -1.718 -0.151 1.00 16.36 383 ILE A C 1
ATOM 5724 O O . ILE A 1 373 ? -10.626 -1.505 0.043 1.00 17.04 383 ILE A O 1
ATOM 5740 N N . LEU A 1 374 ? -8.859 -2.897 0.103 1.00 17.42 384 LEU A N 1
ATOM 5741 C CA . LEU A 1 374 ? -9.688 -3.992 0.582 1.00 18.86 384 LEU A CA 1
ATOM 5742 C C . LEU A 1 374 ? -10.468 -3.596 1.852 1.00 20.46 384 LEU A C 1
ATOM 5743 O O . LEU A 1 374 ? -11.635 -3.989 2.026 1.00 21.72 384 LEU A O 1
ATOM 5759 N N . GLN A 1 375 ? -9.857 -2.793 2.734 1.00 19.71 385 GLN A N 1
ATOM 5760 C CA . GLN A 1 375 ? -10.531 -2.345 3.958 1.00 21.11 385 GLN A CA 1
ATOM 5761 C C . GLN A 1 375 ? -11.824 -1.609 3.650 1.00 21.22 385 GLN A C 1
ATOM 5762 O O . GLN A 1 375 ? -12.817 -1.716 4.394 1.00 21.50 385 GLN A O 1
ATOM 5776 N N . VAL A 1 376 ? -11.790 -0.754 2.636 1.00 18.85 386 VAL A N 1
ATOM 5777 C CA . VAL A 1 376 ? -12.952 0.037 2.287 1.00 19.45 386 VAL A CA 1
ATOM 5778 C C . VAL A 1 376 ? -13.967 -0.794 1.532 1.00 19.74 386 VAL A C 1
ATOM 5779 O O . VAL A 1 376 ? -15.170 -0.571 1.675 1.00 22.21 386 VAL A O 1
ATOM 5792 N N . ILE A 1 377 ? -13.531 -1.762 0.731 1.00 18.16 387 ILE A N 1
ATOM 5793 C CA . ILE A 1 377 ? -14.471 -2.689 0.120 1.00 19.07 387 ILE A CA 1
ATOM 5794 C C . ILE A 1 377 ? -15.293 -3.395 1.187 1.00 20.91 387 ILE A C 1
ATOM 5795 O O . ILE A 1 377 ? -16.499 -3.649 1.005 1.00 21.97 387 ILE A O 1
ATOM 5811 N N . ASP A 1 378 ? -14.664 -3.734 2.309 1.00 22.12 388 ASP A N 1
ATOM 5812 C CA . ASP A 1 378 ? -15.390 -4.426 3.371 1.00 24.91 388 ASP A CA 1
ATOM 5813 C C . ASP A 1 378 ? -16.082 -3.485 4.349 1.00 24.27 388 ASP A C 1
ATOM 5814 O O . ASP A 1 378 ? -17.030 -3.902 5.041 1.00 25.97 388 ASP A O 1
ATOM 5823 N N . ARG A 1 379 ? -15.593 -2.254 4.484 1.00 21.64 389 ARG A N 1
ATOM 5824 C CA . ARG A 1 379 ? -16.166 -1.262 5.399 1.00 21.85 389 ARG A CA 1
ATOM 5825 C C . ARG A 1 379 ? -16.188 0.072 4.668 1.00 19.11 389 ARG A C 1
ATOM 5826 O O . ARG A 1 379 ? -15.273 0.901 4.811 1.00 18.12 389 ARG A O 1
ATOM 5847 N N . PRO A 1 380 ? -17.222 0.317 3.854 1.00 18.13 390 PRO A N 1
ATOM 5848 C CA . PRO A 1 380 ? -17.174 1.447 2.906 1.00 18.46 390 PRO A CA 1
ATOM 5849 C C . PRO A 1 380 ? -17.106 2.823 3.533 1.00 17.52 390 PRO A C 1
ATOM 5850 O O . PRO A 1 380 ? -16.725 3.770 2.828 1.00 17.22 390 PRO A O 1
ATOM 5861 N N . ASN A 1 381 ? -17.498 2.992 4.800 1.00 17.23 391 ASN A N 1
ATOM 5862 C CA . ASN A 1 381 ? -17.454 4.295 5.437 1.00 18.83 391 ASN A CA 1
ATOM 5863 C C . ASN A 1 381 ? -16.212 4.499 6.271 1.00 18.81 391 ASN A C 1
ATOM 5864 O O . ASN A 1 381 ? -16.156 5.465 7.030 1.00 18.19 391 ASN A O 1
ATOM 5875 N N . THR A 1 382 ? -15.194 3.649 6.094 1.00 18.09 392 THR A N 1
ATOM 5876 C CA . THR A 1 382 ? -13.940 3.837 6.803 1.00 18.03 392 THR A CA 1
ATOM 5877 C C . THR A 1 382 ? -13.358 5.183 6.396 1.00 16.31 392 THR A C 1
ATOM 5878 O O . THR A 1 382 ? -13.159 5.415 5.197 1.00 16.81 392 THR A O 1
ATOM 5889 N N . PRO A 1 383 ? -12.975 6.043 7.337 1.00 16.33 393 PRO A N 1
ATOM 5890 C CA . PRO A 1 383 ? -12.274 7.281 6.957 1.00 16.84 393 PRO A CA 1
ATOM 5891 C C . PRO A 1 383 ? -11.023 6.941 6.157 1.00 15.87 393 PRO A C 1
ATOM 5892 O O . PRO A 1 383 ? -10.234 6.080 6.544 1.00 16.55 393 PRO A O 1
ATOM 5903 N N . TRP A 1 384 ? -10.833 7.638 5.041 1.00 14.91 394 TRP A N 1
ATOM 5904 C CA . TRP A 1 384 ? -9.817 7.230 4.076 1.00 13.89 394 TRP A CA 1
ATOM 5905 C C . TRP A 1 384 ? -8.949 8.416 3.669 1.00 14.37 394 TRP A C 1
ATOM 5906 O O . TRP A 1 384 ? -8.810 9.408 4.389 1.00 15.90 394 TRP A O 1
ATOM 5927 N N . ASP A 1 385 ? -8.284 8.281 2.513 1.00 14.28 395 ASP A N 1
ATOM 5928 C CA . ASP A 1 385 ? -7.176 9.136 2.134 1.00 15.55 395 ASP A CA 1
ATOM 5929 C C . ASP A 1 385 ? -7.604 10.584 1.932 1.00 13.82 395 ASP A C 1
ATOM 5930 O O . ASP A 1 385 ? -8.759 10.898 1.609 1.00 13.15 395 ASP A O 1
ATOM 5939 N N . GLN A 1 386 ? -6.641 11.471 2.082 1.00 15.06 396 GLN A N 1
ATOM 5940 C CA . GLN A 1 386 ? -6.832 12.893 1.941 1.00 15.66 396 GLN A CA 1
ATOM 5941 C C . GLN A 1 386 ? -6.839 13.366 0.494 1.00 14.90 396 GLN A C 1
ATOM 5942 O O . GLN A 1 386 ? -7.382 14.437 0.242 1.00 15.90 396 GLN A O 1
ATOM 5956 N N . VAL A 1 387 ? -6.225 12.633 -0.452 1.00 14.78 397 VAL A N 1
ATOM 5957 C CA . VAL A 1 387 ? -6.042 13.135 -1.809 1.00 15.14 397 VAL A CA 1
ATOM 5958 C C . VAL A 1 387 ? -6.038 11.978 -2.787 1.00 13.96 397 VAL A C 1
ATOM 5959 O O . VAL A 1 387 ? -5.735 10.837 -2.436 1.00 14.62 397 VAL A O 1
ATOM 5972 N N . ALA A 1 388 ? -6.378 12.303 -4.032 1.00 14.11 398 ALA A N 1
ATOM 5973 C CA . ALA A 1 388 ? -6.135 11.479 -5.210 1.00 12.75 398 ALA A CA 1
ATOM 5974 C C . ALA A 1 388 ? -5.492 12.380 -6.257 1.00 13.63 398 ALA A C 1
ATOM 5975 O O . ALA A 1 388 ? -5.895 13.533 -6.403 1.00 13.30 398 ALA A O 1
ATOM 5982 N N . THR A 1 389 ? -4.489 11.861 -6.978 1.00 12.67 399 THR A N 1
ATOM 5983 C CA . THR A 1 389 ? -3.676 12.682 -7.878 1.00 13.02 399 THR A CA 1
ATOM 5984 C C . THR A 1 389 ? -3.576 12.077 -9.280 1.00 11.81 399 THR A C 1
ATOM 5985 O O . THR A 1 389 ? -3.716 10.882 -9.485 1.00 12.05 399 THR A O 1
ATOM 5996 N N . ALA A 1 390 ? -3.294 12.961 -10.228 1.00 11.79 400 ALA A N 1
ATOM 5997 C CA . ALA A 1 390 ? -3.152 12.601 -11.643 1.00 11.55 400 ALA A CA 1
ATOM 5998 C C . ALA A 1 390 ? -2.157 13.569 -12.285 1.00 11.18 400 ALA A C 1
ATOM 5999 O O . ALA A 1 390 ? -1.826 14.607 -11.717 1.00 12.29 400 ALA A O 1
ATOM 6006 N N . VAL A 1 391 ? -1.777 13.254 -13.516 1.00 11.91 401 VAL A N 1
ATOM 6007 C CA . VAL A 1 391 ? -0.953 14.115 -14.358 1.00 12.14 401 VAL A CA 1
ATOM 6008 C C . VAL A 1 391 ? -1.557 14.164 -15.752 1.00 12.15 401 VAL A C 1
ATOM 6009 O O . VAL A 1 391 ? -2.350 13.316 -16.148 1.00 12.73 401 VAL A O 1
ATOM 6022 N N . TYR A 1 392 ? -1.110 15.145 -16.526 1.00 12.63 402 TYR A N 1
ATOM 6023 C CA . TYR A 1 392 ? -1.364 15.151 -17.965 1.00 12.68 402 TYR A CA 1
ATOM 6024 C C . TYR A 1 392 ? -0.285 15.988 -18.627 1.00 13.27 402 TYR A C 1
ATOM 6025 O O . TYR A 1 392 ? -0.125 17.146 -18.297 1.00 13.95 402 TYR A O 1
ATOM 6043 N N . ALA A 1 393 ? 0.467 15.407 -19.558 1.00 13.36 403 ALA A N 1
ATOM 6044 C CA . ALA A 1 393 ? 1.529 16.116 -20.267 1.00 13.58 403 ALA A CA 1
ATOM 6045 C C . ALA A 1 393 ? 0.951 16.853 -21.466 1.00 14.34 403 ALA A C 1
ATOM 6046 O O . ALA A 1 393 ? 0.101 16.313 -22.185 1.00 15.85 403 ALA A O 1
ATOM 6053 N N . ARG A 1 394 ? 1.417 18.078 -21.691 1.00 14.60 404 ARG A N 1
ATOM 6054 C CA . ARG A 1 394 ? 1.139 18.828 -22.909 1.00 15.32 404 ARG A CA 1
ATOM 6055 C C . ARG A 1 394 ? 2.463 18.963 -23.659 1.00 16.31 404 ARG A C 1
ATOM 6056 O O . ARG A 1 394 ? 3.157 19.968 -23.561 1.00 18.83 404 ARG A O 1
ATOM 6077 N N . GLY A 1 395 ? 2.823 17.923 -24.385 1.00 17.37 405 GLY A N 1
ATOM 6078 C CA . GLY A 1 395 ? 4.160 17.843 -24.980 1.00 17.53 405 GLY A CA 1
ATOM 6079 C C . GLY A 1 395 ? 5.235 17.682 -23.910 1.00 18.66 405 GLY A C 1
ATOM 6080 O O . GLY A 1 395 ? 4.965 17.521 -22.718 1.00 23.35 405 GLY A O 1
ATOM 6084 N N . LYS A 1 396 ? 6.488 17.738 -24.352 1.00 19.47 406 LYS A N 1
ATOM 6085 C CA . LYS A 1 396 ? 7.598 17.443 -23.460 1.00 19.78 406 LYS A CA 1
ATOM 6086 C C . LYS A 1 396 ? 7.880 18.561 -22.480 1.00 19.47 406 LYS A C 1
ATOM 6087 O O . LYS A 1 396 ? 8.574 18.331 -21.487 1.00 24.11 406 LYS A O 1
ATOM 6106 N N . ASN A 1 397 ? 7.423 19.777 -22.743 1.00 17.56 407 ASN A N 1
ATOM 6107 C CA . ASN A 1 397 ? 7.848 20.903 -21.938 1.00 17.76 407 ASN A CA 1
ATOM 6108 C C . ASN A 1 397 ? 6.885 21.292 -20.841 1.00 16.52 407 ASN A C 1
ATOM 6109 O O . ASN A 1 397 ? 7.275 22.091 -19.976 1.00 17.07 407 ASN A O 1
ATOM 6120 N N . ILE A 1 398 ? 5.637 20.796 -20.864 1.00 15.07 408 ILE A N 1
ATOM 6121 C CA . ILE A 1 398 ? 4.626 21.212 -19.906 1.00 14.30 408 ILE A CA 1
ATOM 6122 C C . ILE A 1 398 ? 4.011 19.979 -19.276 1.00 14.84 408 ILE A C 1
ATOM 6123 O O . ILE A 1 398 ? 3.591 19.060 -19.986 1.00 14.94 408 ILE A O 1
ATOM 6139 N N . MET A 1 399 ? 3.932 19.978 -17.942 1.00 14.58 409 MET A N 1
ATOM 6140 C CA . MET A 1 399 ? 3.302 18.889 -17.213 1.00 13.85 409 MET A CA 1
ATOM 6141 C C . MET A 1 399 ? 2.236 19.458 -16.302 1.00 13.84 409 MET A C 1
ATOM 6142 O O . MET A 1 399 ? 2.541 20.265 -15.419 1.00 15.03 409 MET A O 1
ATOM 6156 N N . GLY A 1 400 ? 0.995 19.009 -16.484 1.00 13.29 410 GLY A N 1
ATOM 6157 C CA . GLY A 1 400 ? -0.052 19.291 -15.541 1.00 12.94 410 GLY A CA 1
ATOM 6158 C C . GLY A 1 400 ? -0.081 18.246 -14.454 1.00 13.29 410 GLY A C 1
ATOM 6159 O O . GLY A 1 400 ? 0.009 17.060 -14.717 1.00 14.55 410 GLY A O 1
ATOM 6163 N N A CYS A 1 401 ? -0.194 18.723 -13.212 0.49 12.83 411 CYS A N 1
ATOM 6164 N N B CYS A 1 401 ? -0.193 18.700 -13.223 0.51 13.39 411 CYS A N 1
ATOM 6165 C CA A CYS A 1 401 ? -0.252 17.908 -12.001 0.49 12.05 411 CYS A CA 1
ATOM 6166 C CA B CYS A 1 401 ? -0.332 17.767 -12.115 0.51 13.20 411 CYS A CA 1
ATOM 6167 C C A CYS A 1 401 ? -1.528 18.300 -11.272 0.49 12.57 411 CYS A C 1
ATOM 6168 C C B CYS A 1 401 ? -1.478 18.250 -11.244 0.51 12.72 411 CYS A C 1
ATOM 6169 O O A CYS A 1 401 ? -1.782 19.490 -11.101 0.49 13.17 411 CYS A O 1
ATOM 6170 O O B CYS A 1 401 ? -1.615 19.447 -10.991 0.51 12.73 411 CYS A O 1
ATOM 6185 N N . THR A 1 402 ? -2.340 17.318 -10.883 1.00 12.03 412 THR A N 1
ATOM 6186 C CA . THR A 1 402 ? -3.614 17.635 -10.275 1.00 12.23 412 THR A CA 1
ATOM 6187 C C . THR A 1 402 ? -3.891 16.787 -9.042 1.00 12.10 412 THR A C 1
ATOM 6188 O O . THR A 1 402 ? -3.427 15.656 -8.912 1.00 12.28 412 THR A O 1
ATOM 6200 N N . ALA A 1 403 ? -4.668 17.375 -8.137 1.00 12.44 413 ALA A N 1
ATOM 6201 C CA . ALA A 1 403 ? -5.080 16.744 -6.890 1.00 12.98 413 ALA A CA 1
ATOM 6202 C C . ALA A 1 403 ? -6.535 17.073 -6.605 1.00 12.93 413 ALA A C 1
ATOM 6203 O O . ALA A 1 403 ? -6.983 18.183 -6.878 1.00 13.82 413 ALA A O 1
ATOM 6210 N N . THR A 1 404 ? -7.248 16.107 -6.040 1.00 13.39 414 THR A N 1
ATOM 6211 C CA . THR A 1 404 ? -8.540 16.372 -5.424 1.00 13.68 414 THR A CA 1
ATOM 6212 C C . THR A 1 404 ? -8.545 15.843 -3.996 1.00 14.18 414 THR A C 1
ATOM 6213 O O . THR A 1 404 ? -7.940 14.811 -3.696 1.00 14.75 414 THR A O 1
ATOM 6224 N N . ASP A 1 405 ? -9.243 16.557 -3.109 1.00 14.72 415 ASP A N 1
ATOM 6225 C CA . ASP A 1 405 ? -9.541 16.058 -1.769 1.00 16.04 415 ASP A CA 1
ATOM 6226 C C . ASP A 1 405 ? -10.944 15.488 -1.662 1.00 17.61 415 ASP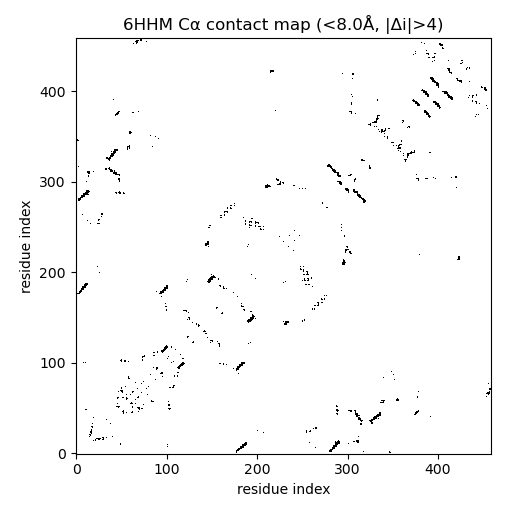 A C 1
ATOM 6227 O O . ASP A 1 405 ? -11.378 15.166 -0.549 1.00 18.81 415 ASP A O 1
ATOM 6236 N N . GLY A 1 406 ? -11.674 15.384 -2.778 1.00 16.92 416 GLY A N 1
ATOM 6237 C CA . GLY A 1 406 ? -13.066 14.993 -2.759 1.00 17.68 416 GLY A CA 1
ATOM 6238 C C . GLY A 1 406 ? -14.028 16.157 -2.836 1.00 18.74 416 GLY A C 1
ATOM 6239 O O . GLY A 1 406 ? -15.237 15.926 -2.977 1.00 21.94 416 GLY A O 1
ATOM 6243 N N . GLU A 1 407 ? -13.564 17.362 -2.715 1.00 17.63 417 GLU A N 1
ATOM 6244 C CA . GLU A 1 407 ? -14.402 18.551 -2.803 1.00 19.38 417 GLU A CA 1
ATOM 6245 C C . GLU A 1 407 ? -13.830 19.591 -3.747 1.00 18.41 417 GLU A C 1
ATOM 6246 O O . GLU A 1 407 ? -14.570 20.221 -4.484 1.00 20.02 417 GLU A O 1
ATOM 6258 N N . TRP A 1 408 ? -12.525 19.777 -3.741 1.00 15.83 418 TRP A N 1
ATOM 6259 C CA . TRP A 1 408 ? -11.829 20.745 -4.580 1.00 15.06 418 TRP A CA 1
ATOM 6260 C C . TRP A 1 408 ? -10.808 20.029 -5.444 1.00 16.09 418 TRP A C 1
ATOM 6261 O O . TRP A 1 408 ? -10.236 19.033 -5.022 1.00 16.59 418 TRP A O 1
ATOM 6282 N N . ARG A 1 409 ? -10.587 20.562 -6.644 1.00 14.00 419 ARG A N 1
ATOM 6283 C CA . ARG A 1 409 ? -9.524 20.111 -7.527 1.00 12.80 419 ARG A CA 1
ATOM 6284 C C . ARG A 1 409 ? -8.561 21.261 -7.726 1.00 13.53 419 ARG A C 1
ATOM 6285 O O . ARG A 1 409 ? -8.961 22.367 -8.058 1.00 14.56 419 ARG A O 1
ATOM 6306 N N . TYR A 1 410 ? -7.287 20.969 -7.582 1.00 13.07 420 TYR A N 1
ATOM 6307 C CA . TYR A 1 410 ? -6.227 21.953 -7.752 1.00 12.82 420 TYR A CA 1
ATOM 6308 C C . TYR A 1 410 ? -5.207 21.387 -8.733 1.00 13.13 420 TYR A C 1
ATOM 6309 O O . TYR A 1 410 ? -4.768 20.243 -8.587 1.00 13.18 420 TYR A O 1
ATOM 6327 N N . THR A 1 411 ? -4.864 22.184 -9.742 1.00 12.67 421 THR A N 1
ATOM 6328 C CA . THR A 1 411 ? -4.007 21.734 -10.827 1.00 12.91 421 THR A CA 1
ATOM 6329 C C . THR A 1 411 ? -2.936 22.773 -11.099 1.00 13.03 421 THR A C 1
ATOM 6330 O O . THR A 1 411 ? -3.238 23.949 -11.253 1.00 14.58 421 THR A O 1
ATOM 6341 N N . GLU A 1 412 ? -1.683 22.345 -11.176 1.00 12.79 422 GLU A N 1
ATOM 6342 C CA . GLU A 1 412 ? -0.584 23.206 -11.610 1.00 13.35 422 GLU A CA 1
ATOM 6343 C C . GLU A 1 412 ? -0.084 22.726 -12.955 1.00 13.98 422 GLU A C 1
ATOM 6344 O O . GLU A 1 412 ? 0.173 21.542 -13.120 1.00 14.64 422 GLU A O 1
ATOM 6356 N N . TRP A 1 413 ? 0.096 23.666 -13.879 1.00 14.39 423 TRP A N 1
ATOM 6357 C CA . TRP A 1 413 ? 0.713 23.405 -15.174 1.00 14.50 423 TRP A CA 1
ATOM 6358 C C . TRP A 1 413 ? 2.116 23.956 -15.040 1.00 15.37 423 TRP A C 1
ATOM 6359 O O . TRP A 1 413 ? 2.294 25.170 -14.874 1.00 16.64 423 TRP A O 1
ATOM 6380 N N . ARG A 1 414 ? 3.074 23.038 -15.009 1.00 14.46 424 ARG A N 1
ATOM 6381 C CA . ARG A 1 414 ? 4.458 23.340 -14.704 1.00 14.56 424 ARG A CA 1
ATOM 6382 C C . ARG A 1 414 ? 5.349 23.191 -15.920 1.00 16.01 424 ARG A C 1
ATOM 6383 O O . ARG A 1 414 ? 5.106 22.366 -16.805 1.00 16.14 424 ARG A O 1
ATOM 6404 N N . ASP A 1 415 ? 6.404 23.985 -15.938 1.00 16.14 425 ASP A N 1
ATOM 6405 C CA . ASP A 1 415 ? 7.550 23.684 -16.781 1.00 17.45 425 ASP A CA 1
ATOM 6406 C C . ASP A 1 415 ? 8.062 22.317 -16.353 1.00 16.06 425 ASP A C 1
ATOM 6407 O O . ASP A 1 415 ? 8.448 22.116 -15.186 1.00 17.75 425 ASP A O 1
ATOM 6416 N N . ALA A 1 416 ? 8.066 21.365 -17.274 1.00 16.56 426 ALA A N 1
ATOM 6417 C CA . ALA A 1 416 ? 8.339 19.994 -16.898 1.00 17.15 426 ALA A CA 1
ATOM 6418 C C . ALA A 1 416 ? 9.779 19.774 -16.527 1.00 18.30 426 ALA A C 1
ATOM 6419 O O . ALA A 1 416 ? 10.093 18.720 -15.971 1.00 20.13 426 ALA A O 1
ATOM 6426 N N . LYS A 1 417 ? 10.647 20.720 -16.850 1.00 17.84 427 LYS A N 1
ATOM 6427 C CA . LYS A 1 417 ? 12.051 20.622 -16.489 1.00 20.26 427 LYS A CA 1
ATOM 6428 C C . LYS A 1 417 ? 12.313 21.308 -15.160 1.00 20.22 427 LYS A C 1
ATOM 6429 O O . LYS A 1 417 ? 12.948 20.730 -14.277 1.00 23.33 427 LYS A O 1
ATOM 6448 N N . THR A 1 418 ? 11.899 22.560 -15.032 1.00 20.49 428 THR A N 1
ATOM 6449 C CA . THR A 1 418 ? 12.325 23.385 -13.914 1.00 20.22 428 THR A CA 1
ATOM 6450 C C . THR A 1 418 ? 11.371 23.291 -12.733 1.00 18.38 428 THR A C 1
ATOM 6451 O O . THR A 1 418 ? 11.716 23.723 -11.633 1.00 20.30 428 THR A O 1
ATOM 6462 N N . GLN A 1 419 ? 10.147 22.810 -12.962 1.00 18.90 429 GLN A N 1
ATOM 6463 C CA . GLN A 1 419 ? 9.078 22.772 -11.986 1.00 17.62 429 GLN A CA 1
ATOM 6464 C C . GLN A 1 419 ? 8.450 24.139 -11.746 1.00 19.70 429 GLN A C 1
ATOM 6465 O O . GLN A 1 419 ? 7.570 24.214 -10.873 1.00 20.03 429 GLN A O 1
ATOM 6479 N N . ASP A 1 420 ? 8.801 25.189 -12.504 1.00 18.79 430 ASP A N 1
ATOM 6480 C CA . ASP A 1 420 ? 8.145 26.487 -12.346 1.00 19.94 430 ASP A CA 1
ATOM 6481 C C . ASP A 1 420 ? 6.662 26.348 -12.704 1.00 18.16 430 ASP A C 1
ATOM 6482 O O . ASP A 1 420 ? 6.301 25.652 -13.663 1.00 19.19 430 ASP A O 1
ATOM 6491 N N . ILE A 1 421 ? 5.799 27.081 -12.008 1.00 18.72 431 ILE A N 1
ATOM 6492 C CA . ILE A 1 421 ? 4.380 27.139 -12.369 1.00 17.64 431 ILE A CA 1
ATOM 6493 C C . ILE A 1 421 ? 4.198 28.054 -13.573 1.00 18.29 431 ILE A C 1
ATOM 6494 O O . ILE A 1 421 ? 4.590 29.227 -13.552 1.00 19.83 431 ILE A O 1
ATOM 6510 N N . LEU A 1 422 ? 3.544 27.526 -14.605 1.00 16.49 432 LEU A N 1
ATOM 6511 C CA . LEU A 1 422 ? 3.110 28.318 -15.758 1.00 16.87 432 LEU A CA 1
ATOM 6512 C C . LEU A 1 422 ? 1.667 28.789 -15.609 1.00 17.09 432 LEU A C 1
ATOM 6513 O O . LEU A 1 422 ? 1.315 29.869 -16.095 1.00 20.43 432 LEU A O 1
ATOM 6529 N N . GLY A 1 423 ? 0.835 28.010 -14.928 1.00 16.64 433 GLY A N 1
ATOM 6530 C CA . GLY A 1 423 ? -0.510 28.433 -14.564 1.00 16.57 433 GLY A CA 1
ATOM 6531 C C . GLY A 1 423 ? -1.049 27.492 -13.521 1.00 15.87 433 GLY A C 1
ATOM 6532 O O . GLY A 1 423 ? -0.612 26.354 -13.419 1.00 17.69 433 GLY A O 1
ATOM 6536 N N . ALA A 1 424 ? -2.023 27.967 -12.762 1.00 16.38 434 ALA A N 1
ATOM 6537 C CA . ALA A 1 424 ? -2.648 27.168 -11.725 1.00 15.97 434 ALA A CA 1
ATOM 6538 C C . ALA A 1 424 ? -4.158 27.312 -11.815 1.00 14.45 434 ALA A C 1
ATOM 6539 O O . ALA A 1 424 ? -4.665 28.345 -12.247 1.00 14.63 434 ALA A O 1
ATOM 6546 N N . GLU A 1 425 ? -4.846 26.256 -11.385 1.00 14.40 435 GLU A N 1
ATOM 6547 C CA . GLU A 1 425 ? -6.301 26.212 -11.457 1.00 14.08 435 GLU A CA 1
ATOM 6548 C C . GLU A 1 425 ? -6.845 25.628 -10.162 1.00 13.18 435 GLU A C 1
ATOM 6549 O O . GLU A 1 425 ? -6.303 24.669 -9.619 1.00 14.26 435 GLU A O 1
ATOM 6561 N N . LEU A 1 426 ? -7.922 26.221 -9.681 1.00 13.82 436 LEU A N 1
ATOM 6562 C CA . LEU A 1 426 ? -8.659 25.733 -8.520 1.00 13.66 436 LEU A CA 1
ATOM 6563 C C . LEU A 1 426 ? -10.137 25.686 -8.860 1.00 13.84 436 LEU A C 1
ATOM 6564 O O . LEU A 1 426 ? -10.719 26.724 -9.184 1.00 14.57 436 LEU A O 1
ATOM 6580 N N . TYR A 1 427 ? -10.712 24.487 -8.814 1.00 13.31 437 TYR A N 1
ATOM 6581 C CA . TYR A 1 427 ? -12.092 24.263 -9.194 1.00 13.87 437 TYR A CA 1
ATOM 6582 C C . TYR A 1 427 ? -12.846 23.610 -8.046 1.00 14.83 437 TYR A C 1
ATOM 6583 O O . TYR A 1 427 ? -12.407 22.603 -7.482 1.00 14.84 437 TYR A O 1
ATOM 6601 N N . GLU A 1 428 ? -14.002 24.175 -7.716 1.00 15.55 438 GLU A N 1
ATOM 6602 C CA . GLU A 1 428 ? -14.880 23.606 -6.704 1.00 15.65 438 GLU A CA 1
ATOM 6603 C C . GLU A 1 428 ? -15.748 22.512 -7.316 1.00 15.42 438 GLU A C 1
ATOM 6604 O O . GLU A 1 428 ? -16.333 22.706 -8.383 1.00 17.45 438 GLU A O 1
ATOM 6616 N N . HIS A 1 429 ? -15.827 21.361 -6.647 1.00 15.32 439 HIS A N 1
ATOM 6617 C CA . HIS A 1 429 ? -16.583 20.186 -7.123 1.00 15.64 439 HIS A CA 1
ATOM 6618 C C . HIS A 1 429 ? -17.335 19.546 -5.955 1.00 17.80 439 HIS A C 1
ATOM 6619 O O . HIS A 1 429 ? -17.177 18.377 -5.636 1.00 21.76 439 HIS A O 1
ATOM 6633 N N . LYS A 1 430 ? -18.140 20.350 -5.280 1.00 17.89 440 LYS A N 1
ATOM 6634 C CA . LYS A 1 430 ? -18.924 19.871 -4.143 1.00 19.29 440 LYS A CA 1
ATOM 6635 C C . LYS A 1 430 ? -20.156 19.101 -4.596 1.00 20.34 440 LYS A C 1
ATOM 6636 O O . LYS A 1 430 ? -20.516 18.088 -3.983 1.00 23.02 440 LYS A O 1
ATOM 6655 N N . ASN A 1 431 ? -20.832 19.571 -5.659 1.00 21.05 441 ASN A N 1
ATOM 6656 C CA . ASN A 1 431 ? -22.075 18.929 -6.101 1.00 20.63 441 ASN A CA 1
ATOM 6657 C C . ASN A 1 431 ? -22.170 18.864 -7.632 1.00 20.95 441 ASN A C 1
ATOM 6658 O O . ASN A 1 431 ? -23.260 18.680 -8.171 1.00 23.01 441 ASN A O 1
ATOM 6669 N N . SER A 1 432 ? -21.055 18.993 -8.355 1.00 18.15 442 SER A N 1
ATOM 6670 C CA . SER A 1 432 ? -21.049 18.870 -9.808 1.00 16.84 442 SER A CA 1
ATOM 6671 C C . SER A 1 432 ? -19.669 18.429 -10.230 1.00 15.73 442 SER A C 1
ATOM 6672 O O . SER A 1 432 ? -18.666 18.863 -9.661 1.00 16.33 442 SER A O 1
ATOM 6680 N N . LEU A 1 433 ? -19.629 17.618 -11.284 1.00 15.00 443 LEU A N 1
ATOM 6681 C CA . LEU A 1 433 ? -18.392 17.277 -11.958 1.00 14.04 443 LEU A CA 1
ATOM 6682 C C . LEU A 1 433 ? -17.849 18.411 -12.813 1.00 13.79 443 LEU A C 1
ATOM 6683 O O . LEU A 1 433 ? -16.720 18.293 -13.312 1.00 14.15 443 LEU A O 1
ATOM 6699 N N . LEU A 1 434 ? -18.611 19.482 -13.013 1.00 13.74 444 LEU A N 1
ATOM 6700 C CA . LEU A 1 434 ? -18.221 20.610 -13.847 1.00 13.75 444 LEU A CA 1
ATOM 6701 C C . LEU A 1 434 ? -18.009 21.830 -12.976 1.00 13.45 444 LEU A C 1
ATOM 6702 O O . LEU A 1 434 ? -18.682 22.008 -11.959 1.00 15.06 444 LEU A O 1
ATOM 6718 N N . SER A 1 435 ? -17.064 22.664 -13.377 1.00 13.24 445 SER A N 1
ATOM 6719 C CA . SER A 1 435 ? -16.902 23.993 -12.819 1.00 14.32 445 SER A CA 1
ATOM 6720 C C . SER A 1 435 ? -16.543 24.955 -13.933 1.00 13.73 445 SER A C 1
ATOM 6721 O O . SER A 1 435 ? -15.693 24.655 -14.779 1.00 14.36 445 SER A O 1
ATOM 6729 N N . PHE A 1 436 ? -17.198 26.112 -13.940 1.00 14.73 446 PHE A N 1
ATOM 6730 C CA . PHE A 1 436 ? -16.990 27.119 -14.964 1.00 14.96 446 PHE A CA 1
ATOM 6731 C C . PHE A 1 436 ? -16.205 28.319 -14.439 1.00 15.61 446 PHE A C 1
ATOM 6732 O O . PHE A 1 436 ? -16.173 29.348 -15.101 1.00 16.32 446 PHE A O 1
ATOM 6749 N N . LYS A 1 437 ? -15.509 28.184 -13.303 1.00 15.33 447 LYS A N 1
ATOM 6750 C CA . LYS A 1 437 ? -14.743 29.310 -12.781 1.00 16.22 447 LYS A CA 1
ATOM 6751 C C . LYS A 1 437 ? -13.465 28.834 -12.115 1.00 14.70 447 LYS A C 1
ATOM 6752 O O . LYS A 1 437 ? -13.516 28.159 -11.080 1.00 15.07 447 LYS A O 1
ATOM 6771 N N . ASN A 1 438 ? -12.323 29.221 -12.675 1.00 14.81 448 ASN A N 1
ATOM 6772 C CA . ASN A 1 438 ? -11.033 28.988 -12.018 1.00 14.92 448 ASN A CA 1
ATOM 6773 C C . ASN A 1 438 ? -10.872 29.984 -10.884 1.00 15.80 448 ASN A C 1
ATOM 6774 O O . ASN A 1 438 ? -10.866 31.189 -11.120 1.00 17.45 448 ASN A O 1
ATOM 6785 N N . LEU A 1 439 ? -10.819 29.481 -9.660 1.00 14.81 449 LEU A N 1
ATOM 6786 C CA . LEU A 1 439 ? -10.713 30.322 -8.469 1.00 14.85 449 LEU A CA 1
ATOM 6787 C C . LEU A 1 439 ? -9.270 30.568 -8.021 1.00 16.86 449 LEU A C 1
ATOM 6788 O O . LEU A 1 439 ? -9.053 31.218 -6.978 1.00 16.51 449 LEU A O 1
ATOM 6804 N N . SER A 1 440 ? -8.287 30.083 -8.764 1.00 15.08 450 SER A N 1
ATOM 6805 C CA . SER A 1 440 ? -6.901 30.282 -8.344 1.00 15.66 450 SER A CA 1
ATOM 6806 C C . SER A 1 440 ? -6.591 31.769 -8.281 1.00 16.62 450 SER A C 1
ATOM 6807 O O . SER A 1 440 ? -6.918 32.529 -9.198 1.00 17.28 450 SER A O 1
ATOM 6815 N N . GLY A 1 441 ? -5.963 32.175 -7.188 1.00 16.39 451 GLY A N 1
ATOM 6816 C CA . GLY A 1 441 ? -5.625 33.558 -6.987 1.00 17.58 451 GLY A CA 1
ATOM 6817 C C . GLY A 1 441 ? -6.745 34.399 -6.430 1.00 19.00 451 GLY A C 1
ATOM 6818 O O . GLY A 1 441 ? -6.503 35.544 -6.038 1.00 19.91 451 GLY A O 1
ATOM 6822 N N . ASN A 1 442 ? -7.965 33.879 -6.373 1.00 18.40 452 ASN A N 1
ATOM 6823 C CA . ASN A 1 442 ? -9.086 34.649 -5.840 1.00 18.10 452 ASN A CA 1
ATOM 6824 C C . ASN A 1 442 ? -8.924 34.797 -4.338 1.00 17.90 452 ASN A C 1
ATOM 6825 O O . ASN A 1 442 ? -8.704 33.809 -3.625 1.00 19.40 452 ASN A O 1
ATOM 6836 N N . THR A 1 443 ? -9.030 36.027 -3.863 1.00 21.18 453 THR A N 1
ATOM 6837 C CA . THR A 1 443 ? -8.699 36.290 -2.471 1.00 24.74 453 THR A CA 1
ATOM 6838 C C . THR A 1 443 ? -9.638 35.605 -1.486 1.00 26.03 453 THR A C 1
ATOM 6839 O O . THR A 1 443 ? -9.267 35.435 -0.322 1.00 28.72 453 THR A O 1
ATOM 6850 N N . LYS A 1 444 ? -10.829 35.212 -1.905 1.00 22.66 454 LYS A N 1
ATOM 6851 C CA . LYS A 1 444 ? -11.761 34.516 -1.032 1.00 21.32 454 LYS A CA 1
ATOM 6852 C C . LYS A 1 444 ? -11.407 33.057 -0.839 1.00 21.03 454 LYS A C 1
ATOM 6853 O O . LYS A 1 444 ? -11.989 32.398 0.038 1.00 21.70 454 LYS A O 1
ATOM 6872 N N . TYR A 1 445 ? -10.463 32.521 -1.633 1.00 19.01 455 TYR A N 1
ATOM 6873 C CA . TYR A 1 445 ? -10.182 31.094 -1.620 1.00 18.68 455 TYR A CA 1
ATOM 6874 C C . TYR A 1 445 ? -8.726 30.799 -1.266 1.00 19.09 455 TYR A C 1
ATOM 6875 O O . TYR A 1 445 ? -8.227 29.704 -1.546 1.00 19.20 455 TYR A O 1
ATOM 6893 N N . LYS A 1 446 ? -8.057 31.728 -0.576 1.00 18.61 456 LYS A N 1
ATOM 6894 C CA . LYS A 1 446 ? -6.633 31.560 -0.283 1.00 18.75 456 LYS A CA 1
ATOM 6895 C C . LYS A 1 446 ? -6.397 30.326 0.576 1.00 19.14 456 LYS A C 1
ATOM 6896 O O . LYS A 1 446 ? -5.418 29.593 0.376 1.00 19.76 456 LYS A O 1
ATOM 6915 N N A LYS A 1 447 ? -7.281 30.074 1.539 0.62 20.70 457 LYS A N 1
ATOM 6916 N N B LYS A 1 447 ? -7.275 30.083 1.549 0.38 20.70 457 LYS A N 1
ATOM 6917 C CA A LYS A 1 447 ? -7.078 28.939 2.431 0.62 20.06 457 LYS A CA 1
ATOM 6918 C CA B LYS A 1 447 ? -7.085 28.941 2.436 0.38 20.06 457 LYS A CA 1
ATOM 6919 C C A LYS A 1 447 ? -7.258 27.620 1.697 0.62 20.04 457 LYS A C 1
ATOM 6920 C C B LYS A 1 447 ? -7.247 27.631 1.681 0.38 20.04 457 LYS A C 1
ATOM 6921 O O A LYS A 1 447 ? -6.443 26.699 1.855 0.62 19.97 457 LYS A O 1
ATOM 6922 O O B LYS A 1 447 ? -6.390 26.741 1.778 0.38 19.98 457 LYS A O 1
ATOM 6959 N N . GLU A 1 448 ? -8.295 27.529 0.849 1.00 19.37 458 GLU A N 1
ATOM 6960 C CA . GLU A 1 448 ? -8.508 26.308 0.072 1.00 20.49 458 GLU A CA 1
ATOM 6961 C C . GLU A 1 448 ? -7.333 26.087 -0.863 1.00 18.26 458 GLU A C 1
ATOM 6962 O O . GLU A 1 448 ? -6.824 24.959 -0.993 1.00 18.32 458 GLU A O 1
ATOM 6974 N N . GLU A 1 449 ? -6.861 27.175 -1.491 1.00 17.27 459 GLU A N 1
ATOM 6975 C CA . GLU A 1 449 ? -5.780 27.013 -2.450 1.00 16.61 459 GLU A CA 1
ATOM 6976 C C . GLU A 1 449 ? -4.521 26.541 -1.746 1.00 16.52 459 GLU A C 1
ATOM 6977 O O . GLU A 1 449 ? -3.830 25.630 -2.233 1.00 16.89 459 GLU A O 1
ATOM 6989 N N . ALA A 1 450 ? -4.258 27.087 -0.544 1.00 17.12 460 ALA A N 1
ATOM 6990 C CA . ALA A 1 450 ? -3.039 26.710 0.155 1.00 17.51 460 ALA A CA 1
ATOM 6991 C C . ALA A 1 450 ? -3.113 25.273 0.608 1.00 17.80 460 ALA A C 1
ATOM 6992 O O . ALA A 1 450 ? -2.138 24.515 0.458 1.00 17.76 460 ALA A O 1
ATOM 6999 N N . ARG A 1 451 ? -4.305 24.843 1.047 1.00 18.34 461 ARG A N 1
ATOM 7000 C CA . ARG A 1 451 ? -4.420 23.477 1.515 1.00 20.06 461 ARG A CA 1
ATOM 7001 C C . ARG A 1 451 ? -4.246 22.527 0.340 1.00 19.02 461 ARG A C 1
ATOM 7002 O O . ARG A 1 451 ? -3.505 21.539 0.431 1.00 19.08 461 ARG A O 1
ATOM 7023 N N . MET A 1 452 ? -4.906 22.831 -0.793 1.00 17.14 462 MET A N 1
ATOM 7024 C CA . MET A 1 452 ? -4.815 21.923 -1.932 1.00 16.23 462 MET A CA 1
ATOM 7025 C C . MET A 1 452 ? -3.405 21.920 -2.501 1.00 15.91 462 MET A C 1
ATOM 7026 O O . MET A 1 452 ? -2.914 20.861 -2.912 1.00 16.47 462 MET A O 1
ATOM 7040 N N . LYS A 1 453 ? -2.742 23.093 -2.507 1.00 16.45 463 LYS A N 1
ATOM 7041 C CA . LYS A 1 453 ? -1.388 23.143 -3.025 1.00 16.01 463 LYS A CA 1
ATOM 7042 C C . LYS A 1 453 ? -0.465 22.301 -2.161 1.00 16.59 463 LYS A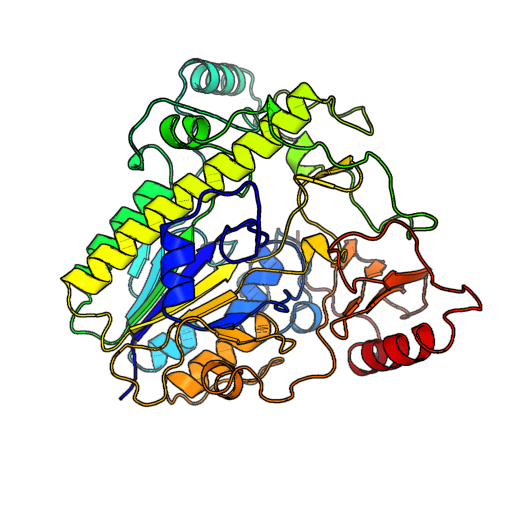 C 1
ATOM 7043 O O . LYS A 1 453 ? 0.407 21.587 -2.679 1.00 16.73 463 LYS A O 1
ATOM 7062 N N . GLY A 1 454 ? -0.698 22.297 -0.839 1.00 17.34 464 GLY A N 1
ATOM 7063 C CA . GLY A 1 454 ? 0.150 21.486 0.004 1.00 18.06 464 GLY A CA 1
ATOM 7064 C C . GLY A 1 454 ? -0.021 20.023 -0.302 1.00 18.22 464 GLY A C 1
ATOM 7065 O O . GLY A 1 454 ? 0.959 19.282 -0.401 1.00 19.07 464 GLY A O 1
ATOM 7069 N N . LEU A 1 455 ? -1.277 19.600 -0.516 1.00 17.61 465 LEU A N 1
ATOM 7070 C CA . LEU A 1 455 ? -1.517 18.205 -0.874 1.00 18.02 465 LEU A CA 1
ATOM 7071 C C . LEU A 1 455 ? -0.841 17.881 -2.198 1.00 17.97 465 LEU A C 1
ATOM 7072 O O . LEU A 1 455 ? -0.208 16.824 -2.355 1.00 18.75 465 LEU A O 1
ATOM 7088 N N . LEU A 1 456 ? -1.000 18.781 -3.181 1.00 16.89 466 LEU A N 1
ATOM 7089 C CA . LEU A 1 456 ? -0.402 18.531 -4.494 1.00 15.99 466 LEU A CA 1
ATOM 7090 C C . LEU A 1 456 ? 1.108 18.424 -4.371 1.00 15.86 466 LEU A C 1
ATOM 7091 O O . LEU A 1 456 ? 1.728 17.519 -4.940 1.00 17.57 466 LEU A O 1
ATOM 7107 N N . GLU A 1 457 ? 1.714 19.352 -3.616 1.00 17.15 467 GLU A N 1
ATOM 7108 C CA . GLU A 1 457 ? 3.169 19.416 -3.582 1.00 18.44 467 GLU A CA 1
ATOM 7109 C C . GLU A 1 457 ? 3.760 18.242 -2.816 1.00 19.40 467 GLU A C 1
ATOM 7110 O O . GLU A 1 457 ? 4.902 17.851 -3.103 1.00 20.42 467 GLU A O 1
ATOM 7122 N N . THR A 1 458 ? 2.987 17.619 -1.918 1.00 19.78 468 THR A N 1
ATOM 7123 C CA . THR A 1 458 ? 3.499 16.414 -1.280 1.00 19.77 468 THR A CA 1
ATOM 7124 C C . THR A 1 458 ? 3.680 15.311 -2.316 1.00 20.15 468 THR A C 1
ATOM 7125 O O . THR A 1 458 ? 4.678 14.580 -2.288 1.00 21.75 468 THR A O 1
ATOM 7136 N N . GLN A 1 459 ? 2.752 15.212 -3.283 1.00 18.17 469 GLN A N 1
ATOM 7137 C CA . GLN A 1 459 ? 2.893 14.200 -4.313 1.00 18.51 469 GLN A CA 1
ATOM 7138 C C . GLN A 1 459 ? 3.878 14.636 -5.392 1.00 18.12 469 GLN A C 1
ATOM 7139 O O . GLN A 1 459 ? 4.554 13.796 -5.992 1.00 19.67 469 GLN A O 1
ATOM 7153 N N . PHE A 1 460 ? 3.930 15.935 -5.692 1.00 16.34 470 PHE A N 1
ATOM 7154 C CA . PHE A 1 460 ? 4.704 16.490 -6.797 1.00 15.51 470 PHE A CA 1
ATOM 7155 C C . PHE A 1 460 ? 5.661 17.558 -6.270 1.00 15.87 470 PHE A C 1
ATOM 7156 O O . PHE A 1 460 ? 5.427 18.766 -6.430 1.00 15.72 470 PHE A O 1
ATOM 7173 N N . PRO A 1 461 ? 6.759 17.150 -5.644 1.00 17.31 471 PRO A N 1
ATOM 7174 C CA . PRO A 1 461 ? 7.711 18.124 -5.107 1.00 17.01 471 PRO A CA 1
ATOM 7175 C C . PRO A 1 461 ? 8.323 18.961 -6.216 1.00 17.06 471 PRO A C 1
ATOM 7176 O O . PRO A 1 461 ? 8.355 18.583 -7.392 1.00 17.74 471 PRO A O 1
ATOM 7187 N N . ARG A 1 462 ? 8.809 20.138 -5.832 1.00 16.48 472 ARG A N 1
ATOM 7188 C CA . ARG A 1 462 ? 9.430 21.045 -6.771 1.00 16.85 472 ARG A CA 1
ATOM 7189 C C . ARG A 1 462 ? 10.944 20.981 -6.725 1.00 17.47 472 ARG A C 1
ATOM 7190 O O . ARG A 1 462 ? 11.590 21.605 -7.565 1.00 17.98 472 ARG A O 1
ATOM 7211 N N . ASN A 1 463 ? 11.516 20.232 -5.770 1.00 16.83 473 ASN A N 1
ATOM 7212 C CA . ASN A 1 463 ? 12.947 20.259 -5.463 1.00 17.39 473 ASN A CA 1
ATOM 7213 C C . ASN A 1 463 ? 13.603 18.894 -5.657 1.00 19.09 473 ASN A C 1
ATOM 7214 O O . ASN A 1 463 ? 14.622 18.597 -5.013 1.00 21.99 473 ASN A O 1
ATOM 7225 N N . GLN A 1 464 ? 13.056 18.069 -6.551 1.00 20.15 474 GLN A N 1
ATOM 7226 C CA . GLN A 1 464 ? 13.611 16.752 -6.867 1.00 21.08 474 GLN A CA 1
ATOM 7227 C C . GLN A 1 464 ? 13.898 16.580 -8.371 1.00 21.94 474 GLN A C 1
ATOM 7228 O O . GLN A 1 464 ? 14.050 15.452 -8.849 1.00 27.20 474 GLN A O 1
ATOM 7242 N N . GLY A 1 465 ? 14.003 17.679 -9.121 1.00 19.98 475 GLY A N 1
ATOM 7243 C CA . GLY A 1 465 ? 14.398 17.650 -10.509 1.00 19.66 475 GLY A CA 1
ATOM 7244 C C . GLY A 1 465 ? 13.228 17.558 -11.475 1.00 19.50 475 GLY A C 1
ATOM 7245 O O . GLY A 1 465 ? 12.053 17.624 -11.084 1.00 19.24 475 GLY A O 1
ATOM 7249 N N . PRO A 1 466 ? 13.536 17.361 -12.759 1.00 19.16 476 PRO A N 1
ATOM 7250 C CA . PRO A 1 466 ? 12.491 17.284 -13.802 1.00 19.51 476 PRO A CA 1
ATOM 7251 C C . PRO A 1 466 ? 11.625 16.040 -13.697 1.00 18.39 476 PRO A C 1
ATOM 7252 O O . PRO A 1 466 ? 12.034 15.012 -13.162 1.00 19.08 476 PRO A O 1
ATOM 7263 N N . PHE A 1 467 ? 10.431 16.121 -14.304 1.00 16.28 477 PHE A N 1
ATOM 7264 C CA . PHE A 1 467 ? 9.624 14.921 -14.534 1.00 15.82 477 PHE A CA 1
ATOM 7265 C C . PHE A 1 467 ? 10.398 13.977 -15.440 1.00 16.10 477 PHE A C 1
ATOM 7266 O O . PHE A 1 467 ? 11.100 14.404 -16.366 1.00 16.78 477 PHE A O 1
ATOM 7283 N N . LEU A 1 468 ? 10.247 12.683 -15.200 1.00 16.35 478 LEU A N 1
ATOM 7284 C CA . LEU A 1 468 ? 10.784 11.694 -16.124 1.00 16.59 478 LEU A CA 1
ATOM 7285 C C . LEU A 1 468 ? 10.063 11.775 -17.463 1.00 15.76 478 LEU A C 1
ATOM 7286 O O . LEU A 1 468 ? 8.849 12.001 -17.528 1.00 16.84 478 LEU A O 1
ATOM 7302 N N . GLN A 1 469 ? 10.805 11.559 -18.544 1.00 15.60 479 GLN A N 1
ATOM 7303 C CA . GLN A 1 469 ? 10.244 11.575 -19.891 1.00 15.56 479 GLN A CA 1
ATOM 7304 C C . GLN A 1 469 ? 10.726 10.337 -20.637 1.00 14.91 479 GLN A C 1
ATOM 7305 O O . GLN A 1 469 ? 11.885 10.279 -21.051 1.00 16.84 479 GLN A O 1
ATOM 7319 N N . HIS A 1 470 ? 9.863 9.354 -20.834 1.00 16.82 480 HIS A N 1
ATOM 7320 C CA . HIS A 1 470 ? 10.231 8.120 -21.519 1.00 16.42 480 HIS A CA 1
ATOM 7321 C C . HIS A 1 470 ? 9.298 7.760 -22.678 1.00 16.36 480 HIS A C 1
ATOM 7322 O O . HIS A 1 470 ? 9.417 6.651 -23.240 1.00 18.65 480 HIS A O 1
ATOM 7336 N N . ASP A 1 471 ? 8.425 8.658 -23.113 1.00 17.00 481 ASP A N 1
ATOM 7337 C CA . ASP A 1 471 ? 7.673 8.395 -24.335 1.00 16.49 481 ASP A CA 1
ATOM 7338 C C . ASP A 1 471 ? 8.631 8.380 -25.515 1.00 16.86 481 ASP A C 1
ATOM 7339 O O . ASP A 1 471 ? 9.559 9.190 -25.608 1.00 18.00 481 ASP A O 1
ATOM 7348 N N . THR A 1 472 ? 8.375 7.494 -26.455 1.00 18.21 482 THR A N 1
ATOM 7349 C CA . THR A 1 472 ? 9.164 7.411 -27.670 1.00 20.02 482 THR A CA 1
ATOM 7350 C C . THR A 1 472 ? 8.310 7.529 -28.927 1.00 23.06 482 THR A C 1
ATOM 7351 O O . THR A 1 472 ? 7.084 7.424 -28.870 1.00 25.11 482 THR A O 1
ATOM 7362 N N . PRO A 1 473 ? 8.932 7.776 -30.090 1.00 26.86 483 PRO A N 1
ATOM 7363 C CA . PRO A 1 473 ? 8.136 7.891 -31.325 1.00 29.06 483 PRO A CA 1
ATOM 7364 C C . PRO A 1 473 ? 7.280 6.661 -31.568 1.00 26.86 483 PRO A C 1
ATOM 7365 O O . PRO A 1 473 ? 7.637 5.556 -31.146 1.00 29.74 483 PRO A O 1
#

Nearest PDB structures (foldseek):
  6hhm-assembly1_A  TM=1.002E+00  e=9.667E-102  Formosa agariphila
  4upi-assembly1_A  TM=7.554E-01  e=3.501E-28  Ruegeria pomeroyi DSS-3
  4upl-assembly1_C  TM=7.601E-01  e=1.644E-26  Ruegeria pomeroyi DSS-3
  2vqr-assembly1_A  TM=7.340E-01  e=2.489E-26  Rhizobium johnstonii 3841
  6j66-assembly1_A  TM=7.175E-01  e=8.311E-23  Vibrio sp. FC509

Organism: Formosa agariphila (strain DSM 15362 / KCTC 12365 / LMG 23005 / KMM 3901 / M-2Alg 35-1) (NCBI:txid1347342)

Foldseek 3Di:
DFFAAEEEAEEQDAPCAVCLPNPAFDQVQVNVLQQQFAWENFEWFFALDAQQRLVLLFLQAHCLVQQDFDDFAHSCNFPVPRAGDLQQQLVVFAQEAEFACRRVDCVHCVVSHNYYHDHDDFDDDDVVQVVVVVVCVVVVDDAAAALEAAAQDDLVRGRLLVLLVVLLVVCVVCVPGRYYYYRYHYPPPTSLYGYNVLLVVDDLVPDDAADQAAAPPDDPPQDDQPVVNVRYPPDDSPDSADDSVVLSVQVSSRSSRSNSNSVSSVSSVVSCVVSVRLQRYKYKYWYSWAWDSCHNSHTGEQHPQLRTTHHIITIRHRNNDPLADGNYYANANHYSSQVSQQSCVSRVHDDDDHPHHHPVVCRSVRDPHHDQWDKHWHDPPDQWIKIWIDRSFKIKIFIAGQFQRHGPDIFIAGDHPHSDGRYGCVPPPVCVPVRVVRVVVRCVVVPRPPGGRRHDDDD

Secondary structure (DSSP, 8-state):
-PPEEEEEEETT--S-SGGGT-SS---HHHHHHHHTSEEESSEE-SSSSHHHHHHHHHHT--HHHHT--SSS--GGGT-SSS--HHHHHHHTT-EEEEEESSSSSTTTTGGG-SEEE--------SHHHHHHHHHHHTTT-----BSEE-----GGGSHHHHHHHHHHHHHHHTTTS-EEEEEEE-TTSSSEE--HHHHTT--GGGSPPPP--PPBT--TTSS---HHHHTSBT--SS-SS--HHHHHHHHHHHHHHHHHHHHHHHHHHHHHHHTT-GGGEEEEEEES---EESGGG-EE--S-SHHHHEE-EEEE--TT-TT---SEEE---EEGGGHHHHHHHHTTPPP---SS---HHHHHSTTS---S-EEEEEEETTTEEEEEEE-SSEEEEEEEETTT--EEEEEEEE-SS-S---B--TT-GGGHHHHHHHHHHHHHHS-SSS-SPP-----

Radius of gyration: 21.28 Å; Cα contacts (8 Å, |Δi|>4): 1062; chains: 1; bounding box: 49×62×61 Å

Solvent-accessible surface area: 18388 Å² total; per-residue (Å²): 163,74,6,4,0,0,0,0,0,0,1,0,2,20,12,27,0,26,38,34,53,22,207,50,7,81,3,83,47,2,38,128,2,8,86,43,0,1,9,0,42,47,0,6,0,4,0,0,5,4,1,0,2,0,3,1,4,0,1,0,14,19,0,29,58,3,0,0,5,41,65,138,0,32,0,37,60,49,38,156,127,42,41,0,2,0,32,12,0,86,119,54,51,4,68,0,0,4,0,14,11,1,11,60,36,31,102,2,8,115,110,33,17,60,25,64,63,75,93,33,99,72,43,25,39,83,107,142,17,85,57,42,49,72,95,21,154,154,98,71,120,209,50,68,2,23,2,55,4,55,5,119,48,80,21,79,26,7,21,1,1,54,5,0,86,41,0,52,83,4,0,140,154,7,87,130,52,76,0,0,0,3,0,1,0,6,8,0,38,2,0,2,5,0,1,84,132,10,15,89,86,28,69,53,103,114,9,160,40,26,102,87,88,49,3,94,112,55,21,167,48,1,20,39,116,7,49,44,1,32,43,19,88,61,12,52,90,128,61,106,65,6,77,73,80,23,4,46,25,0,6,22,0,0,5,0,0,2,4,0,3,2,26,0,0,14,73,0,21,124,12,0,88,90,39,30,6,14,122,57,0,1,0,3,0,0,0,0,0,0,1,1,3,3,15,1,4,0,5,0,7,38,0,5,8,8,6,0,1,33,0,0,0,0,3,0,19,11,69,70,65,205,38,61,26,52,50,102,70,0,90,10,8,0,13,1,0,3,4,3,17,4,0,20,100,16,1,66,23,158,33,41,178,50,44,17,95,28,0,24,105,0,5,20,161,8,111,33,127,57,44,136,35,1,4,2,0,12,17,40,56,149,67,22,0,0,0,0,0,3,30,5,74,12,2,3,2,0,1,0,36,2,122,81,12,86,80,91,17,24,3,0,5,64,17,112,147,54,59,42,14,59,93,14,12,33,66,47,96,174,56,134,173,49,30,58,115,0,85,37,30,0,58,119,68,6,44,70,132,147,35,88,23,86,74,69,54,62,163

InterPro domains:
  IPR000917 Sulfatase, N-terminal [PF00884] (30-375)
  IPR017850 Alkaline-phosphatase-like, core domain superfamily [G3DSA:3.40.720.10] (30-477)
  IPR017850 Alkaline-phosphatase-like, core domain superfamily [SSF53649] (29-472)
  IPR024607 Sulfatase, conserved site [PS00149] (120-131)
  IPR035874 Iduronate-2-sulfatase [cd16030] (28-458)